Protein AF-A0AAW1TEH0-F1 (afdb_monomer)

InterPro domains:
  IPR003607 HD/PDEase domain [SM00471] (40-158)
  IPR006674 HD domain [PF13023] (23-176)
  IPR006674 HD domain [PS51831] (44-149)
  IPR039356 5'-deoxynucleotidase YfbR/HDDC2 [PTHR11845] (7-198)
  IPR049733 Coiled-coil domain-containing protein 61, N-terminal head domain [PF27933] (208-357)
  IPR049733 Coiled-coil domain-containing protein 61, N-terminal head domain [cd22284] (207-353)

Nearest PDB structures (foldseek):
  6hxy-assembly1_A-2  TM=8.951E-01  e=3.213E-14  Danio rerio
  6hxv-assembly1_A  TM=8.447E-01  e=1.474E-14  Danio rerio
  6hxy-assembly1_B-2  TM=8.820E-01  e=5.402E-14  Danio rerio
  6hxt-assembly2_B  TM=9.485E-01  e=8.048E-13  Homo sapiens
  6hxv-assembly1_B  TM=8.302E-01  e=3.565E-14  Danio rerio

Radius of gyration: 36.33 Å; Cα contacts (8 Å, |Δi|>4): 473; chains: 1; bounding box: 85×61×121 Å

Solvent-accessible surface area (backbone atoms only — not comparable to full-atom values): 25794 Å² total; per-residue (Å²): 134,82,76,82,76,77,66,50,78,53,54,69,65,29,49,52,50,51,59,58,46,51,49,39,27,63,71,41,53,40,45,71,39,52,77,71,64,48,92,81,52,56,23,49,44,55,54,25,49,53,38,24,50,48,28,65,72,60,70,57,52,93,83,39,53,40,71,57,27,24,53,29,32,64,40,60,66,55,31,35,46,73,74,42,74,82,50,89,85,70,76,60,50,72,69,54,50,51,50,53,38,52,54,34,40,52,52,52,19,50,48,28,32,82,73,13,53,66,21,53,50,52,47,50,40,34,48,44,44,74,68,43,76,46,56,35,21,42,48,43,60,26,38,57,53,42,50,51,40,49,51,36,51,53,42,29,70,66,64,69,48,89,45,61,69,58,50,62,74,44,66,93,67,58,83,45,72,68,46,42,54,52,42,52,50,50,51,50,53,51,52,51,54,52,51,54,64,68,64,55,62,75,52,70,81,41,78,48,75,46,78,46,73,49,97,88,42,53,25,43,38,37,38,37,40,53,94,61,46,28,43,35,44,39,38,30,34,70,89,81,63,52,38,30,38,34,78,40,42,39,68,55,47,29,53,51,22,46,75,58,76,56,54,40,57,44,67,55,46,52,51,47,50,52,35,19,72,69,62,74,43,92,44,28,42,67,48,75,35,44,68,67,54,50,51,50,55,50,54,58,70,71,52,77,95,72,87,85,82,85,90,79,89,79,79,84,84,78,90,75,81,89,72,93,69,80,83,72,76,38,38,28,44,30,44,34,40,49,54,101,88,48,76,45,66,47,77,43,70,21,46,53,59,92,65,81,60,67,68,56,51,53,48,51,52,51,50,53,52,49,52,53,52,56,61,72,67,57,77,93,82,69,95,88,64,70,84,56,56,64,56,50,50,56,49,52,51,49,57,51,51,54,48,52,52,55,61,76,58,73,83,74,81,86,82,76,54,76,65,56,55,48,48,53,52,50,54,51,51,50,53,52,50,52,53,50,50,54,51,51,53,49,53,52,51,48,53,53,55,52,67,73,73,111

Organism: NCBI:txid2026836

Secondary structure (DSSP, 8-state):
-PPPPPPPPPPHHHHHHHHHHHHHHHHSBPHHHHHHT-SSPPBHHHHHHHHHHHHHHT---TT--HHHHHHHHHHTTTTHHHH----TTS---HHHHHHHHHHHHHHHHHHT-TT-HHHHHHHHHHHHHHH--SHHHHHHHHHHHHHHHHHHHHHHHHH----HHHHHTTTTT--SHHHHHHHHHHHHHHHHHHHHHHS--SS---EEEEEEEETTEEEEEEEEEETTTEEEEEEEETTT--EEEEEEEHHHHHHHHHHTTS---HHHHHHHHHHHHTT--TTEEEEEEEHHHHHHHHHHHTS------------PPP------------EEEEEEEEETTEEEEEEEEEEE-SS--HHHHHHHHHHHHHHHHHHHHS----TTS-TTHHHHHHHHHHHHHHHHHHHHT--S-----HHHHHHHHHHHHHHHHHHHHHHHHHHHHHHHHHTTT-

pLDDT: mean 75.52, std 21.48, range [28.7, 98.69]

Foldseek 3Di:
DDDPDPQDFFDPQLVVVLVVLCVLQQVAFQVVCVVLVQLDGGGNQVLLVVQLVVLVVVPDDVQDDSVLLSLLSNQQCSLCSPVNNDDPVNPQDPVRVVVSSLVSLVVSLVSRPVRHPVSVSSNVSNVCLVVCPGPSNLVSVLSSLLSQLLVLLVSCVQPVRHSVVSVVVCPPVRDDPSSVVSSVVSVVVSVVVVVVVVPPDLQPQDWDWDWDDAPNWIKIWTWGDDPSFKIKIWIATPPPRWIWIDIAGQVRQQVLCVVLSGGDGSSRVVVLVRCQRVVVDPQKHKHKAFPVVVVVVVVVVVDDDDDDDDDDDDDDDDDDDDDDDDRFRKMWIWIWGDDPPDITTRTDIIHIDPAPDLVVLVVVLVVLVVVLVVLVPDDDDDPDDDSCPVVVVSVVVSVVSVVSSVVRPPDDDDDDDPVVVVVVVVVVVVVVVVVVVVVVVVVVVVVVVVVVVD

Sequence (454 aa):
MSAPQPAQPPAASCVVDFLSLLQKLKTTKRTGWIRKGIPQPESISDHMYRMGMMGIVSGGQPGTNQDRCVKMAIVHDVAEAIVGDITPFDGVSKSEKQRLETEAIQQIKQMLGETSAAGAEIEELWNEYEEGCSANARLVKDFDKVEMILQAFEYEQAYQINCQEFFDSTQGKLTTPTAQAWADEIIARRKHTQSQSKQDTPAPELDVQAVINFHGADYAVHLTTVNGETLKVLIEQQEDASRWQGEFSAKHIEDVTSKTGSFKKYGVFIRMLITAIQQTSESVVVDLLTFADLEELKSRRAAPSAAGAASKPAGPPAQQSQTGLQPSNKRYLILTYAAEFDRVHYPLPLAYEERPDPDRLKGLIRQLRFQLTEAGQKPAARKGNDPWAEVHRLREENARLQRQVKQASGSIEEPGTPEELARLVEEVQESARELHLVRQERDLLQQRSESVRG

Mean predicted aligned error: 19.3 Å

Structure (mmCIF, N/CA/C/O backbone):
data_AF-A0AAW1TEH0-F1
#
_entry.id   AF-A0AAW1TEH0-F1
#
loop_
_atom_site.group_PDB
_atom_site.id
_atom_site.type_symbol
_atom_site.label_atom_id
_atom_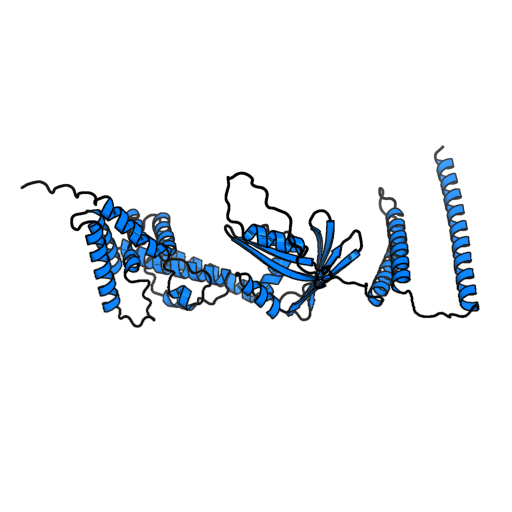site.label_alt_id
_atom_site.label_comp_id
_atom_site.label_asym_id
_atom_site.label_entity_id
_atom_site.label_seq_id
_atom_site.pdbx_PDB_ins_code
_atom_site.Cartn_x
_atom_site.Cartn_y
_atom_site.Cartn_z
_atom_site.occupancy
_atom_site.B_iso_or_equiv
_atom_site.auth_seq_id
_atom_site.auth_comp_id
_atom_site.auth_asym_id
_atom_site.auth_atom_id
_atom_site.pdbx_PDB_model_num
ATOM 1 N N . MET A 1 1 ? -35.680 14.117 40.034 1.00 50.69 1 MET A N 1
ATOM 2 C CA . MET A 1 1 ? -34.607 13.451 39.270 1.00 50.69 1 MET A CA 1
ATOM 3 C C . MET A 1 1 ? -34.295 14.351 38.092 1.00 50.69 1 MET A C 1
ATOM 5 O O . MET A 1 1 ? -35.158 14.515 37.242 1.00 50.69 1 MET A O 1
ATOM 9 N N . SER A 1 2 ? -33.160 15.049 38.117 1.00 45.38 2 SER A N 1
ATOM 10 C CA . SER A 1 2 ? -32.759 15.917 37.004 1.00 45.38 2 SER A CA 1
ATOM 11 C C . SER A 1 2 ? -32.443 15.054 35.784 1.00 45.38 2 SER A C 1
ATOM 13 O O . SER A 1 2 ? -31.808 14.012 35.932 1.00 45.38 2 SER A O 1
ATOM 15 N N . ALA A 1 3 ? -32.916 15.462 34.606 1.00 46.06 3 ALA A N 1
ATOM 16 C CA . ALA A 1 3 ? -32.582 14.804 33.348 1.00 46.06 3 ALA A CA 1
ATOM 17 C C . ALA A 1 3 ? -31.049 14.762 33.164 1.00 46.06 3 ALA A C 1
ATOM 19 O O . ALA A 1 3 ? -30.383 15.721 33.572 1.00 46.06 3 ALA A O 1
ATOM 20 N N . PRO A 1 4 ? -30.480 13.687 32.584 1.00 55.66 4 PRO A N 1
ATOM 21 C CA . PRO A 1 4 ? -29.053 13.636 32.295 1.00 55.66 4 PRO A CA 1
ATOM 22 C C . PRO A 1 4 ? -28.684 14.831 31.411 1.00 55.66 4 PRO A C 1
ATOM 24 O O . PRO A 1 4 ? -29.312 15.065 30.377 1.00 55.66 4 PRO A O 1
ATOM 27 N N . GLN A 1 5 ? -27.713 15.631 31.860 1.00 55.28 5 GLN A N 1
ATOM 28 C CA . GLN A 1 5 ? -27.193 16.736 31.063 1.00 55.28 5 GLN A CA 1
ATOM 29 C C . GLN A 1 5 ? -26.659 16.181 29.733 1.00 55.28 5 GLN A C 1
ATOM 31 O O . GLN A 1 5 ? -25.989 15.146 29.744 1.00 55.28 5 GLN A O 1
ATOM 36 N N . PRO A 1 6 ? -26.944 16.839 28.595 1.00 59.38 6 PRO A N 1
ATOM 37 C CA . PRO A 1 6 ? -26.382 16.430 27.317 1.00 59.38 6 PRO A CA 1
ATOM 38 C C . PRO A 1 6 ? -24.857 16.484 27.407 1.00 59.38 6 PRO A C 1
ATOM 40 O O . PRO A 1 6 ? -24.298 17.458 27.921 1.00 59.38 6 PRO A O 1
ATOM 43 N N . ALA A 1 7 ? -24.201 15.424 26.934 1.00 67.00 7 ALA A N 1
ATOM 44 C CA . ALA A 1 7 ? -22.751 15.333 26.934 1.00 67.00 7 ALA A CA 1
ATOM 45 C C . ALA A 1 7 ? -22.156 16.559 26.227 1.00 67.00 7 ALA A C 1
ATOM 47 O O . ALA A 1 7 ? -22.526 16.886 25.098 1.00 67.00 7 ALA A O 1
ATOM 48 N N . GLN A 1 8 ? -21.274 17.268 26.927 1.00 71.75 8 GLN A N 1
ATOM 49 C CA . GLN A 1 8 ? -20.642 18.470 26.398 1.00 71.75 8 GLN A CA 1
ATOM 50 C C . GLN A 1 8 ? -19.594 18.064 25.350 1.00 71.75 8 GLN A C 1
ATOM 52 O O . GLN A 1 8 ? -18.878 17.076 25.554 1.00 71.75 8 GLN A O 1
ATOM 57 N N . PRO A 1 9 ? -19.484 18.797 24.228 1.00 80.88 9 PRO A N 1
ATOM 58 C CA . PRO A 1 9 ? -18.384 18.590 23.298 1.00 80.88 9 PRO A CA 1
ATOM 59 C C . PRO A 1 9 ? -17.042 18.893 23.992 1.00 80.88 9 PRO A C 1
ATOM 61 O O . PRO A 1 9 ? -16.998 19.765 24.867 1.00 80.88 9 PRO A O 1
ATOM 64 N N . PRO A 1 10 ? -15.944 18.214 23.610 1.00 88.56 10 PRO A N 1
ATOM 65 C CA . PRO A 1 10 ? -14.612 18.541 24.109 1.00 88.56 10 PRO A CA 1
ATOM 66 C C . PRO A 1 10 ? -14.251 20.016 23.881 1.00 88.56 10 PRO A C 1
ATOM 68 O O . PRO A 1 10 ? -14.662 20.627 22.890 1.00 88.56 10 PRO A O 1
ATOM 71 N N . ALA A 1 11 ? -13.426 20.582 24.765 1.00 91.62 11 ALA A N 1
ATOM 72 C CA . ALA A 1 11 ? -12.857 21.909 24.548 1.00 91.62 11 ALA A CA 1
ATOM 73 C C . ALA A 1 11 ? -11.985 21.927 23.279 1.00 91.62 11 ALA A C 1
ATOM 75 O O . ALA A 1 11 ? -11.324 20.943 22.956 1.00 91.62 11 ALA A O 1
ATOM 76 N N . ALA A 1 12 ? -11.931 23.061 22.575 1.00 94.25 12 ALA A N 1
ATOM 77 C CA . ALA A 1 12 ? -11.182 23.163 21.320 1.00 94.25 12 ALA A CA 1
ATOM 78 C C . ALA A 1 12 ? -9.693 22.791 21.468 1.00 94.25 12 ALA A C 1
ATOM 80 O O . ALA A 1 12 ? -9.146 22.135 20.587 1.00 94.25 12 ALA A O 1
ATOM 81 N N . SER A 1 13 ? -9.054 23.152 22.588 1.00 95.25 13 SER A N 1
ATOM 82 C CA . SER A 1 13 ? -7.667 22.766 22.883 1.00 95.25 13 SER A CA 1
ATOM 83 C C . SER A 1 13 ? -7.499 21.248 22.967 1.00 95.25 13 SER A C 1
ATOM 85 O O . SER A 1 13 ? -6.648 20.700 22.281 1.00 95.25 13 SER A O 1
ATOM 87 N N . CYS A 1 14 ? -8.381 20.566 23.704 1.00 95.31 14 CYS A N 1
ATOM 88 C CA . CYS A 1 14 ? -8.415 19.107 23.819 1.00 95.31 14 CYS A CA 1
ATOM 89 C C . CYS A 1 14 ? -8.551 18.421 22.452 1.00 95.31 14 CYS A C 1
ATOM 91 O O . CYS A 1 14 ? -7.860 17.445 22.168 1.00 95.31 14 CYS A O 1
ATOM 93 N N . VAL A 1 15 ? -9.421 18.950 21.581 1.00 95.44 15 VAL A N 1
ATOM 94 C CA . VAL A 1 15 ? -9.578 18.434 20.212 1.00 95.44 15 VAL A CA 1
ATOM 95 C C . VAL A 1 15 ? -8.291 18.616 19.410 1.00 95.44 15 VAL A C 1
ATOM 97 O O . VAL A 1 15 ? -7.858 17.684 18.742 1.00 95.44 15 VAL A O 1
ATOM 100 N N . VAL A 1 16 ? -7.668 19.795 19.463 1.00 97.25 16 VAL A N 1
ATOM 101 C CA . VAL A 1 16 ? -6.427 20.075 18.722 1.00 97.25 16 VAL A CA 1
ATOM 102 C C . VAL A 1 16 ? -5.269 19.205 19.215 1.00 97.25 16 VAL A C 1
ATOM 104 O O . VAL A 1 16 ? -4.508 18.702 18.386 1.00 97.25 16 VAL A O 1
ATOM 107 N N . ASP A 1 17 ? -5.160 18.969 20.521 1.00 96.88 17 ASP A N 1
ATOM 108 C CA . ASP A 1 17 ? -4.152 18.077 21.102 1.00 96.88 17 ASP A CA 1
ATOM 109 C C . ASP A 1 17 ? -4.350 16.635 20.618 1.00 96.88 17 ASP A C 1
ATOM 111 O O . ASP A 1 17 ? -3.402 16.005 20.141 1.00 96.88 17 ASP A O 1
ATOM 115 N N . PHE A 1 18 ? -5.594 16.146 20.623 1.00 97.50 18 PHE A N 1
ATOM 116 C CA . PHE A 1 18 ? -5.933 14.829 20.084 1.00 97.50 18 PHE A CA 1
ATOM 117 C C . PHE A 1 18 ? -5.610 14.713 18.589 1.00 97.50 18 PHE A C 1
ATOM 119 O O . PHE A 1 18 ? -4.945 13.770 18.164 1.00 97.50 18 PHE A O 1
ATOM 126 N N . LEU A 1 19 ? -6.007 15.693 17.774 1.00 97.62 19 LEU A N 1
ATOM 127 C CA . LEU A 1 19 ? -5.701 15.695 16.339 1.00 97.62 19 LEU A CA 1
ATOM 128 C C . LEU A 1 19 ? -4.189 15.760 16.066 1.00 97.62 19 LEU A C 1
ATOM 130 O O . LEU A 1 19 ? -3.714 15.168 15.094 1.00 97.62 19 LEU A O 1
ATOM 134 N N . SER A 1 20 ? -3.433 16.442 16.928 1.00 97.88 20 SER A N 1
ATOM 135 C CA . SER A 1 20 ? -1.969 16.495 16.857 1.00 97.88 20 SER A CA 1
ATOM 136 C C . SER A 1 20 ? -1.342 15.148 17.227 1.00 97.88 20 SER A C 1
ATOM 138 O O . SER A 1 20 ? -0.408 14.708 16.556 1.00 97.88 20 SER A O 1
ATOM 140 N N . LEU A 1 21 ? -1.888 14.445 18.225 1.00 97.94 21 LEU A N 1
ATOM 141 C CA . LEU A 1 21 ? -1.490 13.075 18.559 1.00 97.94 21 LEU A CA 1
ATOM 142 C C . LEU A 1 21 ? -1.702 12.126 17.367 1.00 97.94 21 LEU A C 1
ATOM 144 O O . LEU A 1 21 ? -0.793 11.371 17.021 1.00 97.94 21 LEU A O 1
ATOM 148 N N . LEU A 1 22 ? -2.841 12.219 16.669 1.00 97.81 22 LEU A N 1
ATOM 149 C CA . LEU A 1 22 ? -3.137 11.380 15.497 1.00 97.81 22 LEU A CA 1
ATOM 150 C C . LEU A 1 22 ? -2.142 11.553 14.338 1.00 97.81 22 LEU A C 1
ATOM 152 O O . LEU A 1 22 ? -2.038 10.666 13.489 1.00 97.81 22 LEU A O 1
ATOM 156 N N . GLN A 1 23 ? -1.364 12.644 14.286 1.00 97.56 23 GLN A N 1
ATOM 157 C CA . GLN A 1 23 ? -0.278 12.775 13.307 1.00 97.56 23 GLN A CA 1
ATOM 158 C C . GLN A 1 23 ? 0.714 11.608 13.407 1.00 97.56 23 GLN A C 1
ATOM 160 O O . GLN A 1 23 ? 1.258 11.190 12.383 1.00 97.56 23 GLN A O 1
ATOM 165 N N . LYS A 1 24 ? 0.920 11.049 14.606 1.00 97.75 24 LYS A N 1
ATOM 166 C CA . LYS A 1 24 ? 1.814 9.905 14.813 1.00 97.75 24 LYS A CA 1
ATOM 167 C C . LYS A 1 24 ? 1.425 8.716 13.943 1.00 97.75 24 LYS A C 1
ATOM 169 O O . LYS A 1 24 ? 2.305 8.129 13.327 1.00 97.75 24 LYS A O 1
ATOM 174 N N . LEU A 1 25 ? 0.131 8.456 13.770 1.00 97.75 25 LEU A N 1
ATOM 175 C CA . LEU A 1 25 ? -0.382 7.365 12.932 1.00 97.75 25 LEU A CA 1
ATOM 176 C C . LEU A 1 25 ? -0.077 7.568 11.438 1.00 97.75 25 LEU A C 1
ATOM 178 O O . LEU A 1 25 ? 0.054 6.592 10.708 1.00 97.75 25 LEU A O 1
ATOM 182 N N . LYS A 1 26 ? 0.093 8.822 10.991 1.00 95.25 26 LYS A N 1
ATOM 183 C CA . LYS A 1 26 ? 0.506 9.166 9.615 1.00 95.25 26 LYS A CA 1
ATOM 184 C C . LYS A 1 26 ? 1.996 8.953 9.380 1.00 95.25 26 LYS A C 1
ATOM 186 O O . LYS A 1 26 ? 2.430 8.673 8.265 1.00 95.25 26 LYS A O 1
ATOM 191 N N . THR A 1 27 ? 2.799 9.148 10.421 1.00 94.25 27 THR A N 1
ATOM 192 C CA . THR A 1 27 ? 4.264 9.095 10.324 1.00 94.25 27 THR A CA 1
ATOM 193 C C . THR A 1 27 ? 4.842 7.739 10.706 1.00 94.25 27 THR A C 1
ATOM 195 O O . THR A 1 27 ? 5.915 7.384 10.224 1.00 94.25 27 THR A O 1
ATOM 198 N N . THR A 1 28 ? 4.150 6.978 11.552 1.00 93.31 28 THR A N 1
ATOM 199 C CA . THR A 1 28 ? 4.564 5.637 11.960 1.00 93.31 28 THR A CA 1
ATOM 200 C C . THR A 1 28 ? 4.217 4.651 10.858 1.00 93.31 28 THR A C 1
ATOM 202 O O . THR A 1 28 ? 3.061 4.518 10.455 1.00 93.31 28 THR A O 1
ATOM 205 N N . LYS A 1 29 ? 5.249 3.985 10.344 1.00 94.75 29 LYS A N 1
ATOM 206 C CA . LYS A 1 29 ? 5.131 2.962 9.309 1.00 94.75 29 LYS A CA 1
ATOM 207 C C . LYS A 1 29 ? 4.844 1.607 9.940 1.00 94.75 29 LYS A C 1
ATOM 209 O O . LYS A 1 29 ? 5.410 1.321 10.992 1.00 94.75 29 LYS A O 1
ATOM 214 N N . ARG A 1 30 ? 4.013 0.782 9.295 1.00 95.25 30 ARG A N 1
ATOM 215 C CA . ARG A 1 30 ? 3.663 -0.534 9.844 1.00 95.25 30 ARG A CA 1
ATOM 216 C C . ARG A 1 30 ? 4.897 -1.427 9.963 1.00 95.25 30 ARG A C 1
ATOM 218 O O . ARG A 1 30 ? 5.583 -1.726 8.976 1.00 95.25 30 ARG A O 1
ATOM 225 N N . THR A 1 31 ? 5.177 -1.866 11.181 1.00 90.31 31 THR A N 1
ATOM 226 C CA . THR A 1 31 ? 6.418 -2.525 11.594 1.00 90.31 31 THR A CA 1
ATOM 227 C C . THR A 1 31 ? 6.627 -3.852 10.862 1.00 90.31 31 THR A C 1
ATOM 229 O O . THR A 1 31 ? 7.761 -4.195 10.516 1.00 90.31 31 THR A O 1
ATOM 232 N N . GLY A 1 32 ? 5.545 -4.580 10.557 1.00 90.25 32 GLY A N 1
ATOM 233 C CA . GLY A 1 32 ? 5.601 -5.818 9.770 1.00 90.25 32 GLY A CA 1
ATOM 234 C C . GLY A 1 32 ? 6.278 -5.625 8.407 1.00 90.25 32 GLY A C 1
ATOM 235 O O . GLY A 1 32 ? 7.169 -6.394 8.041 1.00 90.25 32 GLY A O 1
ATOM 236 N N . TRP A 1 33 ? 5.941 -4.549 7.694 1.00 91.88 33 TRP A N 1
ATOM 237 C CA . TRP A 1 33 ? 6.515 -4.235 6.382 1.00 91.88 33 TRP A CA 1
ATOM 238 C C . TRP A 1 33 ? 7.955 -3.725 6.473 1.00 91.88 33 TRP A C 1
ATOM 240 O O . TRP A 1 33 ? 8.785 -4.089 5.637 1.00 91.88 33 TRP A O 1
ATOM 250 N N . ILE A 1 34 ? 8.284 -2.945 7.509 1.00 84.19 34 ILE A N 1
ATOM 251 C CA . ILE A 1 34 ? 9.665 -2.500 7.766 1.00 84.19 34 ILE A CA 1
ATOM 252 C C . ILE A 1 34 ? 10.576 -3.714 7.961 1.00 84.19 34 ILE A C 1
ATOM 254 O O . ILE A 1 34 ? 11.607 -3.831 7.300 1.00 84.19 34 ILE A O 1
ATOM 258 N N . ARG A 1 35 ? 10.178 -4.652 8.831 1.00 85.06 35 ARG A N 1
ATOM 259 C CA . ARG A 1 35 ? 10.927 -5.895 9.096 1.00 85.06 35 ARG A CA 1
ATOM 260 C C . ARG A 1 35 ? 11.078 -6.744 7.840 1.00 85.06 35 ARG A C 1
ATOM 262 O O . ARG A 1 35 ? 12.106 -7.390 7.654 1.00 85.06 35 ARG A O 1
ATOM 269 N N . LYS A 1 36 ? 10.069 -6.714 6.969 1.00 85.69 36 LYS A N 1
ATOM 270 C CA . LYS A 1 36 ? 10.090 -7.410 5.686 1.00 85.69 36 LYS A CA 1
ATOM 271 C C . LYS A 1 36 ? 11.004 -6.759 4.639 1.00 85.69 36 LYS A C 1
ATOM 273 O O . LYS A 1 36 ? 11.279 -7.373 3.609 1.00 85.69 36 LYS A O 1
ATOM 278 N N . GLY A 1 37 ? 11.496 -5.549 4.902 1.00 79.62 37 GLY A N 1
ATOM 279 C CA . GLY A 1 37 ? 12.357 -4.799 3.992 1.00 79.62 37 GLY A CA 1
ATOM 280 C C . GLY A 1 37 ? 11.597 -4.111 2.858 1.00 79.62 37 GLY A C 1
ATOM 281 O O . GLY A 1 37 ? 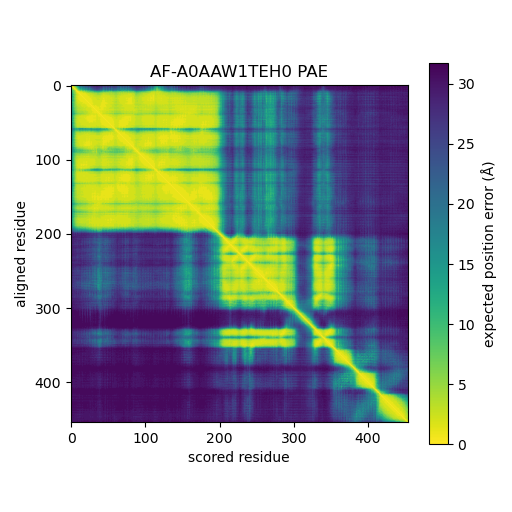12.174 -3.885 1.796 1.00 79.62 37 GLY A O 1
ATOM 282 N N . ILE A 1 38 ? 10.312 -3.790 3.051 1.00 80.38 38 ILE A N 1
ATOM 283 C CA . ILE A 1 38 ? 9.543 -3.005 2.077 1.00 80.38 38 ILE A CA 1
ATOM 284 C C . ILE A 1 38 ? 10.137 -1.583 1.995 1.00 80.38 38 ILE A C 1
ATOM 286 O O . ILE A 1 38 ? 10.271 -0.943 3.038 1.00 80.38 38 ILE A O 1
ATOM 290 N N . PRO A 1 39 ? 10.487 -1.057 0.799 1.00 66.75 39 PRO A N 1
ATOM 291 C CA . PRO A 1 39 ? 11.146 0.250 0.678 1.00 66.75 39 PRO A CA 1
ATOM 292 C C . PRO A 1 39 ? 10.292 1.446 1.114 1.00 66.75 39 PRO A C 1
ATOM 294 O O . PRO A 1 39 ? 10.798 2.362 1.757 1.00 66.75 39 PRO A O 1
ATOM 297 N N . GLN A 1 40 ? 9.005 1.454 0.755 1.00 82.56 40 GLN A N 1
ATOM 298 C CA . GLN A 1 40 ? 8.055 2.504 1.134 1.00 82.56 40 GLN A CA 1
ATOM 299 C C . GLN A 1 40 ? 6.815 1.873 1.773 1.00 82.56 40 GLN A C 1
ATOM 301 O O . GLN A 1 40 ? 5.783 1.724 1.119 1.00 82.56 40 GLN A O 1
ATOM 306 N N . PRO A 1 41 ? 6.923 1.447 3.041 1.00 86.81 41 PRO A N 1
ATOM 307 C CA . PRO A 1 41 ? 5.804 0.848 3.742 1.00 86.81 41 PRO A CA 1
ATOM 308 C C . PRO A 1 41 ? 4.717 1.893 4.017 1.00 86.81 41 PRO A C 1
ATOM 310 O O . PRO A 1 41 ? 4.986 3.088 4.209 1.00 86.81 41 PRO A O 1
ATOM 313 N N . GLU A 1 42 ? 3.477 1.426 4.047 1.00 93.88 42 GLU A N 1
ATOM 314 C CA . GLU A 1 42 ? 2.310 2.200 4.448 1.00 93.88 42 GLU A CA 1
ATOM 315 C C . GLU A 1 42 ? 2.426 2.655 5.912 1.00 93.88 42 GLU A C 1
ATOM 317 O O . GLU A 1 42 ? 3.155 2.070 6.726 1.00 93.88 42 GLU A O 1
ATOM 322 N N . SER A 1 43 ? 1.733 3.739 6.241 1.00 97.31 43 SER A N 1
ATOM 323 C CA . SER A 1 43 ? 1.518 4.173 7.620 1.00 97.31 43 SER A CA 1
ATOM 324 C C . SER A 1 43 ? 0.347 3.431 8.268 1.00 97.31 43 SER A C 1
ATOM 326 O O . SER A 1 43 ? -0.500 2.872 7.576 1.00 97.31 43 SER A O 1
ATOM 328 N N . ILE A 1 44 ? 0.252 3.478 9.598 1.00 97.56 44 ILE A N 1
ATOM 329 C CA . ILE A 1 44 ? -0.903 2.925 10.332 1.00 97.56 44 ILE A CA 1
ATOM 330 C C . ILE A 1 44 ? -2.208 3.593 9.864 1.00 97.56 44 ILE A C 1
ATOM 332 O O . ILE A 1 44 ? -3.243 2.947 9.715 1.00 97.56 44 ILE A O 1
ATOM 336 N N . SER A 1 45 ? -2.166 4.896 9.565 1.00 97.50 45 SER A N 1
ATOM 337 C CA . SER A 1 45 ? -3.347 5.600 9.058 1.00 97.50 45 SER A CA 1
ATOM 338 C C . SER A 1 45 ? -3.763 5.191 7.640 1.00 97.50 45 SER A C 1
ATOM 340 O O . SER A 1 45 ? -4.956 5.245 7.347 1.00 97.50 45 SER A O 1
ATOM 342 N N . ASP A 1 46 ? -2.827 4.764 6.783 1.00 98.19 46 ASP A N 1
ATOM 343 C CA . ASP A 1 46 ? -3.145 4.267 5.432 1.00 98.19 46 ASP A CA 1
ATOM 344 C C . ASP A 1 46 ? -3.942 2.953 5.526 1.00 98.19 46 ASP A C 1
ATOM 346 O O . ASP A 1 46 ? -5.009 2.822 4.918 1.00 98.19 46 ASP A O 1
ATOM 350 N N . HIS A 1 47 ? -3.478 2.047 6.393 1.00 98.44 47 HIS A N 1
ATOM 351 C CA . HIS A 1 47 ? -4.145 0.790 6.735 1.00 98.44 47 HIS A CA 1
ATOM 352 C C . HIS A 1 47 ? -5.578 1.027 7.248 1.00 98.44 47 HIS A C 1
ATOM 354 O O . HIS A 1 47 ? -6.557 0.542 6.669 1.00 98.44 47 HIS A O 1
ATOM 360 N N . MET A 1 48 ? -5.733 1.863 8.283 1.00 98.44 48 MET A N 1
ATOM 361 C CA . MET A 1 48 ? -7.051 2.173 8.854 1.00 98.44 48 MET A CA 1
ATOM 362 C C . MET A 1 48 ? -7.983 2.886 7.871 1.00 98.44 48 MET A C 1
ATOM 364 O O . MET A 1 48 ? -9.194 2.652 7.890 1.00 98.44 48 MET A O 1
ATOM 368 N N . TYR A 1 49 ? -7.452 3.743 6.993 1.00 98.69 49 TYR A N 1
ATOM 369 C CA . TYR A 1 49 ? -8.249 4.384 5.948 1.00 98.69 49 TYR A CA 1
ATOM 370 C C . TYR A 1 49 ? -8.873 3.339 5.021 1.00 98.69 49 TYR A C 1
ATOM 372 O O . TYR A 1 49 ? -10.090 3.359 4.797 1.00 98.69 49 TYR A O 1
ATOM 380 N N . ARG A 1 50 ? -8.071 2.392 4.517 1.00 98.56 50 ARG A N 1
ATOM 381 C CA . ARG A 1 50 ? -8.577 1.354 3.614 1.00 98.56 50 ARG A CA 1
ATOM 382 C C . ARG A 1 50 ? -9.550 0.414 4.325 1.00 98.56 50 ARG A C 1
ATOM 384 O O . ARG A 1 50 ? -10.575 0.070 3.736 1.00 98.56 50 ARG A O 1
ATOM 391 N N . MET A 1 51 ? -9.337 0.107 5.604 1.00 98.44 51 MET A N 1
ATOM 392 C CA . MET A 1 51 ? -10.329 -0.614 6.414 1.00 98.44 51 MET A CA 1
ATOM 393 C C . MET A 1 51 ? -11.643 0.160 6.597 1.00 98.44 51 MET A C 1
ATOM 395 O O . MET A 1 51 ? -12.724 -0.429 6.531 1.00 98.44 51 MET A O 1
ATOM 399 N N . GLY A 1 52 ? -11.588 1.481 6.784 1.00 98.00 52 GLY A N 1
ATOM 400 C CA . GLY A 1 52 ? -12.783 2.328 6.810 1.00 98.00 52 GLY A CA 1
ATOM 401 C C . GLY A 1 52 ? -13.574 2.221 5.502 1.00 98.00 52 GLY A C 1
ATOM 402 O O . GLY A 1 52 ? -14.790 2.012 5.521 1.00 98.00 52 GLY A O 1
ATOM 403 N N . MET A 1 53 ? -12.876 2.253 4.362 1.00 98.44 53 MET A N 1
ATOM 404 C CA . MET A 1 53 ? -13.480 2.037 3.043 1.00 98.44 53 MET A CA 1
ATOM 405 C C . MET A 1 53 ? -14.069 0.629 2.897 1.00 98.44 53 MET A C 1
ATOM 407 O O . MET A 1 53 ? -15.160 0.487 2.347 1.00 98.44 53 MET A O 1
ATOM 411 N N . MET A 1 54 ? -13.413 -0.399 3.440 1.00 97.94 54 MET A N 1
ATOM 412 C CA . MET A 1 54 ? -13.948 -1.766 3.507 1.00 97.94 54 MET A CA 1
ATOM 413 C C . MET A 1 54 ? -15.266 -1.822 4.289 1.00 97.94 54 MET A C 1
ATOM 415 O O . MET A 1 54 ? -16.227 -2.439 3.825 1.00 97.94 54 MET A O 1
ATOM 419 N N . GLY A 1 55 ? -15.363 -1.102 5.411 1.00 96.31 55 GLY A N 1
ATOM 420 C CA . GLY A 1 55 ? -16.615 -0.901 6.146 1.00 96.31 55 GLY A CA 1
ATOM 421 C C . GLY A 1 55 ? -17.732 -0.340 5.262 1.00 96.31 55 GLY A C 1
ATOM 422 O O . GLY A 1 55 ? -18.831 -0.899 5.225 1.00 96.31 55 GLY A O 1
ATOM 423 N N . ILE A 1 56 ? -17.435 0.697 4.475 1.00 96.12 56 ILE A N 1
ATOM 424 C CA . ILE A 1 56 ? -18.390 1.327 3.548 1.00 96.12 56 ILE A CA 1
ATOM 425 C C . ILE A 1 56 ? -18.815 0.365 2.426 1.00 96.12 56 ILE A C 1
ATOM 427 O O . ILE A 1 56 ? -20.003 0.241 2.138 1.00 96.12 56 ILE A O 1
ATOM 431 N N . VAL A 1 57 ? -17.893 -0.352 1.785 1.00 96.31 57 VAL A N 1
ATOM 432 C CA . VAL A 1 57 ? -18.244 -1.191 0.618 1.00 96.31 57 VAL A CA 1
ATOM 433 C C . VAL A 1 57 ? -18.790 -2.570 0.993 1.00 96.31 57 VAL A C 1
ATOM 435 O O . VAL A 1 57 ? -19.327 -3.269 0.139 1.00 96.31 57 VAL A O 1
ATOM 438 N N . SER A 1 58 ? -18.715 -2.960 2.269 1.00 92.31 58 SER A N 1
ATOM 439 C CA . SER A 1 58 ? -19.247 -4.240 2.758 1.00 92.31 58 SER A CA 1
ATOM 440 C C . SER A 1 58 ? -20.775 -4.367 2.695 1.00 92.31 58 SER A C 1
ATOM 442 O O . SER A 1 58 ? -21.300 -5.468 2.875 1.00 92.31 58 SER A O 1
ATOM 444 N N . GLY A 1 59 ? -21.486 -3.261 2.444 1.00 78.62 59 GLY A N 1
ATOM 445 C CA . GLY A 1 59 ? -22.916 -3.249 2.122 1.00 78.62 59 GLY A CA 1
ATOM 446 C C . GLY A 1 59 ? -23.863 -3.609 3.270 1.00 78.62 59 GLY A C 1
ATOM 447 O O . GLY A 1 59 ? -25.032 -3.868 3.006 1.00 78.62 59 GLY A O 1
ATOM 448 N N . GLY A 1 60 ? -23.382 -3.623 4.519 1.00 73.62 60 GLY A N 1
ATOM 449 C CA . GLY A 1 60 ? -24.167 -4.010 5.693 1.00 73.62 60 GLY A CA 1
ATOM 450 C C . GLY A 1 60 ? -24.397 -5.522 5.756 1.00 73.62 60 GLY A C 1
ATOM 451 O O . GLY A 1 60 ? -25.164 -6.096 4.989 1.00 73.62 60 GLY A O 1
ATOM 452 N N . GLN A 1 61 ? -23.734 -6.190 6.697 1.00 81.88 61 GLN A N 1
ATOM 453 C CA . GLN A 1 61 ? -23.892 -7.627 6.929 1.00 81.88 61 GLN A CA 1
ATOM 454 C C . GLN A 1 61 ? -24.973 -7.901 7.987 1.00 81.88 61 GLN A C 1
ATOM 456 O O . GLN A 1 61 ? -25.192 -7.057 8.864 1.00 81.88 61 GLN A O 1
ATOM 461 N N . PRO A 1 62 ? -25.638 -9.073 7.970 1.00 85.81 62 PRO A N 1
ATOM 462 C CA . PRO A 1 62 ? -26.618 -9.429 8.992 1.00 85.81 62 PRO A CA 1
ATOM 463 C C . PRO A 1 62 ? -26.057 -9.267 10.411 1.00 85.81 62 PRO A C 1
ATOM 465 O O . PRO A 1 62 ? -25.025 -9.838 10.758 1.00 85.81 62 PRO A O 1
ATOM 468 N N . GLY A 1 63 ? -26.744 -8.475 11.236 1.00 88.88 63 GLY A N 1
ATOM 469 C CA . GLY A 1 63 ? -26.336 -8.206 12.617 1.00 88.88 63 GLY A CA 1
ATOM 470 C C . GLY A 1 63 ? -25.204 -7.188 12.779 1.00 88.88 63 GLY A C 1
ATOM 471 O O . GLY A 1 63 ? -24.780 -6.962 13.909 1.00 88.88 63 GLY A O 1
ATOM 472 N N . THR A 1 64 ? -24.732 -6.562 11.697 1.00 94.38 64 THR A N 1
ATOM 473 C CA . THR A 1 64 ? -23.732 -5.485 11.754 1.00 94.38 64 THR A CA 1
ATOM 474 C C . THR A 1 64 ? -24.364 -4.111 11.558 1.00 94.38 64 THR A C 1
ATOM 476 O O . THR A 1 64 ? -25.373 -3.965 10.867 1.00 94.38 64 THR A O 1
ATOM 479 N N . ASN A 1 65 ? -23.756 -3.095 12.162 1.00 95.94 65 ASN A N 1
ATOM 480 C CA . ASN A 1 65 ? -24.032 -1.690 11.908 1.00 95.94 65 ASN A CA 1
ATOM 481 C C . ASN A 1 65 ? -22.849 -1.109 11.127 1.00 95.94 65 ASN A C 1
ATOM 483 O O . ASN A 1 65 ? -21.737 -1.025 11.645 1.00 95.94 65 ASN A O 1
ATOM 487 N N . GLN A 1 66 ? -23.109 -0.703 9.887 1.00 95.38 66 GLN A N 1
ATOM 488 C CA . GLN A 1 66 ? -22.090 -0.220 8.965 1.00 95.38 66 GLN A CA 1
ATOM 489 C C . GLN A 1 66 ? -21.336 1.006 9.493 1.00 95.38 66 GLN A C 1
ATOM 491 O O . GLN A 1 66 ? -20.107 0.992 9.509 1.00 95.38 66 GLN A O 1
ATOM 496 N N . ASP A 1 67 ? -22.046 2.027 9.981 1.00 95.81 67 ASP A N 1
ATOM 497 C CA . ASP A 1 67 ? -21.429 3.239 10.537 1.00 95.81 67 ASP A CA 1
ATOM 498 C C . ASP A 1 67 ? -20.520 2.894 11.716 1.00 95.81 67 ASP A C 1
ATOM 500 O O . ASP A 1 67 ? -19.422 3.434 11.856 1.00 95.81 67 ASP A O 1
ATOM 504 N N . ARG A 1 68 ? -20.952 1.941 12.548 1.00 96.75 68 ARG A N 1
ATOM 505 C CA . ARG A 1 68 ? -20.159 1.459 13.677 1.00 96.75 68 ARG A CA 1
ATOM 506 C C . ARG A 1 68 ? -18.924 0.682 13.223 1.00 96.75 68 ARG A C 1
ATOM 508 O O . ARG A 1 68 ? -17.863 0.887 13.800 1.00 96.75 68 ARG A O 1
ATOM 515 N N . CYS A 1 69 ? -19.019 -0.140 12.177 1.00 97.62 69 CYS A N 1
ATOM 516 C CA . CYS A 1 69 ? -17.860 -0.805 11.571 1.00 97.62 69 CYS A CA 1
ATOM 517 C C . CYS A 1 69 ? -16.849 0.200 11.005 1.00 97.62 69 CYS A C 1
ATOM 519 O O . CYS A 1 69 ? -15.653 0.033 11.226 1.00 97.62 69 CYS A O 1
ATOM 521 N N . VAL A 1 70 ? -17.309 1.254 10.322 1.00 98.12 70 VAL A N 1
ATOM 522 C CA . VAL A 1 70 ? -16.431 2.314 9.795 1.00 98.12 70 VAL A CA 1
ATOM 523 C C . VAL A 1 70 ? -15.731 3.050 10.936 1.00 98.12 70 VAL A C 1
ATOM 525 O O . VAL A 1 70 ? -14.511 3.192 10.911 1.00 98.12 70 VAL A O 1
ATOM 528 N N . LYS A 1 71 ? -16.481 3.472 11.963 1.00 98.25 71 LYS A N 1
ATOM 529 C CA . LYS A 1 71 ? -15.916 4.137 13.146 1.00 98.25 71 LYS A CA 1
ATOM 530 C C . LYS A 1 71 ? -14.918 3.248 13.888 1.00 98.25 71 LYS A C 1
ATOM 532 O O . LYS A 1 71 ? -13.852 3.715 14.262 1.00 98.25 71 LYS A O 1
ATOM 537 N N . MET A 1 72 ? -15.240 1.970 14.067 1.00 98.50 72 MET A N 1
ATOM 538 C CA . MET A 1 72 ? -14.349 1.006 14.710 1.00 98.50 72 MET A CA 1
ATOM 539 C C . MET A 1 72 ? -13.064 0.805 13.900 1.00 98.50 72 MET A C 1
ATOM 541 O O . MET A 1 72 ? -11.982 0.838 14.475 1.00 98.50 72 MET A O 1
ATOM 545 N N . ALA A 1 73 ? -13.156 0.679 12.573 1.00 98.31 73 ALA A N 1
ATOM 546 C CA . ALA A 1 73 ? -11.992 0.526 11.701 1.00 98.31 73 ALA A CA 1
ATOM 547 C C . ALA A 1 73 ? -11.002 1.698 11.813 1.00 98.31 73 ALA A C 1
ATOM 549 O O . ALA A 1 73 ? -9.798 1.468 11.854 1.00 98.31 73 ALA A O 1
ATOM 550 N N . ILE A 1 74 ? -11.484 2.939 11.929 1.00 98.00 74 ILE A N 1
ATOM 551 C CA . ILE A 1 74 ? -10.610 4.119 12.072 1.00 98.00 74 ILE A CA 1
ATOM 552 C C . ILE A 1 74 ? -10.125 4.374 13.512 1.00 98.00 74 ILE A C 1
ATOM 554 O O . ILE A 1 74 ? -9.331 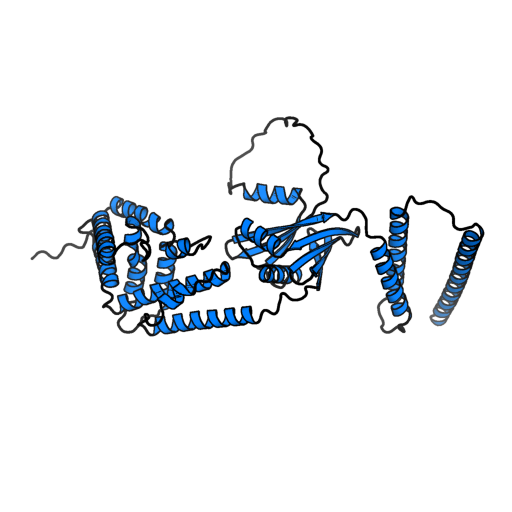5.288 13.726 1.00 98.00 74 ILE A O 1
ATOM 558 N N . VAL A 1 75 ? -10.621 3.611 14.494 1.00 98.12 75 VAL A N 1
ATOM 559 C CA . VAL A 1 75 ? -10.285 3.748 15.924 1.00 98.12 75 VAL A CA 1
ATOM 560 C C . VAL A 1 75 ? -9.427 2.592 16.440 1.00 98.12 75 VAL A C 1
ATOM 562 O O . VAL A 1 75 ? -8.684 2.789 17.394 1.00 98.12 75 VAL A O 1
ATOM 565 N N . HIS A 1 76 ? -9.511 1.398 15.852 1.00 98.19 76 HIS A N 1
ATOM 566 C CA . HIS A 1 76 ? -8.968 0.186 16.472 1.00 98.19 76 HIS A CA 1
ATOM 567 C C . HIS A 1 76 ? -7.464 0.252 16.811 1.00 98.19 76 HIS A C 1
ATOM 569 O O . HIS A 1 76 ? -7.090 -0.152 17.908 1.00 98.19 76 HIS A O 1
ATOM 575 N N . ASP A 1 77 ? -6.647 0.873 15.953 1.00 97.88 77 ASP A N 1
ATOM 576 C CA . ASP A 1 77 ? -5.204 1.073 16.173 1.00 97.88 77 ASP A CA 1
ATOM 577 C C . ASP A 1 77 ? -4.860 2.487 16.690 1.00 97.88 77 ASP A C 1
ATOM 579 O O . ASP A 1 77 ? -3.706 2.918 16.677 1.00 97.88 77 ASP A O 1
ATOM 583 N N . VAL A 1 78 ? -5.833 3.262 17.187 1.00 97.62 78 VAL A N 1
ATOM 584 C CA . VAL A 1 78 ? -5.576 4.635 17.672 1.00 97.62 78 VAL A CA 1
ATOM 585 C C . VAL A 1 78 ? -4.589 4.669 18.847 1.00 97.62 78 VAL A C 1
ATOM 587 O O . VAL A 1 78 ? -3.838 5.636 19.000 1.00 97.62 78 VAL A O 1
ATOM 590 N N . ALA A 1 79 ? -4.546 3.601 19.650 1.00 97.56 79 ALA A N 1
ATOM 591 C CA . ALA A 1 79 ? -3.601 3.441 20.751 1.00 97.56 79 ALA A CA 1
ATOM 592 C C . ALA A 1 79 ? -2.137 3.462 20.271 1.00 97.56 79 ALA A C 1
ATOM 594 O O . ALA A 1 79 ? -1.261 3.967 20.983 1.00 97.56 79 ALA A O 1
ATOM 595 N N . GLU A 1 80 ? -1.866 3.006 19.043 1.00 97.31 80 GLU A N 1
ATOM 596 C CA . GLU A 1 80 ? -0.524 2.966 18.450 1.00 97.31 80 GLU A CA 1
ATOM 597 C C . GLU A 1 80 ? 0.074 4.366 18.232 1.00 97.31 80 GLU A C 1
ATOM 599 O O . GLU A 1 80 ? 1.288 4.510 18.078 1.00 97.31 80 GLU A O 1
ATOM 604 N N . ALA A 1 81 ? -0.738 5.429 18.307 1.00 97.00 81 ALA A N 1
ATOM 605 C CA . ALA A 1 81 ? -0.248 6.807 18.320 1.00 97.00 81 ALA A CA 1
ATOM 606 C C . ALA A 1 81 ? 0.638 7.099 19.545 1.00 97.00 81 ALA A C 1
ATOM 608 O O . ALA A 1 81 ? 1.495 7.985 19.489 1.00 97.00 81 ALA A O 1
ATOM 609 N N . ILE A 1 82 ? 0.421 6.358 20.638 1.00 96.69 82 ILE A N 1
ATOM 610 C CA . ILE A 1 82 ? 1.164 6.453 21.897 1.00 96.69 82 ILE A CA 1
ATOM 611 C C . ILE A 1 82 ? 2.132 5.273 22.036 1.00 96.69 82 ILE A C 1
ATOM 613 O O . ILE A 1 82 ? 3.305 5.493 22.335 1.00 96.69 82 ILE A O 1
ATOM 617 N N . VAL A 1 83 ? 1.664 4.037 21.820 1.00 94.81 83 VAL A N 1
ATOM 618 C CA . VAL A 1 83 ? 2.463 2.825 22.101 1.00 94.81 83 VAL A CA 1
ATOM 619 C C . VAL A 1 83 ? 3.360 2.378 20.940 1.00 94.81 83 VAL A C 1
ATOM 621 O O . VAL A 1 83 ? 4.331 1.658 21.170 1.00 94.81 83 VAL A O 1
ATOM 624 N N . GLY A 1 84 ? 3.084 2.838 19.714 1.00 91.69 84 GLY A N 1
ATOM 625 C CA . GLY A 1 84 ? 3.699 2.342 18.478 1.00 91.69 84 GLY A CA 1
ATOM 626 C C . GLY A 1 84 ? 3.105 1.013 17.987 1.00 91.69 84 GLY A C 1
ATOM 627 O O . GLY A 1 84 ? 2.407 0.329 18.725 1.00 91.69 84 GLY A O 1
ATOM 628 N N . ASP A 1 85 ? 3.400 0.635 16.740 1.00 90.31 85 ASP A N 1
ATOM 629 C CA . ASP A 1 85 ? 2.961 -0.645 16.151 1.00 90.31 85 ASP A CA 1
ATOM 630 C C . ASP A 1 85 ? 3.815 -1.805 16.702 1.00 90.31 85 ASP A C 1
ATOM 632 O O . ASP A 1 85 ? 4.906 -2.104 16.190 1.00 90.31 85 ASP A O 1
ATOM 636 N N . ILE A 1 86 ? 3.339 -2.405 17.802 1.00 85.88 86 ILE A N 1
ATOM 637 C CA . ILE A 1 86 ? 3.972 -3.534 18.500 1.00 85.88 86 ILE A CA 1
ATOM 638 C C . ILE A 1 86 ? 3.628 -4.846 17.785 1.00 85.88 86 ILE A C 1
ATOM 640 O O . ILE A 1 86 ? 2.477 -5.292 17.752 1.00 85.88 86 ILE A O 1
ATOM 644 N N . THR A 1 87 ? 4.658 -5.551 17.319 1.00 81.50 87 THR A N 1
ATOM 645 C CA . THR A 1 87 ? 4.535 -6.827 16.602 1.00 81.50 87 THR A CA 1
ATOM 646 C C . THR A 1 87 ? 4.836 -8.039 17.494 1.00 81.50 87 THR A C 1
ATOM 648 O O . THR A 1 87 ? 5.514 -7.916 18.517 1.00 81.50 87 THR A O 1
ATOM 651 N N . PRO A 1 88 ? 4.443 -9.266 17.085 1.00 75.62 88 PRO A N 1
ATOM 652 C CA . PRO A 1 88 ? 4.784 -10.497 17.812 1.00 75.62 88 PRO A CA 1
ATOM 653 C C . PRO A 1 88 ? 6.289 -10.732 18.019 1.00 75.62 88 PRO A C 1
ATOM 655 O O . PRO A 1 88 ? 6.687 -11.537 18.858 1.00 75.62 88 PRO A O 1
ATOM 658 N N . PHE A 1 89 ? 7.133 -10.046 17.250 1.00 78.88 89 PHE A N 1
ATOM 659 C CA . PHE A 1 89 ? 8.584 -10.175 17.297 1.00 78.88 89 PHE A CA 1
ATOM 660 C C . PHE A 1 89 ? 9.262 -9.153 18.223 1.00 78.88 89 PHE A C 1
ATOM 662 O O . PHE A 1 89 ? 10.487 -9.168 18.334 1.00 78.88 89 PHE A O 1
ATOM 669 N N . ASP A 1 90 ? 8.509 -8.254 18.861 1.00 81.31 90 ASP A N 1
ATOM 670 C CA . ASP A 1 90 ? 9.037 -7.279 19.827 1.00 81.31 90 ASP A CA 1
ATOM 671 C C . ASP A 1 90 ? 9.226 -7.872 21.234 1.00 81.31 90 ASP A C 1
ATOM 673 O O . ASP A 1 90 ? 9.712 -7.201 22.138 1.00 81.31 90 ASP A O 1
ATOM 677 N N . GLY A 1 91 ? 8.859 -9.143 21.442 1.00 84.25 91 GLY A N 1
ATOM 678 C CA . GLY A 1 91 ? 9.009 -9.825 22.733 1.00 84.25 91 GLY A CA 1
ATOM 679 C C . GLY A 1 91 ? 8.045 -9.332 23.819 1.00 84.25 91 GLY A C 1
ATOM 680 O O . GLY A 1 91 ? 8.151 -9.755 24.969 1.00 84.25 91 GLY A O 1
ATOM 681 N N . VAL A 1 92 ? 7.092 -8.467 23.464 1.00 87.94 92 VAL A N 1
ATOM 682 C CA . VAL A 1 92 ? 6.031 -7.994 24.355 1.00 87.94 92 VAL A CA 1
ATOM 683 C C . VAL A 1 92 ? 4.950 -9.071 24.450 1.00 87.94 92 VAL A C 1
ATOM 685 O O . VAL A 1 92 ? 4.447 -9.565 23.440 1.00 87.94 92 VAL A O 1
ATOM 688 N N . SER A 1 93 ? 4.595 -9.470 25.671 1.00 90.62 93 SER A N 1
ATOM 689 C CA . SER A 1 93 ? 3.535 -10.458 25.884 1.00 90.62 93 SER A CA 1
ATOM 690 C C . SER A 1 93 ? 2.170 -9.883 25.497 1.00 90.62 93 SER A C 1
ATOM 692 O O . SER A 1 93 ? 1.944 -8.678 25.584 1.00 90.62 93 SER A O 1
ATOM 694 N N . LYS A 1 94 ? 1.214 -10.745 25.127 1.00 88.19 94 LYS A N 1
ATOM 695 C CA . LYS A 1 94 ? -0.146 -10.300 24.779 1.00 88.19 94 LYS A CA 1
ATOM 696 C C . LYS A 1 94 ? -0.805 -9.494 25.908 1.00 88.19 94 LYS A C 1
ATOM 698 O O . LYS A 1 94 ? -1.464 -8.501 25.635 1.00 88.19 94 LYS A O 1
ATOM 703 N N . SER A 1 95 ? -0.604 -9.905 27.163 1.00 90.94 95 SER A N 1
ATOM 704 C CA . SER A 1 95 ? -1.143 -9.194 28.328 1.00 90.94 95 SER A CA 1
ATOM 705 C C . SER A 1 95 ? -0.504 -7.822 28.521 1.00 90.94 95 SER A C 1
ATOM 707 O O . SER A 1 95 ? -1.190 -6.884 28.906 1.00 90.94 95 SER A O 1
ATOM 709 N N . GLU A 1 96 ? 0.797 -7.698 28.250 1.00 93.12 96 GLU A N 1
ATOM 710 C CA . GLU A 1 96 ? 1.494 -6.419 28.368 1.00 93.12 96 GLU A CA 1
ATOM 711 C C . GLU A 1 96 ? 1.113 -5.469 27.234 1.00 93.12 96 GLU A C 1
ATOM 713 O O . GLU A 1 96 ? 0.836 -4.302 27.495 1.00 93.12 96 GLU A O 1
ATOM 718 N N . LYS A 1 97 ? 1.000 -5.979 26.001 1.00 91.62 97 LYS A N 1
ATOM 719 C CA . LYS A 1 97 ? 0.470 -5.217 24.864 1.00 91.62 97 LYS A CA 1
ATOM 720 C C . LYS A 1 97 ? -0.910 -4.643 25.207 1.00 91.62 97 LYS A C 1
ATOM 722 O O . LYS A 1 97 ? -1.104 -3.435 25.146 1.00 91.62 97 LYS A O 1
ATOM 727 N N . GLN A 1 98 ? -1.819 -5.501 25.671 1.00 92.62 98 GLN A N 1
ATOM 728 C CA . GLN A 1 98 ? -3.168 -5.095 26.056 1.00 92.62 98 GLN A CA 1
ATOM 729 C C . GLN A 1 98 ? -3.162 -4.050 27.182 1.00 92.62 98 GLN A C 1
ATOM 731 O O . GLN A 1 98 ? -3.934 -3.095 27.126 1.00 92.62 98 GLN A O 1
ATOM 736 N N . ARG A 1 99 ? -2.293 -4.195 28.194 1.00 96.06 99 ARG A N 1
ATOM 737 C CA . ARG A 1 99 ? -2.146 -3.209 29.278 1.00 96.06 99 ARG A CA 1
ATOM 738 C C . ARG A 1 99 ? -1.717 -1.843 28.737 1.00 96.06 99 ARG A C 1
ATOM 740 O O . ARG A 1 99 ? -2.351 -0.845 29.066 1.00 96.06 99 ARG A O 1
ATOM 747 N N . LEU A 1 100 ? -0.674 -1.811 27.905 1.00 95.69 100 LEU A N 1
ATOM 748 C CA . LEU A 1 100 ? -0.138 -0.582 27.311 1.00 95.69 100 LEU A CA 1
ATOM 749 C C . LEU A 1 100 ? -1.175 0.121 26.428 1.00 95.69 100 LEU A C 1
ATOM 751 O O . LEU A 1 100 ? -1.363 1.330 26.547 1.00 95.69 100 LEU A O 1
ATOM 755 N N . GLU A 1 101 ? -1.876 -0.625 25.574 1.00 96.38 101 GLU A N 1
ATOM 756 C CA . GLU A 1 101 ? -2.914 -0.059 24.709 1.00 96.38 101 GLU A CA 1
ATOM 757 C C . GLU A 1 101 ? -4.119 0.434 25.516 1.00 96.38 101 GLU A C 1
ATOM 759 O O . GLU A 1 101 ? -4.615 1.529 25.263 1.00 96.38 101 GLU A O 1
ATOM 764 N N . THR A 1 102 ? -4.530 -0.300 26.556 1.00 96.31 102 THR A N 1
ATOM 765 C CA . THR A 1 102 ? -5.596 0.147 27.468 1.00 96.31 102 THR A CA 1
ATOM 766 C C . THR A 1 102 ? -5.219 1.470 28.140 1.00 96.31 102 THR A C 1
ATOM 768 O O . THR A 1 102 ? -6.024 2.400 28.178 1.00 96.31 102 THR A O 1
ATOM 771 N N . GLU A 1 103 ? -3.985 1.595 28.641 1.00 97.38 103 GLU A N 1
ATOM 772 C CA . GLU A 1 103 ? -3.477 2.838 29.237 1.00 97.38 103 GLU A CA 1
ATOM 773 C C . GLU A 1 103 ? -3.432 3.992 28.226 1.00 97.38 103 GLU A C 1
ATOM 775 O O . GLU A 1 103 ? -3.756 5.128 28.579 1.00 97.38 103 GLU A O 1
ATOM 780 N N . ALA A 1 104 ? -3.085 3.717 26.967 1.00 97.50 104 ALA A N 1
ATOM 781 C CA . ALA A 1 104 ? -3.113 4.708 25.895 1.00 97.50 104 ALA A CA 1
ATOM 782 C C . ALA A 1 104 ? -4.539 5.192 25.585 1.00 97.50 104 ALA A C 1
ATOM 784 O O . ALA A 1 104 ? -4.759 6.396 25.446 1.00 97.50 104 ALA A O 1
ATOM 785 N N . ILE A 1 105 ? -5.525 4.293 25.547 1.00 97.44 105 ILE A N 1
ATOM 786 C CA . ILE A 1 105 ? -6.935 4.665 25.355 1.00 97.44 105 ILE A CA 1
ATOM 787 C C . ILE A 1 105 ? -7.456 5.513 26.518 1.00 97.44 105 ILE A C 1
ATOM 789 O O . ILE A 1 105 ? -8.124 6.520 26.278 1.00 97.44 105 ILE A O 1
ATOM 793 N N . GLN A 1 106 ? -7.096 5.185 27.765 1.00 96.38 106 GLN A N 1
ATOM 794 C CA . GLN A 1 106 ? -7.446 6.028 28.918 1.00 96.38 106 GLN A CA 1
ATOM 795 C C . GLN A 1 106 ? -6.843 7.434 28.801 1.00 96.38 106 GLN A C 1
ATOM 797 O O . GLN A 1 106 ? -7.530 8.424 29.054 1.00 96.38 106 GLN A O 1
ATOM 802 N N . GLN A 1 107 ? -5.587 7.548 28.355 1.00 96.56 107 GLN A N 1
ATOM 803 C CA . GLN A 1 107 ? -4.953 8.849 28.108 1.00 96.56 107 GLN A CA 1
ATOM 804 C C . GLN A 1 107 ? -5.664 9.641 27.001 1.00 96.56 107 GLN A C 1
ATOM 806 O O . GLN A 1 107 ? -5.873 10.845 27.149 1.00 96.56 107 GLN A O 1
ATOM 811 N N . ILE A 1 108 ? -6.080 8.985 25.913 1.00 96.56 108 ILE A N 1
ATOM 812 C CA . ILE A 1 108 ? -6.838 9.619 24.820 1.00 96.56 108 ILE A CA 1
ATOM 813 C C . ILE A 1 108 ? -8.199 10.120 25.318 1.00 96.56 108 ILE A C 1
ATOM 815 O O . ILE A 1 108 ? -8.589 11.255 25.030 1.00 96.56 108 ILE A O 1
ATOM 819 N N . LYS A 1 109 ? -8.908 9.313 26.112 1.00 95.25 109 LYS A N 1
ATOM 820 C CA . LYS A 1 109 ? -10.181 9.702 26.731 1.00 95.25 109 LYS A CA 1
ATOM 821 C C . LYS A 1 109 ? -10.016 10.907 27.659 1.00 95.25 109 LYS A C 1
ATOM 823 O O . LYS A 1 109 ? -10.787 11.861 27.561 1.00 95.25 109 LYS A O 1
ATOM 828 N N . GLN A 1 110 ? -8.980 10.907 28.498 1.00 94.12 110 GLN A N 1
ATOM 829 C CA . GLN A 1 110 ? -8.630 12.039 29.362 1.00 94.12 110 GLN A CA 1
ATOM 830 C C . GLN A 1 110 ? -8.317 13.302 28.567 1.00 94.12 110 GLN A C 1
ATOM 832 O O . GLN A 1 110 ? -8.811 14.378 28.906 1.00 94.12 110 GLN A O 1
ATOM 837 N N . MET A 1 111 ? -7.543 13.169 27.488 1.00 94.56 111 MET A N 1
ATOM 838 C CA . MET A 1 111 ? -7.179 14.272 26.599 1.00 94.56 111 MET A CA 1
ATOM 839 C C . MET A 1 111 ? -8.411 14.927 25.974 1.00 94.56 111 MET A C 1
ATOM 841 O O . MET A 1 111 ? -8.481 16.151 25.918 1.00 94.56 111 MET A O 1
ATOM 845 N N . LEU A 1 112 ? -9.407 14.134 25.567 1.00 93.81 112 LEU A N 1
ATOM 846 C CA . LEU A 1 112 ? -10.687 14.617 25.033 1.00 93.81 112 LEU A CA 1
ATOM 847 C C . LEU A 1 112 ? -11.660 15.116 26.117 1.00 93.81 112 LEU A C 1
ATOM 849 O O . LEU A 1 112 ? -12.715 15.664 25.798 1.00 93.81 112 LEU A O 1
ATOM 853 N N . GLY A 1 113 ? -11.293 14.981 27.390 1.00 88.62 113 GLY A N 1
ATOM 854 C CA . GLY A 1 113 ? -12.116 15.301 28.547 1.00 88.62 113 GLY A CA 1
ATOM 855 C C . GLY A 1 113 ? -12.915 14.089 29.020 1.00 88.62 113 GLY A C 1
ATOM 856 O O . GLY A 1 113 ? -13.722 13.535 28.274 1.00 88.62 113 GLY A O 1
ATOM 857 N N . GLU A 1 114 ? -12.741 13.740 30.298 1.00 79.44 114 GLU A N 1
ATOM 858 C CA . GLU A 1 114 ? -13.338 12.564 30.961 1.00 79.44 114 GLU A CA 1
ATOM 859 C C . GLU A 1 114 ? -14.866 12.465 30.831 1.00 79.44 114 GLU A C 1
ATOM 861 O O . GLU A 1 114 ? -15.432 11.376 30.806 1.00 79.44 114 GLU A O 1
ATOM 866 N N . THR A 1 115 ? -15.554 13.604 30.740 1.00 82.75 115 THR A N 1
ATOM 867 C CA . THR A 1 115 ? -17.019 13.671 30.619 1.00 82.75 115 THR A CA 1
ATOM 868 C C . THR A 1 115 ? -17.505 13.869 29.181 1.00 82.75 115 THR A C 1
ATOM 870 O O . THR A 1 115 ? -18.706 14.045 28.959 1.00 82.75 115 THR A O 1
ATOM 873 N N . SER A 1 116 ? -16.600 13.867 28.197 1.00 88.31 116 SER A N 1
ATOM 874 C CA . SER A 1 116 ? -16.962 14.049 26.793 1.00 88.31 116 SER A CA 1
ATOM 875 C C . SER A 1 116 ? -17.557 12.772 26.195 1.00 88.31 116 SER A C 1
ATOM 877 O O . SER A 1 116 ? -17.079 11.663 26.435 1.00 88.31 116 SER A O 1
ATOM 879 N N . ALA A 1 117 ? -18.580 12.926 25.348 1.00 89.69 117 ALA A N 1
ATOM 880 C CA . ALA A 1 117 ? -19.128 11.793 24.596 1.00 89.69 117 ALA A CA 1
ATOM 881 C C . ALA A 1 117 ? -18.113 11.202 23.605 1.00 89.69 117 ALA A C 1
ATOM 883 O O . ALA A 1 117 ? -18.125 10.001 23.372 1.00 89.69 117 ALA A O 1
ATOM 884 N N . ALA A 1 118 ? -17.230 12.034 23.042 1.00 91.75 118 ALA A N 1
ATOM 885 C CA . ALA A 1 118 ? -16.249 11.600 22.051 1.00 91.75 118 ALA A CA 1
ATOM 886 C C . ALA A 1 118 ? -15.202 10.648 22.652 1.00 91.75 118 ALA A C 1
ATOM 888 O O . ALA A 1 118 ? -14.921 9.606 22.067 1.00 91.75 118 ALA A O 1
ATOM 889 N N . GLY A 1 119 ? -14.658 10.976 23.832 1.00 92.94 119 GLY A N 1
ATOM 890 C CA . GLY A 1 119 ? -13.715 10.097 24.528 1.00 92.94 119 GLY A CA 1
ATOM 891 C C . GLY A 1 119 ? -14.352 8.760 24.918 1.00 92.94 119 GLY A C 1
ATOM 892 O O . GLY A 1 119 ? -13.737 7.713 24.730 1.00 92.94 119 GLY A O 1
ATOM 893 N N . ALA A 1 120 ? -15.603 8.790 25.392 1.00 93.06 120 ALA A N 1
ATOM 894 C CA . ALA A 1 120 ? -16.361 7.582 25.717 1.00 93.06 120 ALA A CA 1
ATOM 895 C C . ALA A 1 120 ? -16.648 6.710 24.479 1.00 93.06 120 ALA A C 1
ATOM 897 O O . ALA A 1 120 ? -16.486 5.497 24.547 1.00 93.06 120 ALA A O 1
ATOM 898 N N . GLU A 1 121 ? -17.022 7.308 23.342 1.00 95.56 121 GLU A N 1
ATOM 899 C CA . GLU A 1 121 ? -17.280 6.567 22.098 1.00 95.56 121 GLU A CA 1
ATOM 900 C C . GLU A 1 121 ? -16.008 5.888 21.563 1.00 95.56 121 GLU A C 1
ATOM 902 O O . GLU A 1 121 ? -16.062 4.731 21.153 1.00 95.56 121 GLU A O 1
ATOM 907 N N . ILE A 1 122 ? -14.856 6.570 21.596 1.00 96.50 122 ILE A N 1
ATOM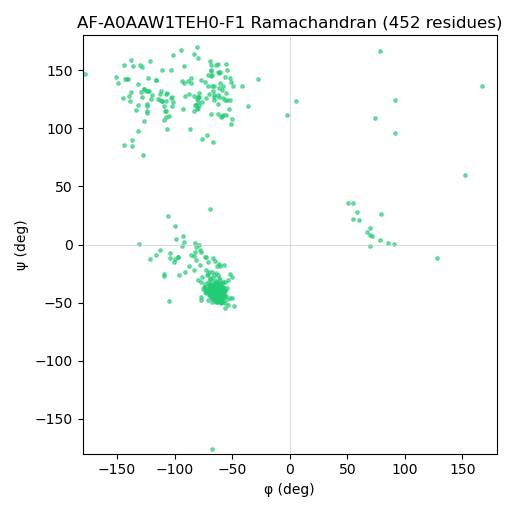 908 C CA . ILE A 1 122 ? -13.566 5.992 21.176 1.00 96.50 122 ILE A CA 1
ATOM 909 C C . ILE A 1 122 ? -13.196 4.791 22.053 1.00 96.50 122 ILE A C 1
ATOM 911 O O . ILE A 1 122 ? -12.846 3.735 21.529 1.00 96.50 122 ILE A O 1
ATOM 915 N N . GLU A 1 123 ? -13.300 4.937 23.375 1.00 96.56 123 GLU A N 1
ATOM 916 C CA . GLU A 1 123 ? -13.040 3.852 24.325 1.00 96.56 123 GLU A CA 1
ATOM 917 C C . GLU A 1 123 ? -13.991 2.665 24.106 1.00 96.56 123 GLU A C 1
ATOM 919 O O . GLU A 1 123 ? -13.550 1.517 24.085 1.00 96.56 123 GLU A O 1
ATOM 924 N N . GLU A 1 124 ? -15.285 2.922 23.906 1.00 97.25 124 GLU A N 1
ATOM 925 C CA . GLU A 1 124 ? -16.294 1.888 23.657 1.00 97.25 124 GLU A CA 1
ATOM 926 C C . GLU A 1 124 ? -16.010 1.111 22.364 1.00 97.25 124 GLU A C 1
ATOM 928 O O . GLU A 1 124 ? -16.042 -0.120 22.363 1.00 97.25 124 GLU A O 1
ATOM 933 N N . LEU A 1 125 ? -15.700 1.816 21.271 1.00 98.31 125 LEU A N 1
ATOM 934 C CA . LEU A 1 125 ? -15.366 1.202 19.983 1.00 98.31 125 LEU A CA 1
ATOM 935 C C . LEU A 1 125 ? -14.095 0.356 20.069 1.00 98.31 125 LEU A C 1
ATOM 937 O O . LEU A 1 125 ? -14.060 -0.745 19.515 1.00 98.31 125 LEU A O 1
ATOM 941 N N . TRP A 1 126 ? -13.068 0.859 20.758 1.00 98.19 126 TRP A N 1
ATOM 942 C CA . TRP A 1 126 ? -11.812 0.137 20.944 1.00 98.19 126 TRP A CA 1
ATOM 943 C C . TRP A 1 126 ? -12.006 -1.122 21.798 1.00 98.19 126 TRP A C 1
ATOM 945 O O . TRP A 1 126 ? -11.583 -2.205 21.398 1.00 98.19 126 TRP A O 1
ATOM 955 N N . ASN A 1 127 ? -12.727 -1.019 22.919 1.00 97.75 127 ASN A N 1
ATOM 956 C CA . ASN A 1 127 ? -13.039 -2.171 23.769 1.00 97.75 127 ASN A CA 1
ATOM 957 C C . ASN A 1 127 ? -13.865 -3.225 23.018 1.00 97.75 127 ASN A C 1
ATOM 959 O O . ASN A 1 127 ? -13.549 -4.411 23.084 1.00 97.75 127 ASN A O 1
ATOM 963 N N . GLU A 1 128 ? -14.889 -2.814 22.259 1.00 98.12 128 GLU A N 1
ATOM 964 C CA . GLU A 1 128 ? -15.689 -3.748 21.457 1.00 98.12 128 GLU A CA 1
ATOM 965 C C . GLU A 1 128 ? -14.824 -4.473 20.415 1.00 98.12 128 GLU A C 1
ATOM 967 O O . GLU A 1 128 ? -14.976 -5.686 20.222 1.00 98.12 128 GLU A O 1
ATOM 972 N N . TYR A 1 129 ? -13.903 -3.754 19.760 1.00 98.25 129 TYR A N 1
ATOM 973 C CA . TYR A 1 129 ? -12.939 -4.365 18.850 1.00 98.25 129 TYR A CA 1
ATOM 974 C C . TYR A 1 129 ? -12.063 -5.385 19.577 1.00 98.25 129 TYR A C 1
ATOM 976 O O . TYR A 1 129 ? -11.935 -6.509 19.095 1.00 98.25 129 TYR A O 1
ATOM 984 N N . GLU A 1 130 ? -11.492 -5.046 20.731 1.00 96.50 130 GLU A N 1
ATOM 985 C CA . GLU A 1 130 ? -10.597 -5.938 21.473 1.00 96.50 130 GLU A CA 1
ATOM 986 C C . GLU A 1 130 ? -11.289 -7.188 22.019 1.00 96.50 130 GLU A C 1
ATOM 988 O O . GLU A 1 130 ? -10.739 -8.290 21.918 1.00 96.50 130 GLU A O 1
ATOM 993 N N . GLU A 1 131 ? -12.526 -7.061 22.495 1.00 95.88 131 GLU A N 1
ATOM 994 C CA . GLU A 1 131 ? -13.343 -8.200 22.916 1.00 95.88 131 GLU A CA 1
ATOM 995 C C . GLU A 1 131 ? -13.624 -9.170 21.759 1.00 95.88 131 GLU A C 1
ATOM 997 O O . GLU A 1 131 ? -13.671 -10.385 21.963 1.00 95.88 131 GLU A O 1
ATOM 1002 N N . GLY A 1 132 ? -13.825 -8.663 20.536 1.00 95.25 132 GLY A N 1
ATOM 1003 C CA . GLY A 1 132 ? -14.014 -9.489 19.336 1.00 95.25 132 GLY A CA 1
ATOM 1004 C C . GLY A 1 132 ? -15.315 -10.307 19.312 1.00 95.25 132 GLY A C 1
ATOM 1005 O O . GLY A 1 132 ? -15.484 -11.184 18.461 1.00 95.25 132 GLY A O 1
ATOM 1006 N N . CYS A 1 133 ? -16.240 -10.041 20.238 1.00 93.94 133 CYS A N 1
ATOM 1007 C CA . CYS A 1 133 ? -17.458 -10.829 20.440 1.00 93.94 133 CYS A CA 1
ATOM 1008 C C . CYS A 1 133 ? -18.664 -10.324 19.637 1.00 93.94 133 CYS A C 1
ATOM 1010 O O . CYS A 1 133 ? -19.588 -11.098 19.368 1.00 93.94 133 CYS A O 1
ATOM 1012 N N . SER A 1 134 ? -18.697 -9.048 19.247 1.00 96.62 134 SER A N 1
ATOM 1013 C CA . SER A 1 134 ? -19.812 -8.498 18.471 1.00 96.62 134 SER A CA 1
ATOM 1014 C C . SER A 1 134 ? -19.694 -8.860 16.986 1.00 96.62 134 SER A C 1
ATOM 1016 O O . SER A 1 134 ? -18.623 -9.209 16.485 1.00 96.62 134 SER A O 1
ATOM 1018 N N . ALA A 1 135 ? -20.806 -8.789 16.248 1.00 96.25 135 ALA A N 1
ATOM 1019 C CA . ALA A 1 135 ? -20.765 -8.982 14.799 1.00 96.25 135 ALA A CA 1
ATOM 1020 C C . ALA A 1 135 ? -19.932 -7.892 14.100 1.00 96.25 135 ALA A C 1
ATOM 1022 O O . ALA A 1 135 ? -19.218 -8.205 13.149 1.00 96.25 135 ALA A O 1
ATOM 1023 N N . ASN A 1 136 ? -19.968 -6.651 14.606 1.00 96.75 136 ASN A N 1
ATOM 1024 C CA . ASN A 1 136 ? -19.148 -5.552 14.091 1.00 96.75 136 ASN A CA 1
ATOM 1025 C C . ASN A 1 136 ? -17.660 -5.844 14.300 1.00 96.75 136 ASN A C 1
ATOM 1027 O O . ASN A 1 136 ? -16.888 -5.775 13.349 1.00 96.75 136 ASN A O 1
ATOM 1031 N N . ALA A 1 137 ? -17.274 -6.231 15.520 1.00 97.38 137 ALA A N 1
ATOM 1032 C CA . ALA A 1 137 ? -15.887 -6.497 15.879 1.00 97.38 137 ALA A CA 1
ATOM 1033 C C . ALA A 1 137 ? -15.303 -7.673 15.101 1.00 97.38 137 ALA A C 1
ATOM 1035 O O . ALA A 1 137 ? -14.188 -7.578 14.598 1.00 97.38 137 ALA A O 1
ATOM 1036 N N . ARG A 1 138 ? -16.066 -8.762 14.929 1.00 97.06 138 ARG A N 1
ATOM 1037 C CA . ARG A 1 138 ? -15.637 -9.884 14.079 1.00 97.06 138 ARG A CA 1
ATOM 1038 C C . ARG A 1 138 ? -15.398 -9.450 12.637 1.00 97.06 138 ARG A C 1
ATOM 1040 O O . ARG A 1 138 ? -14.377 -9.817 12.065 1.00 97.06 138 ARG A O 1
ATOM 1047 N N . LEU A 1 139 ? -16.310 -8.658 12.071 1.00 97.25 139 LEU A N 1
ATOM 1048 C CA . LEU A 1 139 ? -16.171 -8.167 10.703 1.00 97.25 139 LEU A CA 1
ATOM 1049 C C . LEU A 1 139 ? -14.938 -7.264 10.553 1.00 97.25 139 LEU A C 1
ATOM 1051 O O . LEU A 1 139 ? -14.146 -7.469 9.640 1.00 97.25 139 LEU A O 1
ATOM 1055 N N . VAL A 1 140 ? -14.730 -6.316 11.470 1.00 98.06 140 VAL A N 1
ATOM 1056 C CA . VAL A 1 140 ? -13.584 -5.391 11.413 1.00 98.06 140 VAL A CA 1
ATOM 1057 C C . VAL A 1 140 ? -12.258 -6.118 11.677 1.00 98.06 140 VAL A C 1
ATOM 1059 O O . VAL A 1 140 ? -11.287 -5.863 10.971 1.00 98.06 140 VAL A O 1
ATOM 1062 N N . LYS A 1 141 ? -12.209 -7.095 12.597 1.00 98.00 141 LYS A N 1
ATOM 1063 C CA . LYS A 1 141 ? -11.018 -7.950 12.794 1.00 98.00 141 LYS A CA 1
ATOM 1064 C C . LYS A 1 141 ? -10.700 -8.812 11.575 1.00 98.00 141 LYS A C 1
ATOM 1066 O O . LYS A 1 141 ? -9.543 -9.187 11.370 1.00 98.00 141 LYS A O 1
ATOM 1071 N N . ASP A 1 142 ? -11.709 -9.214 10.814 1.00 97.81 142 ASP A N 1
ATOM 1072 C CA . ASP A 1 142 ? -11.484 -9.908 9.553 1.00 97.81 142 ASP A CA 1
ATOM 1073 C C . ASP A 1 142 ? -11.002 -8.938 8.466 1.00 97.81 142 ASP A C 1
ATOM 1075 O O . ASP A 1 142 ? -10.117 -9.302 7.694 1.00 97.81 142 ASP A O 1
ATOM 1079 N N . PHE A 1 143 ? -11.509 -7.699 8.436 1.00 98.31 143 PHE A N 1
ATOM 1080 C CA . PHE A 1 143 ? -11.010 -6.660 7.532 1.00 98.31 143 PHE A CA 1
ATOM 1081 C C . PHE A 1 143 ? -9.541 -6.331 7.763 1.00 98.31 143 PHE A C 1
ATOM 1083 O O . PHE A 1 143 ? -8.825 -6.270 6.775 1.00 98.31 143 PHE A O 1
ATOM 1090 N N . ASP A 1 144 ? -9.073 -6.228 9.008 1.00 98.31 144 ASP A N 1
ATOM 1091 C CA . ASP A 1 144 ? -7.642 -6.047 9.322 1.00 98.31 144 ASP A CA 1
ATOM 1092 C C . ASP A 1 144 ? -6.766 -7.104 8.613 1.00 98.31 144 ASP A C 1
ATOM 1094 O O . ASP A 1 144 ? -5.813 -6.794 7.897 1.00 98.31 144 ASP A O 1
ATOM 1098 N N . LYS A 1 145 ? -7.176 -8.377 8.675 1.00 98.31 145 LYS A N 1
ATOM 1099 C CA . LYS A 1 145 ? -6.463 -9.480 8.008 1.00 98.31 145 LYS A CA 1
ATOM 1100 C C . LYS A 1 145 ? -6.563 -9.426 6.487 1.00 98.31 145 LYS A C 1
ATOM 1102 O O . LYS A 1 145 ? -5.575 -9.714 5.813 1.00 98.31 145 LYS A O 1
ATOM 1107 N N . VAL A 1 146 ? -7.748 -9.128 5.949 1.00 98.56 146 VAL A N 1
ATOM 1108 C CA . VAL A 1 146 ? -7.976 -9.039 4.497 1.00 98.56 146 VAL A CA 1
ATOM 1109 C C . VAL A 1 146 ? -7.182 -7.881 3.895 1.00 98.56 146 VAL A C 1
ATOM 1111 O O . VAL A 1 146 ? -6.562 -8.045 2.847 1.00 98.56 146 VAL A O 1
ATOM 1114 N N . GLU A 1 147 ? -7.169 -6.738 4.572 1.00 98.62 147 GLU A N 1
ATOM 1115 C CA . GLU A 1 147 ? -6.404 -5.555 4.193 1.00 98.62 147 GLU A CA 1
ATOM 1116 C C . GLU A 1 147 ? -4.906 -5.887 4.159 1.00 98.62 147 GLU A C 1
ATOM 1118 O O . GLU A 1 147 ? -4.264 -5.704 3.123 1.00 98.62 147 GLU A O 1
ATOM 1123 N N . MET A 1 148 ? -4.393 -6.535 5.210 1.00 98.00 148 MET A N 1
ATOM 1124 C CA . MET A 1 148 ? -2.990 -6.938 5.298 1.00 98.00 148 MET A CA 1
ATOM 1125 C C . MET A 1 148 ? -2.562 -7.871 4.152 1.00 98.00 148 MET A C 1
ATOM 1127 O O . MET A 1 148 ? -1.482 -7.699 3.585 1.00 98.00 148 MET A O 1
ATOM 1131 N N . ILE A 1 149 ? -3.372 -8.872 3.781 1.00 98.31 149 ILE A N 1
ATOM 1132 C CA . ILE A 1 149 ? -3.013 -9.788 2.679 1.00 98.31 149 ILE A CA 1
ATOM 1133 C C . ILE A 1 149 ? -3.191 -9.153 1.297 1.00 98.31 149 ILE A C 1
ATOM 1135 O O . ILE A 1 149 ? -2.470 -9.520 0.366 1.00 98.31 149 ILE A O 1
ATOM 1139 N N . LEU A 1 150 ? -4.108 -8.193 1.150 1.00 98.50 150 LEU A N 1
ATOM 1140 C CA . LEU A 1 150 ? -4.203 -7.390 -0.065 1.00 98.50 150 LEU A CA 1
ATOM 1141 C C . LEU A 1 150 ? -2.942 -6.535 -0.222 1.00 98.50 150 LEU A C 1
ATOM 1143 O O . LEU A 1 150 ? -2.300 -6.587 -1.271 1.00 98.50 150 LEU A O 1
ATOM 1147 N N . GLN A 1 151 ? -2.525 -5.851 0.844 1.00 98.25 151 GLN A N 1
ATOM 1148 C CA . GLN A 1 151 ? -1.299 -5.059 0.851 1.00 98.25 151 GLN A CA 1
ATOM 1149 C C . GLN A 1 151 ? -0.058 -5.921 0.584 1.00 98.25 151 GLN A C 1
ATOM 1151 O O . GLN A 1 151 ? 0.820 -5.532 -0.190 1.00 98.25 151 GLN A O 1
ATOM 1156 N N . ALA A 1 152 ? 0.003 -7.124 1.170 1.00 97.38 152 ALA A N 1
ATOM 1157 C CA . ALA A 1 152 ? 1.057 -8.102 0.909 1.00 97.38 152 ALA A CA 1
ATOM 1158 C C . ALA A 1 152 ? 1.150 -8.456 -0.582 1.00 97.38 152 ALA A C 1
ATOM 1160 O O . ALA A 1 152 ? 2.251 -8.515 -1.133 1.00 97.38 152 ALA A O 1
ATOM 1161 N N . PHE A 1 153 ? 0.006 -8.690 -1.233 1.00 95.50 153 PHE A N 1
ATOM 1162 C CA . PHE A 1 153 ? -0.053 -8.984 -2.663 1.00 95.50 153 PHE A CA 1
ATOM 1163 C C . PHE A 1 153 ? 0.411 -7.789 -3.506 1.00 95.50 153 PHE A C 1
ATOM 1165 O O . PHE A 1 153 ? 1.220 -7.960 -4.418 1.00 95.50 153 PHE A O 1
ATOM 1172 N N . GLU A 1 154 ? -0.039 -6.578 -3.189 1.00 92.12 154 GLU A N 1
ATOM 1173 C CA . GLU A 1 154 ? 0.370 -5.354 -3.889 1.00 92.12 154 GLU A CA 1
ATOM 1174 C C . GLU A 1 154 ? 1.879 -5.099 -3.752 1.00 92.12 154 GLU A C 1
ATOM 1176 O O . GLU A 1 154 ? 2.548 -4.770 -4.735 1.00 92.12 154 GLU A O 1
ATOM 1181 N N . TYR A 1 155 ? 2.455 -5.342 -2.573 1.00 87.94 155 TYR A N 1
ATOM 1182 C CA . TYR A 1 155 ? 3.901 -5.260 -2.359 1.00 87.94 155 TYR A CA 1
ATOM 1183 C C . TYR A 1 155 ? 4.689 -6.367 -3.052 1.00 87.94 155 TYR A C 1
ATOM 1185 O O . TYR A 1 155 ? 5.779 -6.100 -3.567 1.00 87.94 155 TYR A O 1
ATOM 1193 N N . GLU A 1 156 ? 4.152 -7.583 -3.141 1.00 86.62 156 GLU A N 1
ATOM 1194 C CA . GLU A 1 156 ? 4.734 -8.627 -3.986 1.00 86.62 156 GLU A CA 1
ATOM 1195 C C . GLU A 1 156 ? 4.812 -8.174 -5.446 1.00 86.62 156 GLU A C 1
ATOM 1197 O O . GLU A 1 156 ? 5.839 -8.378 -6.093 1.00 86.62 156 GLU A O 1
ATOM 1202 N N . GLN A 1 157 ? 3.772 -7.514 -5.962 1.00 83.06 157 GLN A N 1
ATOM 1203 C CA . GLN A 1 157 ? 3.780 -6.983 -7.327 1.00 83.06 157 GLN A CA 1
ATOM 1204 C C . GLN A 1 157 ? 4.784 -5.840 -7.493 1.00 83.06 157 GLN A C 1
ATOM 1206 O O . GLN A 1 157 ? 5.609 -5.869 -8.411 1.00 83.06 157 GLN A O 1
ATOM 1211 N N . ALA A 1 158 ? 4.753 -4.862 -6.589 1.00 76.69 158 ALA A N 1
ATOM 1212 C CA . ALA A 1 158 ? 5.563 -3.653 -6.687 1.00 76.69 158 ALA A CA 1
ATOM 1213 C C . ALA A 1 158 ? 7.063 -3.914 -6.477 1.00 76.69 158 ALA A C 1
ATOM 1215 O O . ALA A 1 158 ? 7.897 -3.379 -7.218 1.00 76.69 158 ALA A O 1
ATOM 1216 N N . TYR A 1 159 ? 7.402 -4.738 -5.480 1.00 74.50 159 TYR A N 1
ATOM 1217 C CA . TYR A 1 159 ? 8.770 -4.901 -4.980 1.00 74.50 159 TYR A CA 1
ATOM 1218 C C . TYR A 1 159 ? 9.344 -6.303 -5.178 1.00 74.50 159 TYR A C 1
ATOM 1220 O O . TYR A 1 159 ? 10.543 -6.491 -4.981 1.00 74.50 159 TYR A O 1
ATOM 1228 N N . GLN A 1 160 ? 8.535 -7.287 -5.591 1.00 72.12 160 GLN A N 1
ATOM 1229 C CA . GLN A 1 160 ? 8.977 -8.675 -5.800 1.00 72.12 160 GLN A CA 1
ATOM 1230 C C . GLN A 1 160 ? 9.573 -9.320 -4.535 1.00 72.12 160 GLN A C 1
ATOM 1232 O O . GLN A 1 160 ? 10.406 -10.227 -4.615 1.00 72.12 160 GLN A O 1
ATOM 1237 N N . ILE A 1 161 ? 9.131 -8.856 -3.365 1.00 77.81 161 ILE A N 1
ATOM 1238 C CA . ILE A 1 161 ? 9.488 -9.392 -2.051 1.00 77.81 161 ILE A CA 1
ATOM 1239 C C . ILE A 1 161 ? 8.457 -10.458 -1.686 1.00 77.81 161 ILE A C 1
ATOM 1241 O O . ILE A 1 161 ? 7.265 -10.196 -1.742 1.00 77.81 161 ILE A O 1
ATOM 1245 N N . ASN A 1 162 ? 8.901 -11.663 -1.322 1.00 85.88 162 ASN A N 1
ATOM 1246 C CA . ASN A 1 162 ? 8.004 -12.766 -0.969 1.00 85.88 162 ASN A CA 1
ATOM 1247 C C . ASN A 1 162 ? 7.277 -12.476 0.349 1.00 85.88 162 ASN A C 1
ATOM 1249 O O . ASN A 1 162 ? 7.909 -12.543 1.400 1.00 85.88 162 ASN A O 1
ATOM 1253 N N . CYS A 1 163 ? 5.962 -12.269 0.313 1.00 92.12 163 CYS A N 1
ATOM 1254 C CA . CYS A 1 163 ? 5.137 -11.971 1.484 1.00 92.12 163 CYS A CA 1
ATOM 1255 C C . CYS A 1 163 ? 4.278 -13.168 1.933 1.00 92.12 163 CYS A C 1
ATOM 1257 O O . CYS A 1 163 ? 3.258 -12.982 2.591 1.00 92.12 163 CYS A O 1
ATOM 1259 N N . GLN A 1 164 ? 4.676 -14.405 1.611 1.00 93.69 164 GLN A N 1
ATOM 1260 C CA . GLN A 1 164 ? 3.905 -15.620 1.909 1.00 93.69 164 GLN A CA 1
ATOM 1261 C C . GLN A 1 164 ? 3.529 -15.759 3.392 1.00 93.69 164 GLN A C 1
ATOM 1263 O O . GLN A 1 164 ? 2.411 -16.167 3.689 1.00 93.69 164 GLN A O 1
ATOM 1268 N N . GLU A 1 165 ? 4.413 -15.359 4.308 1.00 93.31 165 GLU A N 1
ATOM 1269 C CA . GLU A 1 165 ? 4.171 -15.448 5.755 1.00 93.31 165 GLU A CA 1
ATOM 1270 C C . GLU A 1 165 ? 2.912 -14.687 6.205 1.00 93.31 165 GLU A C 1
ATOM 1272 O O . GLU A 1 165 ? 2.209 -15.137 7.109 1.00 93.31 165 GLU A O 1
ATOM 1277 N N . PHE A 1 166 ? 2.575 -13.579 5.534 1.00 94.94 166 PHE A N 1
ATOM 1278 C CA . PHE A 1 166 ? 1.371 -12.802 5.823 1.00 94.94 166 PHE A CA 1
ATOM 1279 C C . PHE A 1 166 ? 0.113 -13.577 5.423 1.00 94.94 166 PHE A C 1
ATOM 1281 O O . PHE A 1 166 ? -0.841 -13.630 6.196 1.00 94.94 166 PHE A O 1
ATOM 1288 N N . PHE A 1 167 ? 0.134 -14.267 4.278 1.00 96.38 167 PHE A N 1
ATOM 1289 C CA . PHE A 1 167 ? -0.962 -15.147 3.857 1.00 96.38 167 PHE A CA 1
ATOM 1290 C C . PHE A 1 167 ? -1.116 -16.332 4.806 1.00 96.38 167 PHE A C 1
ATOM 1292 O O . PHE A 1 167 ? -2.224 -16.595 5.274 1.00 96.38 167 PHE A O 1
ATOM 1299 N N . ASP A 1 168 ? -0.016 -17.002 5.149 1.00 94.69 168 ASP A N 1
ATOM 1300 C CA . ASP A 1 168 ? -0.027 -18.146 6.066 1.00 94.69 168 ASP A CA 1
ATOM 1301 C C . ASP A 1 168 ? -0.587 -17.744 7.437 1.00 94.69 168 ASP A C 1
ATOM 1303 O O . ASP A 1 168 ? -1.376 -18.475 8.038 1.00 94.69 168 ASP A O 1
ATOM 1307 N N . SER A 1 169 ? -0.269 -16.530 7.898 1.00 92.94 169 SER A N 1
ATOM 1308 C CA . SER A 1 169 ? -0.764 -16.003 9.169 1.00 92.94 169 SER A CA 1
ATOM 1309 C C . SER A 1 169 ? -2.286 -15.820 9.227 1.00 92.94 169 SER A C 1
ATOM 1311 O O . SER A 1 169 ? -2.823 -15.741 10.334 1.00 92.94 169 SER A O 1
ATOM 1313 N N . THR A 1 170 ? -2.989 -15.775 8.090 1.00 93.62 170 THR A N 1
ATOM 1314 C CA . THR A 1 170 ? -4.449 -15.553 8.020 1.00 93.62 170 THR A CA 1
ATOM 1315 C C . THR A 1 170 ? -5.256 -16.818 7.727 1.00 93.62 170 THR A C 1
ATOM 1317 O O . THR A 1 170 ? -6.477 -16.820 7.910 1.00 93.62 170 THR A O 1
ATOM 1320 N N . GLN A 1 171 ? -4.599 -17.914 7.335 1.00 90.19 171 GLN A N 1
ATOM 1321 C CA . GLN A 1 171 ? -5.269 -19.170 6.998 1.00 90.19 171 GLN A CA 1
ATOM 1322 C C . GLN A 1 171 ? -6.112 -19.692 8.167 1.00 90.19 171 GLN A C 1
ATOM 1324 O O . GLN A 1 171 ? -5.636 -19.838 9.292 1.00 90.19 171 GLN A O 1
ATOM 1329 N N . GLY A 1 172 ? -7.392 -19.960 7.893 1.00 92.56 172 GLY A N 1
ATOM 1330 C CA . GLY A 1 172 ? -8.343 -20.470 8.884 1.00 92.56 172 GLY A CA 1
ATOM 1331 C C . GLY A 1 172 ? -8.741 -19.477 9.983 1.00 92.56 172 GLY A C 1
ATOM 1332 O O . GLY A 1 172 ? -9.414 -19.883 10.927 1.00 92.56 172 GLY A O 1
ATOM 1333 N N . LYS A 1 173 ? -8.343 -18.198 9.892 1.00 95.19 173 LYS A N 1
ATOM 1334 C CA . LYS A 1 173 ? -8.661 -17.174 10.908 1.00 95.19 173 LYS A CA 1
ATOM 1335 C C . LYS A 1 173 ? -9.813 -16.242 10.536 1.00 95.19 173 LYS A C 1
ATOM 1337 O O . LYS A 1 173 ? -10.291 -15.534 11.415 1.00 95.19 173 LYS A O 1
ATOM 1342 N N . LEU A 1 174 ? -10.226 -16.214 9.267 1.00 96.38 174 LEU A N 1
ATOM 1343 C CA . LEU A 1 174 ? -11.343 -15.393 8.793 1.00 96.38 174 LEU A CA 1
ATOM 1344 C C . LEU A 1 174 ? -12.672 -16.068 9.132 1.00 96.38 174 LEU A C 1
ATOM 1346 O O . LEU A 1 174 ? -12.880 -17.236 8.792 1.00 96.38 174 LEU A O 1
ATOM 1350 N N . THR A 1 175 ? -13.573 -15.341 9.786 1.00 94.69 175 THR A N 1
ATOM 1351 C CA . THR A 1 175 ? -14.808 -15.907 10.359 1.00 94.69 175 THR A CA 1
ATOM 1352 C C . THR A 1 175 ? -16.077 -15.499 9.620 1.00 94.69 175 THR A C 1
ATOM 1354 O O . THR A 1 175 ? -17.075 -16.219 9.662 1.00 94.69 175 THR A O 1
ATOM 1357 N N . THR A 1 176 ? -16.057 -14.357 8.943 1.00 94.88 176 THR A N 1
ATOM 1358 C CA . THR A 1 176 ? -17.208 -13.789 8.245 1.00 94.88 176 THR A CA 1
ATOM 1359 C C . THR A 1 176 ? -17.226 -14.204 6.770 1.00 94.88 176 THR A C 1
ATOM 1361 O O . THR A 1 176 ? -16.175 -14.202 6.122 1.00 94.88 176 THR A O 1
ATOM 1364 N N . PRO A 1 177 ? -18.409 -14.505 6.193 1.00 94.88 177 PRO A N 1
ATOM 1365 C CA . PRO A 1 177 ? -18.516 -14.891 4.783 1.00 94.88 177 PRO A CA 1
ATOM 1366 C C . PRO A 1 177 ? -17.954 -13.838 3.821 1.00 94.88 177 PRO A C 1
ATOM 1368 O O . PRO A 1 177 ? -17.289 -14.178 2.847 1.00 94.88 177 PRO A O 1
ATOM 1371 N N . THR A 1 178 ? -18.176 -12.554 4.114 1.00 95.50 178 THR A N 1
ATOM 1372 C CA . THR A 1 178 ? -17.680 -11.438 3.296 1.00 95.50 178 THR A CA 1
ATOM 1373 C C . THR A 1 178 ? -16.161 -11.410 3.237 1.00 95.50 178 THR A C 1
ATOM 1375 O O . THR A 1 178 ? -15.591 -11.325 2.153 1.00 95.50 178 THR A O 1
ATOM 1378 N N . ALA A 1 179 ? -15.495 -11.522 4.387 1.00 96.31 179 ALA A N 1
ATOM 1379 C CA . ALA A 1 179 ? -14.042 -11.488 4.425 1.00 96.31 179 ALA A CA 1
ATOM 1380 C C . ALA A 1 179 ? -13.411 -12.737 3.803 1.00 96.31 179 ALA A C 1
ATOM 1382 O O . ALA A 1 179 ? -12.396 -12.624 3.121 1.00 96.31 179 ALA A O 1
ATOM 1383 N N . GLN A 1 180 ? -14.027 -13.909 3.987 1.00 97.06 180 GLN A N 1
ATOM 1384 C CA . GLN A 1 180 ? -13.609 -15.142 3.314 1.00 97.06 180 GLN A CA 1
ATOM 1385 C C . GLN A 1 180 ? -13.675 -14.983 1.792 1.00 97.06 180 GLN A C 1
ATOM 1387 O O . GLN A 1 180 ? -12.679 -15.221 1.117 1.00 97.06 180 GLN A O 1
ATOM 1392 N N . ALA A 1 181 ? -14.793 -14.476 1.263 1.00 97.00 181 ALA A N 1
ATOM 1393 C CA . ALA A 1 181 ? -14.947 -14.242 -0.171 1.00 97.00 181 ALA A CA 1
ATOM 1394 C C . ALA A 1 181 ? -13.896 -13.264 -0.729 1.00 97.00 181 ALA A C 1
ATOM 1396 O O . ALA A 1 181 ? -13.344 -13.494 -1.804 1.00 97.00 181 ALA A O 1
ATOM 1397 N N . TRP A 1 182 ? -13.586 -12.184 -0.004 1.00 97.88 182 TRP A N 1
ATOM 1398 C CA . TRP A 1 182 ? -12.562 -11.222 -0.427 1.00 97.88 182 TRP A CA 1
ATOM 1399 C C . TRP A 1 182 ? -11.149 -11.809 -0.369 1.00 97.88 182 TRP A C 1
ATOM 1401 O O . TRP A 1 182 ? -10.367 -11.616 -1.299 1.00 97.88 182 TRP A O 1
ATOM 1411 N N . ALA A 1 183 ? -10.822 -12.559 0.683 1.00 98.06 183 ALA A N 1
ATOM 1412 C CA . ALA A 1 183 ? -9.536 -13.237 0.793 1.00 98.06 183 ALA A CA 1
ATOM 1413 C C . ALA A 1 183 ? -9.343 -14.295 -0.300 1.00 98.06 183 ALA A C 1
ATOM 1415 O O . ALA A 1 183 ? -8.267 -14.361 -0.897 1.00 98.06 183 ALA A O 1
ATOM 1416 N N . ASP A 1 184 ? -10.378 -15.083 -0.599 1.00 97.50 184 ASP A N 1
ATOM 1417 C CA . ASP A 1 184 ? -10.350 -16.082 -1.668 1.00 97.50 184 ASP A CA 1
ATOM 1418 C C . ASP A 1 184 ? -10.081 -15.431 -3.030 1.00 97.50 184 ASP A C 1
ATOM 1420 O O . ASP A 1 184 ? -9.238 -15.918 -3.788 1.00 97.50 184 ASP A O 1
ATOM 1424 N N . GLU A 1 185 ? -10.718 -14.291 -3.310 1.00 98.00 185 GLU A N 1
ATOM 1425 C CA . GLU A 1 185 ? -10.479 -13.508 -4.527 1.00 98.00 185 GLU A CA 1
ATOM 1426 C C . GLU A 1 185 ? -9.034 -12.982 -4.600 1.00 98.00 185 GLU A C 1
ATOM 1428 O O . GLU A 1 185 ? -8.371 -13.121 -5.633 1.00 98.00 185 GLU A O 1
ATOM 1433 N N . ILE A 1 186 ? -8.493 -12.438 -3.504 1.00 97.56 186 ILE A N 1
ATOM 1434 C CA . ILE A 1 186 ? -7.092 -11.980 -3.439 1.00 97.56 186 ILE A CA 1
ATOM 1435 C C . ILE A 1 186 ? -6.134 -13.147 -3.707 1.00 97.56 186 ILE A C 1
ATOM 1437 O O . ILE A 1 186 ? -5.206 -13.035 -4.515 1.00 97.56 186 ILE A O 1
ATOM 1441 N N . ILE A 1 187 ? -6.364 -14.294 -3.066 1.00 96.44 187 ILE A N 1
ATOM 1442 C CA . ILE A 1 187 ? -5.542 -15.498 -3.227 1.00 96.44 187 ILE A CA 1
ATOM 1443 C C . ILE A 1 187 ? -5.629 -16.027 -4.664 1.00 96.44 187 ILE A C 1
ATOM 1445 O O . ILE A 1 187 ? -4.610 -16.451 -5.220 1.00 96.44 187 ILE A O 1
ATOM 1449 N N . ALA A 1 188 ? -6.811 -16.003 -5.282 1.00 95.88 188 ALA A N 1
ATOM 1450 C CA . ALA A 1 188 ? -7.000 -16.407 -6.671 1.00 95.88 188 ALA A CA 1
ATOM 1451 C C . ALA A 1 188 ? -6.195 -15.513 -7.626 1.00 95.88 188 ALA A C 1
ATOM 1453 O O . ALA A 1 188 ? -5.424 -16.032 -8.441 1.00 95.88 188 ALA A O 1
ATOM 1454 N N . ARG A 1 189 ? -6.283 -14.184 -7.470 1.00 94.12 189 ARG A N 1
ATOM 1455 C CA . ARG A 1 189 ? -5.488 -13.218 -8.253 1.00 94.12 189 ARG A CA 1
ATOM 1456 C C . ARG A 1 189 ? -3.993 -13.435 -8.072 1.00 94.12 189 ARG A C 1
ATOM 1458 O O . ARG A 1 189 ? -3.260 -13.518 -9.055 1.00 94.12 189 ARG A O 1
ATOM 1465 N N . ARG A 1 190 ? -3.542 -13.622 -6.831 1.00 93.75 190 ARG A N 1
ATOM 1466 C CA . ARG A 1 190 ? -2.136 -13.897 -6.519 1.00 93.75 190 ARG A CA 1
ATOM 1467 C C . ARG A 1 190 ? -1.623 -15.161 -7.205 1.00 93.75 190 ARG A C 1
ATOM 1469 O O . ARG A 1 190 ? -0.555 -15.132 -7.816 1.00 93.75 190 ARG A O 1
ATOM 1476 N N . LYS A 1 191 ? -2.382 -16.262 -7.151 1.00 91.25 191 LYS A N 1
ATOM 1477 C CA . LYS A 1 191 ? -2.035 -17.522 -7.835 1.00 91.25 191 LYS A CA 1
ATOM 1478 C C . LYS A 1 191 ? -1.962 -17.340 -9.347 1.00 91.25 191 LYS A C 1
ATOM 1480 O O . LYS A 1 191 ? -1.024 -17.837 -9.966 1.00 91.25 191 LYS A O 1
ATOM 1485 N N . HIS A 1 192 ? -2.916 -16.615 -9.927 1.00 87.62 192 HIS A N 1
ATOM 1486 C CA . HIS A 1 192 ? -2.925 -16.322 -11.355 1.00 87.62 192 HIS A CA 1
ATOM 1487 C C . HIS A 1 192 ? -1.657 -15.563 -11.769 1.00 87.62 192 HIS A C 1
ATOM 1489 O O . HIS A 1 192 ? -0.933 -16.019 -12.655 1.00 87.62 192 HIS A O 1
ATOM 1495 N N . THR A 1 193 ? -1.297 -14.495 -11.057 1.00 79.94 193 THR A N 1
ATOM 1496 C CA . THR A 1 193 ? -0.074 -13.732 -11.343 1.00 79.94 193 THR A CA 1
ATOM 1497 C C . THR A 1 193 ? 1.203 -14.557 -11.158 1.00 79.94 193 THR A C 1
ATOM 1499 O O . THR A 1 193 ? 2.119 -14.474 -11.973 1.00 79.94 193 THR A O 1
ATOM 1502 N N . GLN A 1 194 ? 1.268 -15.409 -10.130 1.00 74.00 194 GLN A N 1
ATOM 1503 C CA . GLN A 1 194 ? 2.401 -16.322 -9.928 1.00 74.00 194 GLN A CA 1
ATOM 1504 C C . GLN A 1 194 ? 2.498 -17.408 -11.009 1.00 74.00 194 GLN A C 1
ATOM 1506 O O . GLN A 1 194 ? 3.591 -17.863 -11.337 1.00 74.00 194 GLN A O 1
ATOM 1511 N N . SER A 1 195 ? 1.368 -17.857 -11.557 1.00 68.88 195 SER A N 1
ATOM 1512 C CA . SER A 1 195 ? 1.357 -18.822 -12.659 1.00 68.88 195 SER A CA 1
ATOM 1513 C C . SER A 1 195 ? 1.820 -18.190 -13.972 1.00 68.88 195 SER A C 1
ATOM 1515 O O . SER A 1 195 ? 2.602 -18.809 -14.687 1.00 68.88 195 SER A O 1
ATOM 1517 N N . GLN A 1 196 ? 1.444 -16.932 -14.226 1.00 60.75 196 GLN A N 1
ATOM 1518 C CA . GLN A 1 196 ? 1.941 -16.158 -15.363 1.00 60.75 196 GLN A CA 1
ATOM 1519 C C . GLN A 1 196 ? 3.448 -15.901 -15.252 1.00 60.75 196 GLN A C 1
ATOM 1521 O O . GLN A 1 196 ? 4.165 -16.109 -16.222 1.00 60.75 196 GLN A O 1
ATOM 1526 N N . SER A 1 197 ? 3.957 -15.559 -14.063 1.00 54.28 197 SER A N 1
ATOM 1527 C CA . SER A 1 197 ? 5.400 -15.359 -13.863 1.00 54.28 197 SER A CA 1
ATOM 1528 C C . SER A 1 197 ? 6.220 -16.653 -13.867 1.00 54.28 197 SER A C 1
ATOM 1530 O O . SER A 1 197 ? 7.414 -16.617 -14.138 1.00 54.28 197 SER A O 1
ATOM 1532 N N . LYS A 1 198 ? 5.612 -17.816 -13.597 1.00 45.81 198 LYS A N 1
ATOM 1533 C CA . LYS A 1 198 ? 6.253 -19.136 -13.778 1.00 45.81 198 LYS A CA 1
ATOM 1534 C C . LYS A 1 198 ? 6.181 -19.652 -15.216 1.00 45.81 198 LYS A C 1
ATOM 1536 O O . LYS A 1 198 ? 6.991 -20.496 -15.583 1.00 45.81 198 LYS A O 1
ATOM 1541 N N . GLN A 1 199 ? 5.228 -19.164 -16.009 1.00 43.22 199 GLN A N 1
ATOM 1542 C CA . GLN A 1 199 ? 5.185 -19.360 -17.460 1.00 43.22 199 GLN A CA 1
ATOM 1543 C C . GLN A 1 199 ? 6.076 -18.362 -18.216 1.00 43.22 199 GLN A C 1
ATOM 1545 O O . GLN A 1 199 ? 6.170 -18.449 -19.441 1.00 43.22 199 GLN A O 1
ATOM 1550 N N . ASP A 1 200 ? 6.793 -17.481 -17.506 1.00 42.44 200 ASP A N 1
ATOM 1551 C CA . ASP A 1 200 ? 7.934 -16.762 -18.061 1.00 42.44 200 ASP A CA 1
ATOM 1552 C C . ASP A 1 200 ? 9.057 -17.764 -18.357 1.00 42.44 200 ASP A C 1
ATOM 1554 O O . ASP A 1 200 ? 9.941 -18.047 -17.547 1.00 42.44 200 ASP A O 1
ATOM 1558 N N . THR A 1 201 ? 8.988 -18.313 -19.567 1.00 44.78 201 THR A N 1
ATOM 1559 C CA . THR A 1 201 ? 10.116 -18.709 -20.414 1.00 44.78 201 THR A CA 1
ATOM 1560 C C . THR A 1 201 ? 11.354 -17.848 -20.090 1.00 44.78 201 THR A C 1
ATOM 1562 O O . THR A 1 201 ? 11.174 -16.649 -19.837 1.00 44.78 201 THR A O 1
ATOM 1565 N N . PRO A 1 202 ? 12.595 -18.395 -20.091 1.00 49.69 202 PRO A N 1
ATOM 1566 C CA . PRO A 1 202 ? 13.811 -17.575 -19.993 1.00 49.69 202 PRO A CA 1
ATOM 1567 C C . PRO A 1 202 ? 13.653 -16.330 -20.862 1.00 49.69 202 PRO A C 1
ATOM 1569 O O . PRO A 1 202 ? 13.080 -16.452 -21.948 1.00 49.69 202 PRO A O 1
ATOM 1572 N N . ALA A 1 203 ? 14.063 -15.163 -20.334 1.00 51.78 203 ALA A N 1
ATOM 1573 C CA . ALA A 1 203 ? 13.854 -13.858 -20.965 1.00 51.78 203 ALA A CA 1
ATOM 1574 C C . ALA A 1 203 ? 13.985 -14.021 -22.486 1.00 51.78 203 ALA A C 1
ATOM 1576 O O . ALA A 1 203 ? 15.022 -14.538 -22.911 1.00 51.78 203 ALA A O 1
ATOM 1577 N N . PRO A 1 204 ? 12.925 -13.724 -23.269 1.00 53.72 204 PRO A N 1
ATOM 1578 C CA . PRO A 1 204 ? 12.915 -14.049 -24.688 1.00 53.72 204 PRO A CA 1
ATOM 1579 C C . PRO A 1 204 ? 14.196 -13.508 -25.308 1.00 53.72 204 PRO A C 1
ATOM 1581 O O . PRO A 1 204 ? 14.624 -12.418 -24.919 1.00 53.72 204 PRO A O 1
ATOM 1584 N N . GLU A 1 205 ? 14.809 -14.266 -26.223 1.00 61.38 205 GLU A N 1
ATOM 1585 C CA . GLU A 1 205 ? 15.867 -13.721 -27.069 1.00 61.38 205 GLU A CA 1
ATOM 1586 C C . GLU A 1 205 ? 15.320 -12.432 -27.683 1.00 61.38 205 GLU A C 1
ATOM 1588 O O . GLU A 1 205 ? 14.413 -12.435 -28.514 1.00 61.38 205 GLU A O 1
ATOM 1593 N N . LEU A 1 206 ? 15.780 -11.312 -27.139 1.00 70.50 206 LEU A N 1
ATOM 1594 C CA . LEU A 1 206 ? 15.355 -9.992 -27.526 1.00 70.50 206 LEU A CA 1
ATOM 1595 C C . LEU A 1 206 ? 16.055 -9.701 -28.841 1.00 70.50 206 LEU A C 1
ATOM 1597 O O . LEU A 1 206 ? 17.284 -9.730 -28.900 1.00 70.50 206 LEU A O 1
ATOM 1601 N N . ASP A 1 207 ? 15.263 -9.414 -29.862 1.00 81.88 207 ASP A N 1
ATOM 1602 C CA . ASP A 1 207 ? 15.705 -8.808 -31.109 1.00 81.88 207 ASP A CA 1
ATOM 1603 C C . ASP A 1 207 ? 14.588 -7.871 -31.580 1.00 81.88 207 ASP A C 1
ATOM 1605 O O . ASP A 1 207 ? 13.643 -8.271 -32.261 1.00 81.88 207 ASP A O 1
ATOM 1609 N N . VAL A 1 208 ? 14.614 -6.634 -31.080 1.00 83.44 208 VAL A N 1
ATOM 1610 C CA . VAL A 1 208 ? 13.575 -5.628 -31.343 1.00 83.44 208 VAL A CA 1
ATOM 1611 C C . VAL A 1 208 ? 14.209 -4.419 -32.001 1.00 83.44 208 VAL A C 1
ATOM 1613 O O . VAL A 1 208 ? 15.118 -3.809 -31.439 1.00 83.44 208 VAL A O 1
ATOM 1616 N N . GLN A 1 209 ? 13.683 -4.040 -33.163 1.00 86.81 209 GLN A N 1
ATOM 1617 C CA . GLN A 1 209 ? 14.086 -2.844 -33.889 1.00 86.81 209 GLN A CA 1
ATOM 1618 C C . GLN A 1 209 ? 12.876 -1.935 -34.122 1.00 86.81 209 GLN A C 1
ATOM 1620 O O . GLN A 1 209 ? 11.828 -2.394 -34.576 1.00 86.81 209 GLN A O 1
ATOM 1625 N N . ALA A 1 210 ? 13.023 -0.647 -33.826 1.00 86.38 210 ALA A N 1
ATOM 1626 C CA . ALA A 1 210 ? 11.999 0.365 -34.067 1.00 86.38 210 ALA A CA 1
ATOM 1627 C C . ALA A 1 210 ? 12.634 1.696 -34.478 1.00 86.38 210 ALA A C 1
ATOM 1629 O O . ALA A 1 210 ? 13.775 1.980 -34.119 1.00 86.38 210 ALA A O 1
ATOM 1630 N N . VAL A 1 211 ? 11.884 2.523 -35.209 1.00 87.94 211 VAL A N 1
ATOM 1631 C CA . VAL A 1 211 ? 12.254 3.919 -35.470 1.00 87.94 211 VAL A CA 1
ATOM 1632 C C . VAL A 1 211 ? 11.437 4.800 -34.537 1.00 87.94 211 VAL A C 1
ATOM 1634 O O . VAL A 1 211 ? 10.210 4.718 -34.534 1.00 87.94 211 VAL A O 1
ATOM 1637 N N . ILE A 1 212 ? 12.116 5.609 -33.730 1.00 88.44 212 ILE A N 1
ATOM 1638 C CA . ILE A 1 212 ? 11.499 6.482 -32.732 1.00 88.44 212 ILE A CA 1
ATOM 1639 C C . ILE A 1 212 ? 11.996 7.903 -32.956 1.00 88.44 212 ILE A C 1
ATOM 1641 O O . ILE A 1 212 ? 13.195 8.134 -33.119 1.00 88.44 212 ILE A O 1
ATOM 1645 N N . ASN A 1 213 ? 11.066 8.852 -32.947 1.00 89.00 213 ASN A N 1
ATOM 1646 C CA . ASN A 1 213 ? 11.396 10.265 -32.981 1.00 89.00 213 ASN A CA 1
ATOM 1647 C C . ASN A 1 213 ? 11.725 10.747 -31.561 1.00 89.00 213 ASN A C 1
ATOM 1649 O O . ASN A 1 213 ? 10.849 10.762 -30.694 1.00 89.00 213 ASN A O 1
ATOM 1653 N N . PHE A 1 214 ? 12.975 11.145 -31.329 1.00 88.25 214 PHE A N 1
ATOM 1654 C CA . PHE A 1 214 ? 13.406 11.794 -30.091 1.00 88.25 214 PHE A CA 1
ATOM 1655 C C . PHE A 1 214 ? 13.710 13.262 -30.382 1.00 88.25 214 PHE A C 1
ATOM 1657 O O . PHE A 1 214 ? 14.580 13.577 -31.194 1.00 88.25 214 PHE A O 1
ATOM 1664 N N . HIS A 1 215 ? 12.985 14.166 -29.721 1.00 86.56 215 HIS A N 1
ATOM 1665 C CA . HIS A 1 215 ? 13.175 15.619 -29.824 1.00 86.56 215 HIS A CA 1
ATOM 1666 C C . HIS A 1 215 ? 13.224 16.167 -31.269 1.00 86.56 215 HIS A C 1
ATOM 1668 O O . HIS A 1 215 ? 13.959 17.112 -31.550 1.00 86.56 215 HIS A O 1
ATOM 1674 N N . GLY A 1 216 ? 12.432 15.597 -32.185 1.00 78.06 216 GLY A N 1
ATOM 1675 C CA . GLY A 1 216 ? 12.340 16.052 -33.576 1.00 78.06 216 GLY A CA 1
ATOM 1676 C C . GLY A 1 216 ? 13.316 15.384 -34.547 1.00 78.06 216 GLY A C 1
ATOM 1677 O O . GLY A 1 216 ? 13.253 15.694 -35.732 1.00 78.06 216 GLY A O 1
ATOM 1678 N N . ALA A 1 217 ? 14.157 14.454 -34.088 1.00 79.94 217 ALA A N 1
ATOM 1679 C CA . ALA A 1 217 ? 15.038 13.654 -34.937 1.00 79.94 217 ALA A CA 1
ATOM 1680 C C . ALA A 1 217 ? 14.679 12.163 -34.861 1.00 79.94 217 ALA A C 1
ATOM 1682 O O . ALA A 1 217 ? 14.360 11.647 -33.788 1.00 79.94 217 ALA A O 1
ATOM 1683 N N . ASP A 1 218 ? 14.748 11.469 -35.997 1.00 84.25 218 ASP A N 1
ATOM 1684 C CA . ASP A 1 218 ? 14.434 10.042 -36.087 1.00 84.25 218 ASP A CA 1
ATOM 1685 C C . ASP A 1 218 ? 15.661 9.177 -35.786 1.00 84.25 218 ASP A C 1
ATOM 1687 O O . ASP A 1 218 ? 16.733 9.341 -36.381 1.00 84.25 218 ASP A O 1
ATOM 1691 N N . TYR A 1 219 ? 15.479 8.209 -34.890 1.00 87.88 219 TYR A N 1
ATOM 1692 C CA . TYR A 1 219 ? 16.507 7.256 -34.495 1.00 87.88 219 TYR A CA 1
ATOM 1693 C C . TYR A 1 219 ? 16.018 5.824 -34.694 1.00 87.88 219 TYR A C 1
ATOM 1695 O O . TYR A 1 219 ? 14.935 5.458 -34.239 1.00 87.88 219 TYR A O 1
ATOM 1703 N N . ALA A 1 220 ? 16.840 4.984 -35.318 1.00 87.50 220 ALA A N 1
ATOM 1704 C CA . ALA A 1 220 ? 16.662 3.540 -35.266 1.00 87.50 220 ALA A CA 1
ATOM 1705 C C . ALA A 1 220 ? 17.223 3.014 -33.943 1.00 87.50 220 ALA A C 1
ATOM 1707 O O . ALA A 1 220 ? 18.424 3.103 -33.688 1.00 87.50 220 ALA A O 1
ATOM 1708 N N . VAL A 1 221 ? 16.351 2.452 -33.115 1.00 91.56 221 VAL A N 1
ATOM 1709 C CA . VAL A 1 221 ? 16.701 1.788 -31.861 1.00 91.56 221 VAL A CA 1
ATOM 1710 C C . VAL A 1 221 ? 16.663 0.286 -32.085 1.00 91.56 221 VAL A C 1
ATOM 1712 O O . VAL A 1 221 ? 15.658 -0.253 -32.548 1.00 91.56 221 VAL A O 1
ATOM 1715 N N . HIS A 1 222 ? 17.752 -0.391 -31.741 1.00 90.50 222 HIS A N 1
ATOM 1716 C CA . HIS A 1 222 ? 17.895 -1.837 -31.816 1.00 90.50 222 HIS A CA 1
ATOM 1717 C C . HIS A 1 222 ? 18.290 -2.384 -30.446 1.00 90.50 222 HIS A C 1
ATOM 1719 O O . HIS A 1 222 ? 19.311 -2.002 -29.872 1.00 90.50 222 HIS A O 1
ATOM 1725 N N . LEU A 1 223 ? 17.454 -3.266 -29.910 1.00 90.62 223 LEU A N 1
ATOM 1726 C CA . LEU A 1 223 ? 17.664 -3.932 -28.635 1.00 90.62 223 LEU A CA 1
ATOM 1727 C C . LEU A 1 223 ? 17.896 -5.413 -28.879 1.00 90.62 223 LEU A C 1
ATOM 1729 O O . LEU A 1 223 ? 17.045 -6.074 -29.476 1.00 90.62 223 LEU A O 1
ATOM 1733 N N . THR A 1 224 ? 19.016 -5.931 -28.381 1.00 89.56 224 THR A N 1
ATOM 1734 C CA . THR A 1 224 ? 19.319 -7.363 -28.444 1.00 89.56 224 THR A CA 1
ATOM 1735 C C . THR A 1 224 ? 19.699 -7.921 -27.081 1.00 89.56 224 THR A C 1
ATOM 1737 O O . THR A 1 224 ? 20.205 -7.194 -26.228 1.00 89.56 224 THR A O 1
ATOM 1740 N N . THR A 1 225 ? 19.473 -9.212 -26.849 1.00 84.31 225 THR A N 1
ATOM 1741 C CA . THR A 1 225 ? 20.032 -9.907 -25.678 1.00 84.31 225 THR A CA 1
ATOM 1742 C C . THR A 1 225 ? 21.077 -10.919 -26.096 1.00 84.31 225 THR A C 1
ATOM 1744 O O . THR A 1 225 ? 20.822 -11.755 -26.956 1.00 84.31 225 THR A O 1
ATOM 1747 N N . VAL A 1 226 ? 22.227 -10.904 -25.428 1.00 80.81 226 VAL A N 1
ATOM 1748 C CA . VAL A 1 226 ? 23.272 -11.917 -25.601 1.00 80.81 226 VAL A CA 1
ATOM 1749 C C . VAL A 1 226 ? 23.240 -12.887 -24.429 1.00 80.81 226 VAL A C 1
ATOM 1751 O O . VAL A 1 226 ? 23.279 -12.471 -23.269 1.00 80.81 226 VAL A O 1
ATOM 1754 N N . ASN A 1 227 ? 23.147 -14.182 -24.748 1.00 73.62 227 ASN A N 1
ATOM 1755 C CA . ASN A 1 227 ? 23.048 -15.295 -23.795 1.00 73.62 227 ASN A CA 1
ATOM 1756 C C . ASN A 1 227 ? 21.891 -15.160 -22.781 1.00 73.62 227 ASN A C 1
ATOM 1758 O O . ASN A 1 227 ? 21.959 -15.728 -21.698 1.00 73.62 227 ASN A O 1
ATOM 1762 N N . GLY A 1 228 ? 20.859 -14.368 -23.094 1.00 69.44 228 GLY A N 1
ATOM 1763 C CA . GLY A 1 228 ? 19.715 -14.111 -22.208 1.00 69.44 228 GLY A CA 1
ATOM 1764 C C . GLY A 1 228 ? 20.013 -13.265 -20.959 1.00 69.44 228 GLY A C 1
ATOM 1765 O O . GLY A 1 228 ? 19.087 -12.956 -20.216 1.00 69.44 228 GLY A O 1
ATOM 1766 N N . GLU A 1 229 ? 21.262 -12.847 -20.729 1.00 80.00 229 GLU A N 1
ATOM 1767 C CA . GLU A 1 229 ? 21.692 -12.184 -19.482 1.00 80.00 229 GLU A CA 1
ATOM 1768 C C . GLU A 1 229 ? 22.291 -10.786 -19.682 1.00 80.00 229 GLU A C 1
ATOM 1770 O O . GLU A 1 229 ? 22.461 -10.044 -18.712 1.00 80.00 229 GLU A O 1
ATOM 1775 N N . THR A 1 230 ? 22.602 -10.407 -20.923 1.00 86.69 230 THR A N 1
ATOM 1776 C CA . THR A 1 230 ? 23.166 -9.091 -21.247 1.00 86.69 230 THR A CA 1
ATOM 1777 C C . THR A 1 230 ? 22.304 -8.389 -22.283 1.00 86.69 230 THR A C 1
ATOM 1779 O O . THR A 1 230 ? 22.169 -8.876 -23.405 1.00 86.69 230 THR A O 1
ATOM 1782 N N . LEU A 1 231 ? 21.765 -7.226 -21.926 1.00 91.81 231 LEU A N 1
ATOM 1783 C CA . LEU A 1 231 ? 21.066 -6.321 -22.830 1.00 91.81 231 LEU A CA 1
ATOM 1784 C C . LEU A 1 231 ? 22.092 -5.508 -23.617 1.00 91.81 231 LEU A C 1
ATOM 1786 O O . LEU A 1 231 ? 22.909 -4.807 -23.022 1.00 91.81 231 LEU A O 1
ATOM 1790 N N . LYS A 1 232 ? 22.009 -5.539 -24.942 1.00 91.88 232 LYS A N 1
ATOM 1791 C CA . LYS A 1 232 ? 22.709 -4.610 -25.825 1.00 91.88 232 LYS A CA 1
ATOM 1792 C C . LYS A 1 232 ? 21.711 -3.633 -26.423 1.00 91.88 232 LYS A C 1
ATOM 1794 O O . LYS A 1 232 ? 20.690 -4.034 -26.977 1.00 91.88 232 LYS A O 1
ATOM 1799 N N . VAL A 1 233 ? 22.026 -2.352 -26.315 1.00 93.56 233 VAL A N 1
ATOM 1800 C CA . VAL A 1 233 ? 21.251 -1.251 -26.884 1.00 93.56 233 VAL A CA 1
ATOM 1801 C C . VAL A 1 233 ? 22.114 -0.589 -27.944 1.00 93.56 233 VAL A C 1
ATOM 1803 O O . VAL A 1 233 ? 23.229 -0.171 -27.638 1.00 93.56 233 VAL A O 1
ATOM 1806 N N . LEU A 1 234 ? 21.601 -0.481 -29.163 1.00 91.00 234 LEU A N 1
ATOM 1807 C CA . LEU A 1 234 ? 22.197 0.267 -30.263 1.00 91.00 234 LEU A CA 1
ATOM 1808 C C . LEU A 1 234 ? 21.192 1.319 -30.734 1.00 91.00 234 LEU A C 1
ATOM 1810 O O . LEU A 1 234 ? 20.021 1.015 -30.945 1.00 91.00 234 LEU A O 1
ATOM 1814 N N . ILE A 1 235 ? 21.649 2.552 -30.902 1.00 91.88 235 ILE A N 1
ATOM 1815 C CA . ILE A 1 235 ? 20.847 3.666 -31.400 1.00 91.88 235 ILE A CA 1
ATOM 1816 C C . ILE A 1 235 ? 21.600 4.328 -32.543 1.00 91.88 235 ILE A C 1
ATOM 1818 O O . ILE A 1 235 ? 22.779 4.644 -32.402 1.00 91.88 235 ILE A O 1
ATOM 1822 N N . GLU A 1 236 ? 20.917 4.552 -33.658 1.00 86.94 236 GLU A N 1
ATOM 1823 C CA . GLU A 1 236 ? 21.458 5.200 -34.850 1.00 86.94 236 GLU A CA 1
ATOM 1824 C C . GLU A 1 236 ? 20.548 6.341 -35.299 1.00 86.94 236 GLU A C 1
ATOM 1826 O O . GLU A 1 236 ? 19.355 6.130 -35.512 1.00 86.94 236 GLU A O 1
ATOM 1831 N N . GLN A 1 237 ? 21.100 7.537 -35.470 1.00 84.56 237 GLN A N 1
ATOM 1832 C CA . GLN A 1 237 ? 20.371 8.682 -36.011 1.00 84.56 237 GLN A CA 1
ATOM 1833 C C . GLN A 1 237 ? 20.265 8.581 -37.539 1.00 84.56 237 GLN A C 1
ATOM 1835 O O . GLN A 1 237 ? 21.264 8.371 -38.223 1.00 84.56 237 GLN A O 1
ATOM 1840 N N . GLN A 1 238 ? 19.063 8.751 -38.091 1.00 77.12 238 GLN A N 1
ATOM 1841 C CA . GLN A 1 238 ? 18.803 8.499 -39.518 1.00 77.12 238 GLN A CA 1
ATOM 1842 C C . GLN A 1 238 ? 19.423 9.540 -40.469 1.00 77.12 238 GLN A C 1
ATOM 1844 O O . GLN A 1 238 ? 19.711 9.234 -41.624 1.00 77.12 238 GLN A O 1
ATOM 1849 N N . GLU A 1 239 ? 19.643 10.776 -40.017 1.00 67.06 239 GLU A N 1
ATOM 1850 C CA . GLU A 1 239 ? 20.133 11.864 -40.880 1.00 67.06 239 GLU A CA 1
ATOM 1851 C C . GLU A 1 239 ? 21.644 11.768 -41.165 1.00 67.06 239 GLU A C 1
ATOM 1853 O O . GLU A 1 239 ? 22.107 11.877 -42.313 1.00 67.06 239 GLU A O 1
ATOM 1858 N N . ASP A 1 240 ? 22.426 11.555 -40.108 1.00 71.81 240 ASP A N 1
ATOM 1859 C CA . ASP A 1 240 ? 23.887 11.599 -40.127 1.00 71.81 240 ASP A CA 1
ATOM 1860 C C . ASP A 1 240 ? 24.545 10.231 -39.882 1.00 71.81 240 ASP A C 1
ATOM 1862 O O . ASP A 1 240 ? 25.763 10.119 -40.037 1.00 71.81 240 ASP A O 1
ATOM 1866 N N . ALA A 1 241 ? 23.750 9.193 -39.592 1.00 70.81 241 ALA A N 1
ATOM 1867 C CA . ALA A 1 241 ? 24.196 7.846 -39.235 1.00 70.81 241 ALA A CA 1
ATOM 1868 C C . ALA A 1 241 ? 25.073 7.801 -37.966 1.00 70.81 241 ALA A C 1
ATOM 1870 O O . ALA A 1 241 ? 25.825 6.843 -37.761 1.00 70.81 241 ALA A O 1
ATOM 1871 N N . SER A 1 242 ? 24.983 8.821 -37.103 1.00 76.94 242 SER A N 1
ATOM 1872 C CA . SER A 1 242 ? 25.641 8.828 -35.795 1.00 76.94 242 SER A CA 1
ATOM 1873 C C . SER A 1 242 ? 25.123 7.679 -34.933 1.00 76.94 242 SER A C 1
ATOM 1875 O O . SER A 1 242 ? 23.915 7.449 -34.854 1.00 76.94 242 SER A O 1
ATOM 1877 N N . ARG A 1 243 ? 26.033 6.956 -34.268 1.00 82.69 243 ARG A N 1
ATOM 1878 C CA . ARG A 1 243 ? 25.701 5.749 -33.500 1.00 82.69 243 ARG A CA 1
ATOM 1879 C C . ARG A 1 243 ? 26.111 5.814 -32.041 1.00 82.69 243 ARG A C 1
ATOM 1881 O O . ARG A 1 243 ? 27.192 6.290 -31.699 1.00 82.69 243 ARG A O 1
ATOM 1888 N N . TRP A 1 244 ? 25.263 5.241 -31.194 1.00 91.81 244 TRP A N 1
ATOM 1889 C CA . TRP A 1 244 ? 25.512 5.045 -29.773 1.00 91.81 244 TRP A CA 1
ATOM 1890 C C . TRP A 1 244 ? 25.180 3.621 -29.355 1.00 91.81 244 TRP A C 1
ATOM 1892 O O . TRP A 1 244 ? 24.142 3.089 -29.741 1.00 91.81 244 TRP A O 1
ATOM 1902 N N . GLN A 1 245 ? 26.028 3.018 -28.525 1.00 92.75 245 GLN A N 1
ATOM 1903 C CA . GLN A 1 245 ? 25.813 1.664 -28.023 1.00 92.75 245 GLN A CA 1
ATOM 1904 C C . GLN A 1 245 ? 26.104 1.516 -26.528 1.00 92.75 245 GLN A C 1
ATOM 1906 O O . GLN A 1 245 ? 26.928 2.236 -25.960 1.00 92.75 245 GLN A O 1
ATOM 1911 N N . GLY A 1 246 ? 25.450 0.549 -25.892 1.00 91.56 246 GLY A N 1
ATOM 1912 C CA . GLY A 1 246 ? 25.694 0.162 -24.505 1.00 91.56 246 GLY A CA 1
ATOM 1913 C C . GLY A 1 246 ? 25.379 -1.311 -24.273 1.00 91.56 246 GLY A C 1
ATOM 1914 O O . GLY A 1 246 ? 24.437 -1.846 -24.855 1.00 91.56 246 GLY A O 1
ATOM 1915 N N . GLU A 1 247 ? 26.169 -1.960 -23.419 1.00 92.94 247 GLU A N 1
ATOM 1916 C CA . GLU A 1 247 ? 25.948 -3.340 -22.985 1.00 92.94 247 GLU A CA 1
ATOM 1917 C C . GLU A 1 247 ? 25.753 -3.375 -21.467 1.00 92.94 247 GLU A C 1
ATOM 1919 O O . GLU A 1 247 ? 26.561 -2.825 -20.713 1.00 92.94 247 GLU A O 1
ATOM 1924 N N . PHE A 1 248 ? 24.682 -4.021 -21.012 1.00 93.25 248 PHE A N 1
ATOM 1925 C CA . PHE A 1 248 ? 24.252 -4.014 -19.619 1.00 93.25 248 PHE A CA 1
ATOM 1926 C C . PHE A 1 248 ? 23.918 -5.432 -19.165 1.00 93.25 248 PHE A C 1
ATOM 1928 O O . PHE A 1 248 ? 22.973 -6.048 -19.657 1.00 93.25 248 PHE A O 1
ATOM 1935 N N . SER A 1 249 ? 24.680 -5.954 -18.206 1.00 91.75 249 SER A N 1
ATOM 1936 C CA . SER A 1 249 ? 24.371 -7.248 -17.594 1.00 91.75 249 SER A CA 1
ATOM 1937 C C . SER A 1 249 ? 23.113 -7.169 -16.728 1.00 91.75 249 SER A C 1
ATOM 1939 O O . SER A 1 249 ? 22.768 -6.101 -16.212 1.00 91.75 249 SER A O 1
ATOM 1941 N N . ALA A 1 250 ? 22.468 -8.312 -16.492 1.00 87.12 250 ALA A N 1
ATOM 1942 C CA . ALA A 1 250 ? 21.315 -8.424 -15.602 1.00 87.12 250 ALA A CA 1
ATOM 1943 C C . ALA A 1 250 ? 21.569 -7.786 -14.230 1.00 87.12 250 ALA A C 1
ATOM 1945 O O . ALA A 1 250 ? 20.780 -6.962 -13.769 1.00 87.12 250 ALA A O 1
ATOM 1946 N N . LYS A 1 251 ? 22.737 -8.073 -13.642 1.00 87.75 251 LYS A N 1
ATOM 1947 C CA . LYS A 1 251 ? 23.174 -7.475 -12.376 1.00 87.75 251 LYS A CA 1
ATOM 1948 C C . LYS A 1 251 ? 23.273 -5.950 -12.452 1.00 87.75 251 LYS A C 1
ATOM 1950 O O . LYS A 1 251 ? 22.844 -5.265 -11.533 1.00 87.75 251 LYS A O 1
ATOM 1955 N N . HIS A 1 252 ? 23.817 -5.407 -13.542 1.00 89.81 252 HIS A N 1
ATOM 1956 C CA . HIS A 1 252 ? 23.929 -3.958 -13.702 1.00 89.81 252 HIS A CA 1
ATOM 1957 C C . HIS A 1 252 ? 22.554 -3.283 -13.783 1.00 89.81 252 HIS A C 1
ATOM 1959 O O . HIS A 1 252 ? 22.338 -2.260 -13.138 1.00 89.81 252 HIS A O 1
ATOM 1965 N N . ILE A 1 253 ? 21.619 -3.859 -14.542 1.00 91.12 253 ILE A N 1
ATOM 1966 C CA . ILE A 1 253 ? 20.245 -3.347 -14.655 1.00 91.12 253 ILE A CA 1
ATOM 1967 C C . ILE A 1 253 ? 19.539 -3.368 -13.294 1.00 91.12 253 ILE A C 1
ATOM 1969 O O . ILE A 1 253 ? 18.923 -2.381 -12.886 1.00 91.12 253 ILE A O 1
ATOM 1973 N N . GLU A 1 254 ? 19.667 -4.467 -12.559 1.00 89.25 254 GLU A N 1
ATOM 1974 C CA . GLU A 1 254 ? 19.109 -4.612 -11.215 1.00 89.25 254 GLU A CA 1
ATOM 1975 C C . GLU A 1 254 ? 19.711 -3.595 -10.229 1.00 89.25 254 GLU A C 1
ATOM 1977 O O . GLU A 1 254 ? 18.970 -2.929 -9.502 1.00 89.25 254 GLU A O 1
ATOM 1982 N N . ASP A 1 255 ? 21.026 -3.365 -10.279 1.00 85.69 255 ASP A N 1
ATOM 1983 C CA . ASP A 1 255 ? 21.700 -2.340 -9.473 1.00 85.69 255 ASP A CA 1
ATOM 1984 C C . ASP A 1 255 ? 21.227 -0.917 -9.828 1.00 85.69 255 ASP A C 1
ATOM 1986 O O . ASP A 1 255 ? 21.019 -0.088 -8.936 1.00 85.69 255 ASP A O 1
ATOM 1990 N N . VAL A 1 256 ? 21.051 -0.606 -11.119 1.00 87.75 256 VAL A N 1
ATOM 1991 C CA . VAL A 1 256 ? 20.551 0.703 -11.580 1.00 87.75 256 VAL A CA 1
ATOM 1992 C C . VAL A 1 256 ? 19.130 0.934 -11.076 1.00 87.75 256 VAL A C 1
ATOM 1994 O O . VAL A 1 256 ? 18.861 1.973 -10.472 1.00 87.75 256 VAL A O 1
ATOM 1997 N N . THR A 1 257 ? 18.237 -0.041 -11.253 1.00 87.44 257 THR A N 1
ATOM 1998 C CA . THR A 1 257 ? 16.835 0.080 -10.822 1.00 87.44 257 THR A CA 1
ATOM 1999 C C . THR A 1 257 ? 16.727 0.211 -9.301 1.00 87.44 257 THR A C 1
ATOM 2001 O O . THR A 1 257 ? 15.990 1.065 -8.798 1.00 87.44 257 THR A O 1
ATOM 2004 N N . SER A 1 258 ? 17.554 -0.527 -8.551 1.00 82.94 258 SER A N 1
ATOM 2005 C CA . SER A 1 258 ? 17.658 -0.379 -7.097 1.00 82.94 258 SER A CA 1
ATOM 2006 C C . SER A 1 258 ? 18.106 1.028 -6.688 1.00 82.94 258 SER A C 1
ATOM 2008 O O . SER A 1 258 ? 17.509 1.619 -5.790 1.00 82.94 258 SER A O 1
ATOM 2010 N N . LYS A 1 259 ? 19.131 1.595 -7.342 1.00 83.94 259 LYS A N 1
ATOM 2011 C CA . LYS A 1 259 ? 19.644 2.946 -7.031 1.00 83.94 259 LYS A CA 1
ATOM 2012 C C . LYS A 1 259 ? 18.645 4.054 -7.347 1.00 83.94 259 LYS A C 1
ATOM 2014 O O . LYS A 1 259 ? 18.665 5.091 -6.695 1.00 83.94 259 LYS A O 1
ATOM 2019 N N . THR A 1 260 ? 17.771 3.840 -8.326 1.00 81.50 260 THR A N 1
ATOM 2020 C CA . THR A 1 260 ? 16.712 4.795 -8.689 1.00 81.50 260 THR A CA 1
ATOM 2021 C C . THR A 1 260 ? 15.493 4.755 -7.760 1.00 81.50 260 THR A C 1
ATOM 2023 O O . THR A 1 260 ? 14.557 5.519 -7.967 1.00 81.50 260 THR A O 1
ATOM 2026 N N . GLY A 1 261 ? 15.490 3.891 -6.736 1.00 74.50 261 GLY A N 1
ATOM 2027 C CA . GLY A 1 261 ? 14.417 3.808 -5.738 1.00 74.50 261 GLY A CA 1
ATOM 2028 C C . GLY A 1 261 ? 13.225 2.932 -6.140 1.00 74.50 261 GLY A C 1
ATOM 2029 O O . GLY A 1 261 ? 12.291 2.787 -5.357 1.00 74.50 261 GLY A O 1
ATOM 2030 N N . SER A 1 262 ? 13.260 2.305 -7.320 1.00 79.69 262 SER A N 1
ATOM 2031 C CA . SER A 1 262 ? 12.245 1.347 -7.773 1.00 79.69 262 SER A CA 1
ATOM 2032 C C . SER A 1 262 ? 12.921 0.153 -8.430 1.00 79.69 262 SER A C 1
ATOM 2034 O O . SER A 1 262 ? 13.187 0.129 -9.629 1.00 79.69 262 SER A O 1
ATOM 2036 N N . PHE A 1 263 ? 13.224 -0.856 -7.617 1.00 82.19 263 PHE A N 1
ATOM 2037 C CA . PHE A 1 263 ? 13.869 -2.078 -8.079 1.00 82.19 263 PHE A CA 1
ATOM 2038 C C . PHE A 1 263 ? 13.019 -2.805 -9.134 1.00 82.19 263 PHE A C 1
ATOM 2040 O O . PHE A 1 263 ? 11.791 -2.904 -9.007 1.00 82.19 263 PHE A O 1
ATOM 2047 N N . LYS A 1 264 ? 13.673 -3.329 -10.175 1.00 81.50 264 LYS A N 1
ATOM 2048 C CA . LYS A 1 264 ? 13.071 -4.190 -11.199 1.00 81.50 264 LYS A CA 1
ATOM 2049 C C . LYS A 1 264 ? 14.045 -5.315 -11.536 1.00 81.50 264 LYS A C 1
ATOM 2051 O O . LYS A 1 264 ? 15.189 -5.055 -11.896 1.00 81.50 264 LYS A O 1
ATOM 2056 N N . LYS A 1 265 ? 13.568 -6.564 -11.472 1.00 81.62 265 LYS A N 1
ATOM 2057 C CA . LYS A 1 265 ? 14.321 -7.723 -11.975 1.00 81.62 265 LYS A CA 1
ATOM 2058 C C . LYS A 1 265 ? 14.589 -7.569 -13.466 1.00 81.62 265 LYS A C 1
ATOM 2060 O O . LYS A 1 265 ? 13.731 -7.049 -14.187 1.00 81.62 265 LYS A O 1
ATOM 2065 N N . TYR A 1 266 ? 15.711 -8.104 -13.936 1.00 85.19 266 TYR A N 1
ATOM 2066 C CA . TYR A 1 266 ? 16.137 -7.972 -15.331 1.00 85.19 266 TYR A CA 1
ATOM 2067 C C . TYR A 1 266 ? 15.028 -8.306 -16.346 1.00 85.19 266 TYR A C 1
ATOM 2069 O O . TYR A 1 266 ? 14.671 -7.468 -17.168 1.00 85.19 266 TYR A O 1
ATOM 2077 N N . GLY A 1 267 ? 14.383 -9.473 -16.241 1.00 80.88 267 GLY A N 1
ATOM 2078 C CA . GLY A 1 267 ? 13.329 -9.873 -17.187 1.00 80.88 267 GLY A CA 1
ATOM 2079 C C . GLY A 1 267 ? 12.075 -8.981 -17.178 1.00 80.88 267 GLY A C 1
ATOM 2080 O O . GLY A 1 267 ? 11.361 -8.900 -18.177 1.00 80.88 267 GLY A O 1
ATOM 2081 N N . VAL A 1 268 ? 11.788 -8.289 -16.071 1.00 82.19 268 VAL A N 1
ATOM 2082 C CA . VAL A 1 268 ? 10.701 -7.294 -16.007 1.00 82.19 268 VAL A CA 1
ATOM 2083 C C . VAL A 1 268 ? 11.141 -6.008 -16.692 1.00 82.19 268 VAL A C 1
ATOM 2085 O O . VAL A 1 268 ? 10.404 -5.469 -17.512 1.00 82.19 268 VAL A O 1
ATOM 2088 N N . PHE A 1 269 ? 12.363 -5.558 -16.409 1.00 88.00 269 PHE A N 1
ATOM 2089 C CA . PHE A 1 269 ? 12.941 -4.375 -17.034 1.00 88.00 269 PHE A CA 1
ATOM 2090 C C . PHE A 1 269 ? 12.980 -4.499 -18.564 1.00 88.00 269 PHE A C 1
ATOM 2092 O O . PHE A 1 269 ? 12.576 -3.573 -19.263 1.00 88.00 269 PHE A O 1
ATOM 2099 N N . ILE A 1 270 ? 13.376 -5.663 -19.090 1.00 88.19 270 ILE A N 1
ATOM 2100 C CA . ILE A 1 270 ? 13.371 -5.934 -20.534 1.00 88.19 270 ILE A CA 1
ATOM 2101 C C . ILE A 1 270 ? 11.960 -5.806 -21.118 1.00 88.19 270 ILE A C 1
ATOM 2103 O O . ILE A 1 270 ? 11.779 -5.133 -22.127 1.00 88.19 270 ILE A O 1
ATOM 2107 N N . ARG A 1 271 ? 10.935 -6.366 -20.466 1.00 84.25 271 ARG A N 1
ATOM 2108 C CA . ARG A 1 271 ? 9.538 -6.237 -20.917 1.00 84.25 271 ARG A CA 1
ATOM 2109 C C . ARG A 1 271 ? 9.026 -4.802 -20.872 1.00 84.25 271 ARG A C 1
ATOM 2111 O O . ARG A 1 271 ? 8.350 -4.377 -21.808 1.00 84.25 271 ARG A O 1
ATOM 2118 N N . MET A 1 272 ? 9.374 -4.047 -19.830 1.00 86.12 272 MET A N 1
ATOM 2119 C CA . MET A 1 272 ? 9.064 -2.616 -19.753 1.00 86.12 272 MET A CA 1
ATOM 2120 C C . MET A 1 272 ? 9.705 -1.858 -20.918 1.00 86.12 272 MET A C 1
ATOM 2122 O O . MET A 1 272 ? 9.047 -1.034 -21.544 1.00 86.12 272 MET A O 1
ATOM 2126 N N . LEU A 1 273 ? 10.961 -2.175 -21.241 1.00 87.94 273 LEU A N 1
ATOM 2127 C CA . LEU A 1 273 ? 11.685 -1.546 -22.338 1.00 87.94 273 LEU A CA 1
ATOM 2128 C C . LEU A 1 273 ? 11.083 -1.902 -23.707 1.00 87.94 273 LEU A C 1
ATOM 2130 O O . LEU A 1 273 ? 10.880 -1.005 -24.517 1.00 87.94 273 LEU A O 1
ATOM 2134 N N . ILE A 1 274 ? 10.719 -3.169 -23.947 1.00 84.12 274 ILE A N 1
ATOM 2135 C CA . ILE A 1 274 ? 9.993 -3.588 -25.163 1.00 84.12 274 ILE A CA 1
ATOM 2136 C C . ILE A 1 274 ? 8.690 -2.798 -25.302 1.00 84.12 274 ILE A C 1
ATOM 2138 O O . ILE A 1 274 ? 8.431 -2.221 -26.352 1.00 84.12 274 ILE A O 1
ATOM 2142 N N . THR A 1 275 ? 7.896 -2.747 -24.233 1.00 84.31 275 THR A N 1
ATOM 2143 C CA . THR A 1 275 ? 6.595 -2.059 -24.207 1.00 84.31 275 THR A CA 1
ATOM 2144 C C . THR A 1 275 ? 6.752 -0.564 -24.500 1.00 84.31 275 THR A C 1
ATOM 2146 O O . THR A 1 275 ? 5.963 0.002 -25.254 1.00 84.31 275 THR A O 1
ATOM 2149 N N . ALA A 1 276 ? 7.796 0.068 -23.952 1.00 85.94 276 ALA A N 1
ATOM 2150 C CA . ALA A 1 276 ? 8.102 1.476 -24.193 1.00 85.94 276 ALA A CA 1
ATOM 2151 C C . ALA A 1 276 ? 8.535 1.745 -25.645 1.00 85.94 276 ALA A C 1
ATOM 2153 O O . ALA A 1 276 ? 8.103 2.726 -26.243 1.00 85.94 276 ALA A O 1
ATOM 2154 N N . ILE A 1 277 ? 9.353 0.864 -26.231 1.00 84.31 277 ILE A N 1
ATOM 2155 C CA . ILE A 1 277 ? 9.804 0.965 -27.630 1.00 84.31 277 ILE A CA 1
ATOM 2156 C C . ILE A 1 277 ? 8.654 0.721 -28.612 1.00 84.31 277 ILE A C 1
ATOM 2158 O O . ILE A 1 277 ? 8.540 1.421 -29.614 1.00 84.31 277 ILE A O 1
ATOM 2162 N N . GLN A 1 278 ? 7.792 -0.254 -28.324 1.00 80.81 278 GLN A N 1
ATOM 2163 C CA . GLN A 1 278 ? 6.606 -0.560 -29.129 1.00 80.81 278 GLN A CA 1
ATOM 2164 C C . GLN A 1 278 ? 5.455 0.430 -28.897 1.00 80.81 278 GLN A C 1
ATOM 2166 O O . GLN A 1 278 ? 4.450 0.358 -29.600 1.00 80.81 278 GLN A O 1
ATOM 2171 N N . GLN A 1 279 ? 5.595 1.342 -27.927 1.00 77.44 279 GLN A N 1
ATOM 2172 C CA . GLN A 1 279 ? 4.588 2.337 -27.546 1.00 77.44 279 GLN A CA 1
ATOM 2173 C C . GLN A 1 279 ? 3.222 1.714 -27.202 1.00 77.44 279 GLN A C 1
ATOM 2175 O O . GLN A 1 279 ? 2.169 2.280 -27.486 1.00 77.44 279 GLN A O 1
ATOM 2180 N N . THR A 1 280 ? 3.221 0.533 -26.578 1.00 71.00 280 THR A N 1
ATOM 2181 C CA . THR A 1 280 ? 1.996 -0.228 -26.264 1.00 71.00 280 THR A CA 1
ATOM 2182 C C . THR A 1 280 ? 1.417 0.081 -24.881 1.00 71.00 280 THR A C 1
ATOM 2184 O O . THR A 1 280 ? 0.436 -0.537 -24.472 1.00 71.00 280 THR A O 1
ATOM 2187 N N . SER A 1 281 ? 2.019 1.004 -24.129 1.00 72.44 281 SER A N 1
ATOM 2188 C CA . SER A 1 281 ? 1.553 1.421 -22.805 1.00 72.44 281 SER A CA 1
ATOM 2189 C C . SER A 1 281 ? 1.911 2.879 -22.542 1.00 72.44 281 SER A C 1
ATOM 2191 O O . SER A 1 281 ? 3.026 3.306 -22.823 1.00 72.44 281 SER A O 1
ATOM 2193 N N . GLU A 1 282 ? 0.986 3.627 -21.941 1.00 73.50 282 GLU A N 1
ATOM 2194 C CA . GLU A 1 282 ? 1.220 5.012 -21.508 1.00 73.50 282 GLU A CA 1
ATOM 2195 C C . GLU A 1 282 ? 2.021 5.095 -20.195 1.00 73.50 282 GLU A C 1
ATOM 2197 O O . GLU A 1 282 ? 2.593 6.135 -19.870 1.00 73.50 282 GLU A O 1
ATOM 2202 N N . SER A 1 283 ? 2.094 3.996 -19.435 1.00 77.75 283 SER A N 1
ATOM 2203 C CA . SER A 1 283 ? 2.785 3.934 -18.139 1.00 77.75 283 SER A CA 1
ATOM 2204 C C . SER A 1 283 ? 4.297 3.736 -18.268 1.00 77.75 283 SER A C 1
ATOM 2206 O O . SER A 1 283 ? 5.022 3.898 -17.286 1.00 77.75 283 SER A O 1
ATOM 2208 N N . VAL A 1 284 ? 4.793 3.367 -19.451 1.00 85.69 284 VAL A N 1
ATOM 2209 C CA . VAL A 1 284 ? 6.225 3.196 -19.726 1.00 85.69 284 VAL A CA 1
ATOM 2210 C C . VAL A 1 284 ? 6.601 3.910 -21.012 1.00 85.69 284 VAL A C 1
ATOM 2212 O O . VAL A 1 284 ? 6.093 3.595 -22.081 1.00 85.69 284 VAL A O 1
ATOM 2215 N N . VAL A 1 285 ? 7.521 4.865 -20.913 1.00 87.19 285 VAL A N 1
ATOM 2216 C CA . VAL A 1 285 ? 7.993 5.648 -22.061 1.00 87.19 285 VAL A CA 1
ATOM 2217 C C . VAL A 1 285 ? 9.509 5.655 -22.112 1.00 87.19 285 VAL A C 1
ATOM 2219 O O . VAL A 1 285 ? 10.182 5.486 -21.094 1.00 87.19 285 VAL A O 1
ATOM 2222 N N . VAL A 1 286 ? 10.049 5.846 -23.306 1.00 90.94 286 VAL A N 1
ATOM 2223 C CA . VAL A 1 286 ? 11.485 5.918 -23.554 1.00 90.94 286 VAL A CA 1
ATOM 2224 C C . VAL A 1 286 ? 11.839 7.306 -24.072 1.00 90.94 286 VAL A C 1
ATOM 2226 O O . VAL A 1 286 ? 11.077 7.883 -24.842 1.00 90.94 286 VAL A O 1
ATOM 2229 N N . ASP A 1 287 ? 12.978 7.834 -23.636 1.00 90.38 287 ASP A N 1
ATOM 2230 C CA . ASP A 1 287 ? 13.511 9.122 -24.083 1.00 90.38 287 ASP A CA 1
ATOM 2231 C C . ASP A 1 287 ? 15.029 9.041 -24.308 1.00 90.38 287 ASP A C 1
ATOM 2233 O O . ASP A 1 287 ? 15.686 8.155 -23.750 1.00 90.38 287 ASP A O 1
ATOM 2237 N N . LEU A 1 288 ? 15.603 9.945 -25.104 1.00 89.88 288 LEU A N 1
ATOM 2238 C CA . LEU A 1 288 ? 17.032 9.954 -25.434 1.00 89.88 288 LEU A CA 1
ATOM 2239 C C . LEU A 1 288 ? 17.658 11.317 -25.135 1.00 89.88 288 LEU A C 1
ATOM 2241 O O . LEU A 1 288 ? 17.503 12.268 -25.895 1.00 89.88 288 LEU A O 1
ATOM 2245 N N . LEU A 1 289 ? 18.440 11.384 -24.057 1.00 87.38 289 LEU A N 1
ATOM 2246 C CA . LEU A 1 289 ? 18.978 12.639 -23.530 1.00 87.38 289 LEU A CA 1
ATOM 2247 C C . LEU A 1 289 ? 20.496 12.756 -23.701 1.00 87.38 289 LEU A C 1
ATOM 2249 O O . LEU A 1 289 ? 21.234 11.763 -23.655 1.00 87.38 289 LEU A O 1
ATOM 2253 N N . THR A 1 290 ? 20.996 13.984 -23.845 1.00 84.06 290 THR A N 1
ATOM 2254 C CA . THR A 1 290 ? 22.425 14.286 -23.695 1.00 84.06 290 THR A CA 1
ATOM 2255 C C . THR A 1 290 ? 22.812 14.422 -22.219 1.00 84.06 290 THR A C 1
ATOM 2257 O O . THR A 1 290 ? 21.966 14.484 -21.328 1.00 84.06 290 THR A O 1
ATOM 2260 N N . PHE A 1 291 ? 24.117 14.486 -21.932 1.00 73.69 291 PHE A N 1
ATOM 2261 C CA . PHE A 1 291 ? 24.584 14.766 -20.570 1.00 73.69 291 PHE A CA 1
ATOM 2262 C C . PHE A 1 291 ? 24.099 16.133 -20.053 1.00 73.69 291 PHE A C 1
ATOM 2264 O O . PHE A 1 291 ? 23.762 16.251 -18.879 1.00 73.69 291 PHE A O 1
ATOM 2271 N N . ALA A 1 292 ? 24.030 17.148 -20.923 1.00 70.62 292 ALA A N 1
ATOM 2272 C CA . ALA A 1 292 ? 23.551 18.477 -20.551 1.00 70.62 292 ALA A CA 1
ATOM 2273 C C . ALA A 1 292 ? 22.054 18.457 -20.194 1.00 70.62 292 ALA A C 1
ATOM 2275 O O . ALA A 1 292 ? 21.673 18.985 -19.150 1.00 70.62 292 ALA A O 1
ATOM 2276 N N . ASP A 1 293 ? 21.236 17.762 -20.990 1.00 76.75 293 ASP A N 1
ATOM 2277 C CA . ASP A 1 293 ? 19.796 17.614 -20.731 1.00 76.75 293 ASP A CA 1
ATOM 2278 C C . ASP A 1 293 ? 19.538 16.849 -19.425 1.00 76.75 293 ASP A C 1
ATOM 2280 O O . ASP A 1 293 ? 18.623 17.171 -18.666 1.00 76.75 293 ASP A O 1
ATOM 2284 N N . LEU A 1 294 ? 20.376 15.851 -19.121 1.00 70.56 294 LEU A N 1
ATOM 2285 C CA . LEU A 1 294 ? 20.285 15.077 -17.885 1.00 70.56 294 LEU A CA 1
ATOM 2286 C C . LEU A 1 294 ? 20.571 15.938 -16.641 1.00 70.56 294 LEU A C 1
ATOM 2288 O O . LEU A 1 294 ? 19.897 15.784 -15.620 1.00 70.56 294 LEU A O 1
ATOM 2292 N N . GLU A 1 295 ? 21.548 16.845 -16.711 1.00 72.19 295 GLU A N 1
ATOM 2293 C CA . GLU A 1 295 ? 21.838 17.805 -15.636 1.00 72.19 295 GLU A CA 1
ATOM 2294 C C . GLU A 1 295 ? 20.738 18.874 -15.511 1.00 72.19 295 GLU A C 1
ATOM 2296 O O . GLU A 1 295 ? 20.355 19.245 -14.395 1.00 72.19 295 GLU A O 1
ATOM 2301 N N . GLU A 1 296 ? 20.131 19.306 -16.621 1.00 69.50 296 GLU A N 1
ATOM 2302 C CA . GLU A 1 296 ? 18.952 20.178 -16.581 1.00 69.50 296 GLU A CA 1
ATOM 2303 C C . GLU A 1 296 ? 17.758 19.476 -15.907 1.00 69.50 296 GLU A C 1
ATOM 2305 O O . GLU A 1 296 ? 17.095 20.051 -15.039 1.00 69.50 296 GLU A O 1
ATOM 2310 N N . LEU A 1 297 ? 17.526 18.197 -16.210 1.00 66.31 297 LEU A N 1
ATOM 2311 C CA . LEU A 1 297 ? 16.449 17.408 -15.608 1.00 66.31 297 LEU A CA 1
ATOM 2312 C C . LEU A 1 297 ? 16.658 17.193 -14.099 1.00 66.31 297 LEU A C 1
ATOM 2314 O O . LEU A 1 297 ? 15.699 17.260 -13.325 1.00 66.31 297 LEU A O 1
ATOM 2318 N N . LYS A 1 298 ? 17.907 17.012 -13.649 1.00 68.75 298 LYS A N 1
ATOM 2319 C CA . LYS A 1 298 ? 18.255 16.958 -12.216 1.00 68.75 298 LYS A CA 1
ATOM 2320 C C . LYS A 1 298 ? 18.070 18.305 -11.517 1.00 68.75 298 LYS A C 1
ATOM 2322 O O . LYS A 1 298 ? 17.530 18.337 -10.412 1.00 68.75 298 LYS A O 1
ATOM 2327 N N . SER A 1 299 ? 18.485 19.405 -12.145 1.00 61.34 299 SER A N 1
ATOM 2328 C CA . SER A 1 299 ? 18.371 20.749 -11.558 1.00 61.34 299 SER A CA 1
ATOM 2329 C C . SER A 1 299 ? 16.916 21.216 -11.434 1.00 61.34 299 SER A C 1
ATOM 2331 O O . SER A 1 299 ? 16.552 21.799 -10.413 1.00 61.34 299 SER A O 1
ATOM 2333 N N . ARG A 1 300 ? 16.045 20.859 -12.388 1.00 62.50 300 ARG A N 1
ATOM 2334 C CA . ARG A 1 300 ? 14.590 21.076 -12.283 1.00 62.50 300 ARG A CA 1
ATOM 2335 C C . ARG A 1 300 ? 13.947 20.258 -11.159 1.00 62.50 300 ARG A C 1
ATOM 2337 O O . ARG A 1 300 ? 13.023 20.745 -10.519 1.00 62.50 300 ARG A O 1
ATOM 2344 N N . ARG A 1 301 ? 14.448 19.048 -10.880 1.00 58.12 301 ARG A N 1
ATOM 2345 C CA . ARG A 1 301 ? 13.985 18.197 -9.764 1.00 58.12 301 ARG A CA 1
ATOM 2346 C C . ARG A 1 301 ? 14.401 18.721 -8.385 1.00 58.12 301 ARG A C 1
ATOM 2348 O O . ARG A 1 301 ? 13.736 18.419 -7.401 1.00 58.12 301 ARG A O 1
ATOM 2355 N N . ALA A 1 302 ? 15.490 19.487 -8.315 1.00 50.38 302 ALA A N 1
ATOM 2356 C CA . ALA A 1 302 ? 16.010 20.079 -7.083 1.00 50.38 302 ALA A CA 1
ATOM 2357 C C . ALA A 1 302 ? 15.361 21.430 -6.715 1.00 50.38 302 ALA A C 1
ATOM 2359 O O . ALA A 1 302 ? 15.585 21.928 -5.612 1.00 50.38 302 ALA A O 1
ATOM 2360 N N . ALA A 1 303 ? 14.557 22.024 -7.602 1.00 36.47 303 ALA A N 1
ATOM 2361 C CA . ALA A 1 303 ? 13.815 23.248 -7.320 1.00 36.47 303 ALA A CA 1
ATOM 2362 C C . ALA A 1 303 ? 12.403 22.907 -6.796 1.00 36.47 303 ALA A C 1
ATOM 2364 O O . ALA A 1 303 ? 11.607 22.332 -7.540 1.00 36.47 303 ALA A O 1
ATOM 2365 N N . PRO A 1 304 ? 12.041 23.260 -5.547 1.00 37.91 304 PRO A N 1
ATOM 2366 C CA . PRO A 1 304 ? 10.657 23.159 -5.110 1.00 37.91 304 PRO A CA 1
ATOM 2367 C C . PRO A 1 304 ? 9.814 24.239 -5.796 1.00 37.91 304 PRO A C 1
ATOM 2369 O O . PRO A 1 304 ? 10.279 25.354 -6.038 1.00 37.91 304 PRO A O 1
ATOM 2372 N N . SER A 1 305 ? 8.554 23.912 -6.091 1.00 42.69 305 SER A N 1
ATOM 2373 C CA . SER A 1 305 ? 7.583 24.843 -6.662 1.00 42.69 305 SER A CA 1
ATOM 2374 C C . SER A 1 305 ? 7.445 26.092 -5.784 1.00 42.69 305 SER A C 1
ATOM 2376 O O . SER A 1 305 ? 6.889 26.030 -4.688 1.00 42.69 305 SER A O 1
ATOM 2378 N N . ALA A 1 306 ? 7.898 27.238 -6.281 1.00 32.59 306 ALA A N 1
ATOM 2379 C CA . ALA A 1 306 ? 7.565 28.535 -5.715 1.00 32.59 306 ALA A CA 1
ATOM 2380 C C . ALA A 1 306 ? 7.122 29.457 -6.849 1.00 32.59 306 ALA A C 1
ATOM 2382 O O . ALA A 1 306 ? 7.924 30.041 -7.577 1.00 32.59 306 ALA A O 1
ATOM 2383 N N . ALA A 1 307 ? 5.804 29.561 -7.001 1.00 34.19 307 ALA A N 1
ATOM 2384 C CA . ALA A 1 307 ? 5.194 30.704 -7.646 1.00 34.19 307 ALA A CA 1
ATOM 2385 C C . ALA A 1 307 ? 5.510 31.961 -6.815 1.00 34.19 307 ALA A C 1
ATOM 2387 O O . ALA A 1 307 ? 5.254 31.992 -5.615 1.00 34.19 307 ALA A O 1
ATOM 2388 N N . GLY A 1 308 ? 6.025 32.994 -7.485 1.00 33.25 308 GLY A N 1
ATOM 2389 C CA . GLY A 1 308 ? 6.046 34.372 -6.996 1.00 33.25 308 GLY A CA 1
ATOM 2390 C C . GLY A 1 308 ? 7.289 34.797 -6.212 1.00 33.25 308 GLY A C 1
ATOM 2391 O O . GLY A 1 308 ? 7.328 34.659 -4.999 1.00 33.25 308 GLY A O 1
ATOM 2392 N N . ALA A 1 309 ? 8.248 35.436 -6.890 1.00 28.70 309 ALA A N 1
ATOM 2393 C CA . ALA A 1 309 ? 8.814 36.729 -6.478 1.00 28.70 309 ALA A CA 1
ATOM 2394 C C . ALA A 1 309 ? 9.858 37.232 -7.490 1.00 28.70 309 ALA A C 1
ATOM 2396 O O . ALA A 1 309 ? 10.571 36.469 -8.132 1.00 28.70 309 ALA A O 1
ATOM 2397 N N . ALA A 1 310 ? 9.898 38.553 -7.625 1.00 32.19 310 ALA A N 1
ATOM 2398 C CA . ALA A 1 310 ? 10.607 39.324 -8.630 1.00 32.19 310 ALA A CA 1
ATOM 2399 C C . ALA A 1 310 ? 12.149 39.297 -8.537 1.00 32.19 310 ALA A C 1
ATOM 2401 O O . ALA A 1 310 ? 12.741 39.334 -7.462 1.00 32.19 310 ALA A O 1
ATOM 2402 N N . SER A 1 311 ? 12.753 39.329 -9.728 1.00 34.09 311 SER A N 1
ATOM 2403 C CA . SER A 1 311 ? 14.036 39.923 -10.140 1.00 34.09 311 SER A CA 1
ATOM 2404 C C . SER A 1 311 ? 14.973 40.537 -9.082 1.00 34.09 311 SER A C 1
ATOM 2406 O O . SER A 1 311 ? 14.662 41.576 -8.496 1.00 34.09 311 SER A O 1
ATOM 2408 N N . LYS A 1 312 ? 16.220 40.041 -9.040 1.00 29.92 312 LYS A N 1
ATOM 2409 C CA . LYS A 1 312 ? 17.442 40.848 -8.834 1.00 29.92 312 LYS A CA 1
ATOM 2410 C C . LYS A 1 312 ? 18.605 40.287 -9.676 1.00 29.92 312 LYS A C 1
ATOM 2412 O O . LYS A 1 312 ? 18.701 39.068 -9.795 1.00 29.92 312 LYS A O 1
ATOM 2417 N N . PRO A 1 313 ? 19.482 41.133 -10.252 1.00 32.00 313 PRO A N 1
ATOM 2418 C CA . PRO A 1 313 ? 20.583 40.678 -11.095 1.00 32.00 313 PRO A CA 1
ATOM 2419 C C . PRO A 1 313 ? 21.789 40.266 -10.236 1.00 32.00 313 PRO A C 1
ATOM 2421 O O . PRO A 1 313 ? 22.237 41.030 -9.380 1.00 32.00 313 PRO A O 1
ATOM 2424 N N . ALA A 1 314 ? 22.310 39.061 -10.464 1.00 31.92 314 ALA A N 1
ATOM 2425 C CA . ALA A 1 314 ? 23.565 38.590 -9.882 1.00 31.92 314 ALA A CA 1
ATOM 2426 C C . ALA A 1 314 ? 24.749 38.978 -10.789 1.00 31.92 314 ALA A C 1
ATOM 2428 O O . ALA A 1 314 ? 24.626 38.971 -12.013 1.00 31.92 314 ALA A O 1
ATOM 2429 N N . GLY A 1 315 ? 25.861 39.372 -10.160 1.00 31.59 315 GLY A N 1
ATOM 2430 C CA . GLY A 1 315 ? 27.074 39.913 -10.782 1.00 31.59 315 GLY A CA 1
ATOM 2431 C C . GLY A 1 315 ? 27.877 38.924 -11.644 1.00 31.59 315 GLY A C 1
ATOM 2432 O O . GLY A 1 315 ? 27.447 37.795 -11.871 1.00 31.59 315 GLY A O 1
ATOM 2433 N N . PRO A 1 316 ? 29.042 39.359 -12.161 1.00 31.88 316 PRO A N 1
ATOM 2434 C CA . PRO A 1 316 ? 29.746 38.665 -13.234 1.00 31.88 316 PRO A CA 1
ATOM 2435 C C . PRO A 1 316 ? 30.295 37.305 -12.771 1.00 31.88 316 PRO A C 1
ATOM 2437 O O . PRO A 1 316 ? 30.711 37.175 -11.616 1.00 31.88 316 PRO A O 1
ATOM 2440 N N . PRO A 1 317 ? 30.324 36.290 -13.654 1.00 33.56 317 PRO A N 1
ATOM 2441 C CA . PRO A 1 317 ? 30.755 34.952 -13.284 1.00 33.56 317 PRO A CA 1
ATOM 2442 C C . PRO A 1 317 ? 32.263 34.919 -13.013 1.00 33.56 317 PRO A C 1
ATOM 2444 O O . PRO A 1 317 ? 33.078 35.366 -13.821 1.00 33.56 317 PRO A O 1
ATOM 2447 N N . ALA A 1 318 ? 32.622 34.360 -11.858 1.00 31.02 318 ALA A N 1
ATOM 2448 C CA . ALA A 1 318 ? 33.992 34.039 -11.502 1.00 31.02 318 ALA A CA 1
ATOM 2449 C C . ALA A 1 318 ? 34.531 32.933 -12.423 1.00 31.02 318 ALA A C 1
ATOM 2451 O O . ALA A 1 318 ? 33.915 31.879 -12.583 1.00 31.02 318 ALA A O 1
ATOM 2452 N N . GLN A 1 319 ? 35.702 33.176 -13.011 1.00 32.56 319 GLN A N 1
ATOM 2453 C CA . GLN A 1 319 ? 36.483 32.177 -13.732 1.00 32.56 319 GLN A CA 1
ATOM 2454 C C . GLN A 1 319 ? 36.903 31.060 -12.767 1.00 32.56 319 GLN A C 1
ATOM 2456 O O . GLN A 1 319 ? 37.730 31.281 -11.883 1.00 32.56 319 GLN A O 1
ATOM 2461 N N . GLN A 1 320 ? 36.365 29.855 -12.956 1.00 34.06 320 GLN A N 1
ATOM 2462 C CA . GLN A 1 320 ? 36.936 28.633 -12.395 1.00 34.06 320 GLN A CA 1
ATOM 2463 C C . GLN A 1 320 ? 37.563 27.795 -13.511 1.00 34.06 320 GLN A C 1
ATOM 2465 O O . GLN A 1 320 ? 36.909 27.339 -14.444 1.00 34.06 320 GLN A O 1
ATOM 2470 N N . SER A 1 321 ? 38.883 27.694 -13.382 1.00 29.14 321 SER A N 1
ATOM 2471 C CA . SER A 1 321 ? 39.837 26.734 -13.935 1.00 29.14 321 SER A CA 1
ATOM 2472 C C . SER A 1 321 ? 39.278 25.585 -14.780 1.00 29.14 321 SER A C 1
ATOM 2474 O O . SER A 1 321 ? 38.723 24.612 -14.268 1.00 29.14 321 SER A O 1
ATOM 2476 N N . GLN A 1 322 ? 39.593 25.660 -16.073 1.00 31.25 322 GLN A N 1
ATOM 2477 C CA . GLN A 1 322 ? 39.624 24.536 -16.998 1.00 31.25 322 GLN A CA 1
ATOM 2478 C C . GLN A 1 322 ? 40.597 23.467 -16.482 1.00 31.25 322 GLN A C 1
ATOM 2480 O O . GLN A 1 322 ? 41.812 23.656 -16.487 1.00 31.25 322 GLN A O 1
ATOM 2485 N N . THR A 1 323 ? 40.058 22.323 -16.074 1.00 29.33 323 THR A N 1
ATOM 2486 C CA . THR A 1 323 ? 40.762 21.043 -16.171 1.00 29.33 323 THR A CA 1
ATOM 2487 C C . THR A 1 323 ? 40.033 20.235 -17.238 1.00 29.33 323 THR A C 1
ATOM 2489 O O . THR A 1 323 ? 38.809 20.130 -17.229 1.00 29.33 323 THR A O 1
ATOM 2492 N N . GLY A 1 324 ? 40.778 19.804 -18.254 1.00 36.25 324 GLY A N 1
ATOM 2493 C CA . GLY A 1 324 ? 40.226 19.278 -19.495 1.00 36.25 324 GLY A CA 1
ATOM 2494 C C . GLY A 1 324 ? 39.473 17.963 -19.316 1.00 36.25 324 GLY A C 1
ATOM 2495 O O . GLY A 1 324 ? 40.048 16.966 -18.897 1.00 36.25 324 GLY A O 1
ATOM 2496 N N . LEU A 1 325 ? 38.215 17.951 -19.745 1.00 32.78 325 LEU A N 1
ATOM 2497 C CA . LEU A 1 325 ? 37.558 16.781 -20.313 1.00 32.78 325 LEU A CA 1
ATOM 2498 C C . LEU A 1 325 ? 36.728 17.265 -21.502 1.00 32.78 325 LEU A C 1
ATOM 2500 O O . LEU A 1 325 ? 35.898 18.160 -21.367 1.00 32.78 325 LEU A O 1
ATOM 2504 N N . GLN A 1 326 ? 36.983 16.684 -22.673 1.00 36.38 326 GLN A N 1
ATOM 2505 C CA . GLN A 1 326 ? 36.111 16.808 -23.840 1.00 36.38 326 GLN A CA 1
ATOM 2506 C C . GLN A 1 326 ? 34.662 16.498 -23.415 1.00 36.38 326 GLN A C 1
ATOM 2508 O O . GLN A 1 326 ? 34.468 15.526 -22.673 1.00 36.38 326 GLN A O 1
ATOM 2513 N N . PRO A 1 327 ? 33.642 17.262 -23.848 1.00 45.00 327 PRO A N 1
ATOM 2514 C CA . PRO A 1 327 ? 32.258 16.878 -23.608 1.00 45.00 327 PRO A CA 1
ATOM 2515 C C . PRO A 1 327 ? 32.039 15.522 -24.279 1.00 45.00 327 PRO A C 1
ATOM 2517 O O . P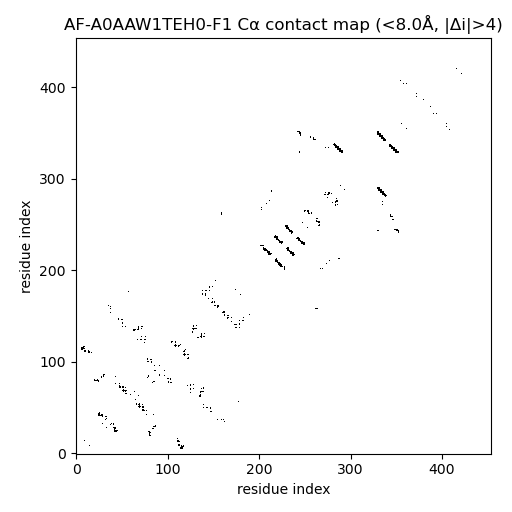RO A 1 327 ? 32.104 15.399 -25.500 1.00 45.00 327 PRO A O 1
ATOM 2520 N N . SER A 1 328 ? 31.869 14.468 -23.478 1.00 58.16 328 SER A N 1
ATOM 2521 C CA . SER A 1 328 ? 31.697 13.130 -24.031 1.00 58.16 328 SER A CA 1
ATOM 2522 C C . SER A 1 328 ? 30.432 13.135 -24.882 1.00 58.16 328 SER A C 1
ATOM 2524 O O . SER A 1 328 ? 29.374 13.493 -24.359 1.00 58.16 328 SER A O 1
ATOM 2526 N N . ASN A 1 329 ? 30.506 12.706 -26.144 1.00 77.62 329 ASN A N 1
ATOM 2527 C CA . ASN A 1 329 ? 29.344 12.583 -27.035 1.00 77.62 329 ASN A CA 1
ATOM 2528 C C . ASN A 1 329 ? 28.392 11.441 -26.605 1.00 77.62 329 ASN A C 1
ATOM 2530 O O . ASN A 1 329 ? 27.764 10.787 -27.425 1.00 77.62 329 ASN A O 1
ATOM 2534 N N . LYS A 1 330 ? 28.319 11.144 -25.305 1.00 83.75 330 LYS A N 1
ATOM 2535 C CA . LYS A 1 330 ? 27.457 10.122 -24.724 1.00 83.75 330 LYS A CA 1
ATOM 2536 C C . LYS A 1 330 ? 25.996 10.541 -24.840 1.00 83.75 330 LYS A C 1
ATOM 2538 O O . LYS A 1 330 ? 25.654 11.728 -24.790 1.00 83.75 330 LYS A O 1
ATOM 2543 N N . ARG A 1 331 ? 25.138 9.537 -24.947 1.00 89.94 331 ARG A N 1
ATOM 2544 C CA . ARG A 1 331 ? 23.685 9.669 -24.844 1.00 89.94 331 ARG A CA 1
ATOM 2545 C C . ARG A 1 331 ? 23.192 8.795 -23.705 1.00 89.94 331 ARG A C 1
ATOM 2547 O O . ARG A 1 331 ? 23.872 7.855 -23.304 1.00 89.94 331 ARG A O 1
ATOM 2554 N N . TYR A 1 332 ? 22.028 9.112 -23.172 1.00 91.31 332 TYR A N 1
ATOM 2555 C CA . TYR A 1 332 ? 21.382 8.339 -22.126 1.00 91.31 332 TYR A CA 1
ATOM 2556 C C . TYR A 1 332 ? 19.998 7.951 -22.617 1.00 91.31 332 TYR A C 1
ATOM 2558 O O . TYR A 1 332 ? 19.157 8.822 -22.826 1.00 91.31 332 TYR A O 1
ATOM 2566 N N . LEU A 1 333 ? 19.771 6.652 -22.798 1.00 93.50 333 LEU A N 1
ATOM 2567 C CA . LEU A 1 333 ? 18.430 6.136 -23.031 1.00 93.50 333 LEU A CA 1
ATOM 2568 C C . LEU A 1 333 ? 17.723 6.058 -21.679 1.00 93.50 333 LEU A C 1
ATOM 2570 O O . LEU A 1 333 ? 18.178 5.351 -20.779 1.00 93.50 333 LEU A O 1
ATOM 2574 N N . ILE A 1 334 ? 16.646 6.810 -21.510 1.00 92.25 334 ILE A N 1
ATOM 2575 C CA . ILE A 1 334 ? 15.909 6.900 -20.255 1.00 92.25 334 ILE A CA 1
ATOM 2576 C C . ILE A 1 334 ? 14.623 6.099 -20.387 1.00 92.25 334 ILE A C 1
ATOM 2578 O O . ILE A 1 334 ? 13.699 6.516 -21.081 1.00 92.25 334 ILE A O 1
ATOM 2582 N N . LEU A 1 335 ? 14.530 4.974 -19.679 1.00 92.75 335 LEU A N 1
ATOM 2583 C CA . LEU A 1 335 ? 13.244 4.313 -19.477 1.00 92.75 335 LEU A CA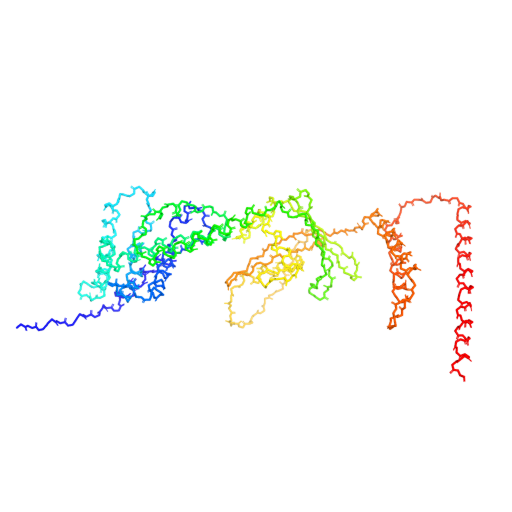 1
ATOM 2584 C C . LEU A 1 335 ? 12.527 5.010 -18.319 1.00 92.75 335 LEU A C 1
ATOM 2586 O O . LEU A 1 335 ? 13.037 5.041 -17.201 1.00 92.75 335 LEU A O 1
ATOM 2590 N N . THR A 1 336 ? 11.349 5.563 -18.572 1.00 88.12 336 THR A N 1
ATOM 2591 C CA . THR A 1 336 ? 10.519 6.210 -17.556 1.00 88.12 336 THR A CA 1
ATOM 2592 C C . THR A 1 336 ? 9.315 5.339 -17.251 1.00 88.12 336 THR A C 1
ATOM 2594 O O . THR A 1 336 ? 8.536 5.022 -18.144 1.00 88.12 336 THR A O 1
ATOM 2597 N N . TYR A 1 337 ? 9.150 4.983 -15.981 1.00 86.50 337 TYR A N 1
ATOM 2598 C CA . TYR A 1 337 ? 7.951 4.336 -15.465 1.00 86.50 337 TYR A CA 1
ATOM 2599 C C . TYR A 1 337 ? 7.101 5.368 -14.725 1.00 86.50 337 TYR A C 1
ATOM 2601 O O . TYR A 1 337 ? 7.571 5.962 -13.753 1.00 86.50 337 TYR A O 1
ATOM 2609 N N . ALA A 1 338 ? 5.877 5.585 -15.196 1.00 79.06 338 ALA A N 1
ATOM 2610 C CA . ALA A 1 338 ? 4.899 6.485 -14.606 1.00 79.06 338 ALA A CA 1
ATOM 2611 C C . ALA A 1 338 ? 3.786 5.674 -13.923 1.00 79.06 338 ALA A C 1
ATOM 2613 O O . ALA A 1 338 ? 2.969 5.039 -14.588 1.00 79.06 338 ALA A O 1
ATOM 2614 N N . ALA A 1 339 ? 3.766 5.718 -12.592 1.00 67.62 339 ALA A N 1
ATOM 2615 C CA . ALA A 1 339 ? 2.625 5.332 -11.769 1.00 67.62 339 ALA A CA 1
ATOM 2616 C C . ALA A 1 339 ? 1.780 6.579 -11.443 1.00 67.62 339 ALA A C 1
ATOM 2618 O O . ALA A 1 339 ? 2.240 7.703 -11.644 1.00 67.62 339 ALA A O 1
ATOM 2619 N N . GLU A 1 340 ? 0.561 6.396 -10.923 1.00 52.41 340 GLU A N 1
ATOM 2620 C CA . GLU A 1 340 ? -0.436 7.469 -10.714 1.00 52.41 340 GLU A CA 1
ATOM 2621 C C . GLU A 1 340 ? 0.099 8.716 -9.981 1.00 52.41 340 GLU A C 1
ATOM 2623 O O . GLU A 1 340 ? -0.366 9.823 -10.243 1.00 52.41 340 GLU A O 1
ATOM 2628 N N . PHE A 1 341 ? 1.116 8.560 -9.124 1.00 52.06 341 PHE A N 1
ATOM 2629 C CA . PHE A 1 341 ? 1.710 9.656 -8.348 1.00 52.06 341 PHE A CA 1
ATOM 2630 C C . PHE A 1 341 ? 3.242 9.730 -8.404 1.00 52.06 341 PHE A C 1
ATOM 2632 O O . PHE A 1 341 ? 3.821 10.622 -7.785 1.00 52.06 341 PHE A O 1
ATOM 2639 N N . ASP A 1 342 ? 3.916 8.830 -9.129 1.00 69.81 342 ASP A N 1
ATOM 2640 C CA . ASP A 1 342 ? 5.383 8.777 -9.153 1.00 69.81 342 ASP A CA 1
ATOM 2641 C C . ASP A 1 342 ? 5.934 8.481 -10.553 1.00 69.81 342 ASP A C 1
ATOM 2643 O O . ASP A 1 342 ? 5.375 7.695 -11.321 1.00 69.81 342 ASP A O 1
ATOM 2647 N N . ARG A 1 343 ? 7.058 9.120 -10.884 1.00 81.12 343 ARG A N 1
ATOM 2648 C CA . ARG A 1 343 ? 7.790 8.925 -12.139 1.00 81.12 343 ARG A CA 1
ATOM 2649 C C . ARG A 1 343 ? 9.226 8.545 -11.833 1.00 81.12 343 ARG A C 1
ATOM 2651 O O . ARG A 1 343 ? 10.017 9.360 -11.351 1.00 81.12 343 ARG A O 1
ATOM 2658 N N . VAL A 1 344 ? 9.587 7.317 -12.176 1.00 85.44 344 VAL A N 1
ATOM 2659 C CA . VAL A 1 344 ? 10.939 6.793 -11.973 1.00 85.44 344 VAL A CA 1
ATOM 2660 C C . VAL A 1 344 ? 11.658 6.718 -13.310 1.00 85.44 344 VAL A C 1
ATOM 2662 O O . VAL A 1 344 ? 11.119 6.186 -14.276 1.00 85.44 344 VAL A O 1
ATOM 2665 N N . HIS A 1 345 ? 12.879 7.249 -13.356 1.00 88.44 345 HIS A N 1
ATOM 2666 C CA . HIS A 1 345 ? 13.715 7.293 -14.552 1.00 88.44 345 HIS A CA 1
ATOM 2667 C C . HIS A 1 345 ? 14.906 6.352 -14.380 1.00 88.44 345 HIS A C 1
ATOM 2669 O O . HIS A 1 345 ? 15.685 6.516 -13.440 1.00 88.44 345 HIS A O 1
ATOM 2675 N N . TYR A 1 346 ? 15.068 5.409 -15.304 1.00 92.12 346 TYR A N 1
ATOM 2676 C CA . TYR A 1 346 ? 16.178 4.462 -15.346 1.00 92.12 346 TYR A CA 1
ATOM 2677 C C . TYR A 1 346 ? 17.132 4.843 -16.490 1.00 92.12 346 TYR A C 1
ATOM 2679 O O . TYR A 1 346 ? 16.836 4.547 -17.650 1.00 92.12 346 TYR A O 1
ATOM 2687 N N . PRO A 1 347 ? 18.250 5.534 -16.201 1.00 91.81 347 PRO A N 1
ATOM 2688 C CA . PRO A 1 347 ? 19.190 5.963 -17.228 1.00 91.81 347 PRO A CA 1
ATOM 2689 C C . PRO A 1 347 ? 20.113 4.822 -17.667 1.00 91.81 347 PRO A C 1
ATOM 2691 O O . PRO A 1 347 ? 20.824 4.239 -16.848 1.00 91.81 347 PRO A O 1
ATOM 2694 N N . LEU A 1 348 ? 20.172 4.569 -18.972 1.00 93.31 348 LEU A N 1
ATOM 2695 C CA . LEU A 1 348 ? 21.109 3.647 -19.609 1.00 93.31 348 LEU A CA 1
ATOM 2696 C C . LEU A 1 348 ? 22.149 4.447 -20.414 1.00 93.31 348 LEU A C 1
ATOM 2698 O O . LEU A 1 348 ? 21.808 5.017 -21.453 1.00 93.31 348 LEU A O 1
ATOM 2702 N N . PRO A 1 349 ? 23.407 4.547 -19.945 1.00 91.75 349 PRO A N 1
ATOM 2703 C CA . PRO A 1 349 ? 24.446 5.310 -20.632 1.00 91.75 349 PRO A CA 1
ATOM 2704 C C . PRO A 1 349 ? 24.925 4.604 -21.905 1.00 91.75 349 PRO A C 1
ATOM 2706 O O . PRO A 1 349 ? 25.388 3.468 -21.856 1.00 91.75 349 PRO A O 1
ATOM 2709 N N . LEU A 1 350 ? 24.893 5.314 -23.028 1.00 92.19 350 LEU A N 1
ATOM 2710 C CA . LEU A 1 350 ? 25.330 4.845 -24.338 1.00 92.19 350 LEU A CA 1
ATOM 2711 C C . LEU A 1 350 ? 26.576 5.614 -24.792 1.00 92.19 350 LEU A C 1
ATOM 2713 O O . LEU A 1 350 ? 26.620 6.851 -24.774 1.00 92.19 350 LEU A O 1
ATOM 2717 N N . ALA A 1 351 ? 27.602 4.874 -25.200 1.00 88.38 351 ALA A N 1
ATOM 2718 C CA . ALA A 1 351 ? 28.846 5.413 -25.730 1.00 88.38 351 ALA A CA 1
ATOM 2719 C C . ALA A 1 351 ? 28.720 5.669 -27.235 1.00 88.38 351 ALA A C 1
ATOM 2721 O O . ALA A 1 351 ? 28.154 4.850 -27.951 1.00 88.38 351 ALA A O 1
ATOM 2722 N N . TYR A 1 352 ? 29.260 6.795 -27.704 1.00 85.88 352 TYR A N 1
ATOM 2723 C CA . TYR A 1 352 ? 29.318 7.121 -29.128 1.00 85.88 352 TYR A CA 1
ATOM 2724 C C . TYR A 1 352 ? 30.324 6.230 -29.861 1.00 85.88 352 TYR A C 1
ATOM 2726 O O . TYR A 1 352 ? 31.436 6.017 -29.372 1.00 85.88 352 TYR A O 1
ATOM 2734 N N . GLU A 1 353 ? 29.946 5.735 -31.034 1.00 78.75 353 GLU A N 1
ATOM 2735 C CA . GLU A 1 353 ? 30.816 4.959 -31.914 1.00 78.75 353 GLU A CA 1
ATOM 2736 C C . GLU A 1 353 ? 31.611 5.920 -32.819 1.00 78.75 353 GLU A C 1
ATOM 2738 O O . GLU A 1 353 ? 31.099 6.439 -33.805 1.00 78.75 353 GLU A O 1
ATOM 2743 N N . GLU A 1 354 ? 32.875 6.198 -32.472 1.00 59.38 354 GLU A N 1
ATOM 2744 C CA . GLU A 1 354 ? 33.701 7.198 -33.178 1.00 59.38 354 GLU A CA 1
ATOM 2745 C C . GLU A 1 354 ? 34.077 6.811 -34.619 1.00 59.38 354 GLU A C 1
ATOM 2747 O O . GLU A 1 354 ? 34.385 7.689 -35.428 1.00 59.38 354 GLU A O 1
ATOM 2752 N N . ARG A 1 355 ? 34.082 5.514 -34.958 1.00 53.12 355 ARG A N 1
ATOM 2753 C CA . ARG A 1 355 ? 34.368 5.012 -36.310 1.00 53.12 355 ARG A CA 1
ATOM 2754 C C . ARG A 1 355 ? 33.518 3.770 -36.593 1.00 53.12 355 ARG A C 1
ATOM 2756 O O . ARG A 1 355 ? 33.604 2.828 -35.810 1.00 53.12 355 ARG A O 1
ATOM 2763 N N . PRO A 1 356 ? 32.750 3.729 -37.695 1.00 52.53 356 PRO A N 1
ATOM 2764 C CA . PRO A 1 356 ? 31.954 2.556 -38.039 1.00 52.53 356 PRO A CA 1
ATOM 2765 C C . PRO A 1 356 ? 32.864 1.368 -38.389 1.00 52.53 356 PRO A C 1
ATOM 2767 O O . PRO A 1 356 ? 33.799 1.518 -39.179 1.00 52.53 356 PRO A O 1
ATOM 2770 N N . ASP A 1 357 ? 32.585 0.192 -37.817 1.00 49.69 357 ASP A N 1
ATOM 2771 C CA . ASP A 1 357 ? 33.329 -1.053 -38.066 1.00 49.69 357 ASP A CA 1
ATOM 2772 C C . ASP A 1 357 ? 33.430 -1.378 -39.584 1.00 49.69 357 ASP A C 1
ATOM 2774 O O . ASP A 1 357 ? 32.403 -1.622 -40.239 1.00 49.69 357 ASP A O 1
ATOM 2778 N N . PRO A 1 358 ? 34.650 -1.405 -40.168 1.00 44.84 358 PRO A N 1
ATOM 2779 C CA . PRO A 1 358 ? 34.872 -1.653 -41.592 1.00 44.84 358 PRO A CA 1
ATOM 2780 C C . PRO A 1 358 ? 34.338 -2.997 -42.092 1.00 44.84 358 PRO A C 1
ATOM 2782 O O . PRO A 1 358 ? 33.907 -3.087 -43.245 1.00 44.84 358 PRO A O 1
ATOM 2785 N N . ASP A 1 359 ? 34.356 -4.046 -41.272 1.00 45.78 359 ASP A N 1
ATOM 2786 C CA . ASP A 1 359 ? 33.920 -5.378 -41.704 1.00 45.78 359 ASP A CA 1
ATOM 2787 C C . ASP A 1 359 ? 32.396 -5.496 -41.699 1.00 45.78 359 ASP A C 1
ATOM 2789 O O . ASP A 1 359 ? 31.808 -6.117 -42.594 1.00 45.78 359 ASP A O 1
ATOM 2793 N N . ARG A 1 360 ? 31.738 -4.765 -40.797 1.00 54.25 360 ARG A N 1
ATOM 2794 C CA . ARG A 1 360 ? 30.284 -4.599 -40.801 1.00 54.25 360 ARG A CA 1
ATOM 2795 C C . ARG A 1 360 ? 29.805 -3.727 -41.962 1.00 54.25 360 ARG A C 1
ATOM 2797 O O . ARG A 1 360 ? 28.818 -4.083 -42.604 1.00 54.25 360 ARG A O 1
ATOM 2804 N N . LEU A 1 361 ? 30.513 -2.643 -42.297 1.00 49.97 361 LEU A N 1
ATOM 2805 C CA . LEU A 1 361 ? 30.221 -1.822 -43.484 1.00 49.97 361 LEU A CA 1
ATOM 2806 C C . LEU A 1 361 ? 30.352 -2.635 -44.778 1.00 49.97 361 LEU A C 1
ATOM 2808 O O . LEU A 1 361 ? 29.478 -2.569 -45.643 1.00 49.97 361 LEU A O 1
ATOM 2812 N N . LYS A 1 362 ? 31.390 -3.473 -44.895 1.00 46.38 362 LYS A N 1
ATOM 2813 C CA . LYS A 1 362 ? 31.524 -4.431 -46.007 1.00 46.38 362 LYS A CA 1
ATOM 2814 C C . LYS A 1 362 ? 30.373 -5.446 -46.028 1.00 46.38 362 LYS A C 1
ATOM 2816 O O . LYS A 1 362 ? 29.895 -5.785 -47.111 1.00 46.38 362 LYS A O 1
ATOM 2821 N N . GLY A 1 363 ? 29.912 -5.909 -44.864 1.00 45.34 363 GLY A N 1
ATOM 2822 C CA . GLY A 1 363 ? 28.747 -6.790 -44.723 1.00 45.34 363 GLY A CA 1
ATOM 2823 C C . GLY A 1 363 ? 27.443 -6.143 -45.199 1.00 45.34 363 GLY A C 1
ATOM 2824 O O . GLY A 1 363 ? 26.731 -6.724 -46.018 1.00 45.34 363 GLY A O 1
ATOM 2825 N N . LEU A 1 364 ? 27.176 -4.904 -44.779 1.00 49.69 364 LEU A N 1
ATOM 2826 C CA . LEU A 1 364 ? 25.992 -4.144 -45.187 1.00 49.69 364 LEU A CA 1
ATOM 2827 C C . LEU A 1 364 ? 26.019 -3.817 -46.686 1.00 49.69 364 LEU A C 1
ATOM 2829 O O . LEU A 1 364 ? 25.010 -3.966 -47.369 1.00 49.69 364 LEU A O 1
ATOM 2833 N N . ILE A 1 365 ? 27.188 -3.466 -47.233 1.00 52.69 365 ILE A N 1
ATOM 2834 C CA . ILE A 1 365 ? 27.381 -3.270 -48.678 1.00 52.69 365 ILE A CA 1
ATOM 2835 C C . ILE A 1 365 ? 27.080 -4.563 -49.449 1.00 52.69 365 ILE A C 1
ATOM 2837 O O . ILE A 1 365 ? 26.449 -4.505 -50.505 1.00 52.69 365 ILE A O 1
ATOM 2841 N N . ARG A 1 366 ? 27.490 -5.734 -48.944 1.00 52.78 366 ARG A N 1
ATOM 2842 C CA . ARG A 1 366 ? 27.146 -7.031 -49.557 1.00 52.78 366 ARG A CA 1
ATOM 2843 C C . ARG A 1 366 ? 25.640 -7.295 -49.513 1.00 52.78 366 ARG A C 1
ATOM 2845 O O . ARG A 1 366 ? 25.081 -7.701 -50.528 1.00 52.78 366 ARG A O 1
ATOM 2852 N N . GLN A 1 367 ? 24.986 -7.015 -48.389 1.00 50.34 367 GLN A N 1
ATOM 2853 C CA . GLN A 1 367 ? 23.545 -7.217 -48.220 1.00 50.34 367 GLN A CA 1
ATOM 2854 C C . GLN A 1 367 ? 22.710 -6.262 -49.090 1.00 50.34 367 GLN A C 1
ATOM 2856 O O . GLN A 1 367 ? 21.788 -6.703 -49.771 1.00 50.34 367 GLN A O 1
ATOM 2861 N N . LEU A 1 368 ? 23.075 -4.979 -49.160 1.00 48.38 368 LEU A N 1
ATOM 2862 C CA . LEU A 1 368 ? 22.430 -3.993 -50.037 1.00 48.38 368 LEU A CA 1
ATOM 2863 C C . LEU A 1 368 ? 22.627 -4.328 -51.519 1.00 48.38 368 LEU A C 1
ATOM 2865 O O . LEU A 1 368 ? 21.702 -4.179 -52.312 1.00 48.38 368 LEU A O 1
ATOM 2869 N N . ARG A 1 369 ? 23.809 -4.828 -51.911 1.00 50.28 369 ARG A N 1
ATOM 2870 C CA . ARG A 1 369 ? 24.049 -5.331 -53.277 1.00 50.28 369 ARG A CA 1
ATOM 2871 C C . ARG A 1 369 ? 23.163 -6.534 -53.597 1.00 50.28 369 ARG A C 1
ATOM 2873 O O . ARG A 1 369 ? 22.629 -6.606 -54.701 1.00 50.28 369 ARG A O 1
ATOM 2880 N N . PHE A 1 370 ? 22.968 -7.438 -52.640 1.00 50.34 370 PHE A N 1
ATOM 2881 C CA . PHE A 1 370 ? 22.069 -8.582 -52.793 1.00 50.34 370 PHE A CA 1
ATOM 2882 C C . PHE A 1 370 ? 20.608 -8.134 -52.972 1.00 50.34 370 PHE A C 1
ATOM 2884 O O . PHE A 1 370 ? 19.959 -8.538 -53.933 1.00 50.34 370 PHE A O 1
ATOM 2891 N N . GLN A 1 371 ? 20.128 -7.205 -52.141 1.00 50.06 371 GLN A N 1
ATOM 2892 C CA . GLN A 1 371 ? 18.771 -6.648 -52.241 1.00 50.06 371 GLN A CA 1
ATOM 2893 C C . GLN A 1 371 ? 18.539 -5.845 -53.532 1.00 50.06 371 GLN A C 1
ATOM 2895 O O . GLN A 1 371 ? 17.477 -5.956 -54.138 1.00 50.06 371 GLN A O 1
ATOM 2900 N N . LEU A 1 372 ? 19.535 -5.086 -54.005 1.00 47.88 372 LEU A N 1
ATOM 2901 C CA . LEU A 1 372 ? 19.498 -4.412 -55.312 1.00 47.88 372 LEU A CA 1
ATOM 2902 C C . LEU A 1 372 ? 19.424 -5.412 -56.477 1.00 47.88 372 LEU A C 1
ATOM 2904 O O . LEU A 1 372 ? 18.777 -5.133 -57.485 1.00 47.88 372 LEU A O 1
ATOM 2908 N N . THR A 1 373 ? 20.058 -6.577 -56.330 1.00 52.06 373 THR A N 1
ATOM 2909 C CA . THR A 1 373 ? 20.016 -7.656 -57.328 1.00 52.06 373 THR A CA 1
ATOM 2910 C C . THR A 1 373 ? 18.645 -8.340 -57.337 1.00 52.06 373 THR A C 1
ATOM 2912 O O . THR A 1 373 ? 18.090 -8.563 -58.410 1.00 52.06 373 THR A O 1
ATOM 2915 N N . GLU A 1 374 ? 18.043 -8.588 -56.168 1.00 47.41 374 GLU A N 1
ATOM 2916 C CA . GLU A 1 374 ? 16.667 -9.101 -56.060 1.00 47.41 374 GLU A CA 1
ATOM 2917 C C . GLU A 1 374 ? 15.614 -8.103 -56.567 1.00 47.41 374 GLU A C 1
ATOM 2919 O O . GLU A 1 374 ? 14.674 -8.485 -57.267 1.00 47.41 374 GLU A O 1
ATOM 2924 N N . ALA A 1 375 ? 15.760 -6.815 -56.247 1.00 48.22 375 ALA A N 1
ATOM 2925 C CA . ALA A 1 375 ? 14.854 -5.767 -56.713 1.00 48.22 375 ALA A CA 1
ATOM 2926 C C . ALA A 1 375 ? 14.923 -5.586 -58.240 1.00 48.22 375 ALA A C 1
ATOM 2928 O O . ALA A 1 375 ? 13.896 -5.354 -58.873 1.00 48.22 375 ALA A O 1
ATOM 2929 N N . GLY A 1 376 ? 16.107 -5.770 -58.838 1.00 46.25 376 GLY A N 1
ATOM 2930 C CA . GLY A 1 376 ? 16.302 -5.779 -60.290 1.00 46.25 376 GLY A CA 1
ATOM 2931 C C . GLY A 1 376 ? 15.727 -7.007 -61.011 1.00 46.25 376 GLY A C 1
ATOM 2932 O O . GLY A 1 376 ? 15.576 -6.968 -62.229 1.00 46.25 376 GLY A O 1
ATOM 2933 N N . GLN A 1 377 ? 15.384 -8.080 -60.287 1.00 43.50 377 GLN A N 1
ATOM 2934 C CA . GLN A 1 377 ? 14.828 -9.320 -60.852 1.00 43.50 377 GLN A CA 1
ATOM 2935 C C . GLN A 1 377 ? 13.292 -9.407 -60.794 1.00 43.50 377 GLN A C 1
ATOM 2937 O O . GLN A 1 377 ? 12.710 -10.289 -61.428 1.00 43.50 377 GLN A O 1
ATOM 2942 N N . LYS A 1 378 ? 12.601 -8.510 -60.076 1.00 41.62 378 LYS A N 1
ATOM 2943 C CA . LYS A 1 378 ? 11.128 -8.510 -60.023 1.00 41.62 378 LYS A CA 1
ATOM 2944 C C . LYS A 1 378 ? 10.534 -7.847 -61.279 1.00 41.62 378 LYS A C 1
ATOM 2946 O O . LYS A 1 378 ? 10.803 -6.670 -61.516 1.00 41.62 378 LYS A O 1
ATOM 2951 N N . PRO A 1 379 ? 9.676 -8.535 -62.064 1.00 40.81 379 PRO A N 1
ATOM 2952 C CA . PRO A 1 379 ? 8.959 -7.890 -63.156 1.00 40.81 379 PRO A CA 1
ATOM 2953 C C . PRO A 1 379 ? 7.989 -6.850 -62.591 1.00 40.81 379 PRO A C 1
ATOM 2955 O O . PRO A 1 379 ? 7.282 -7.108 -61.614 1.00 40.81 379 PRO A O 1
ATOM 2958 N N . ALA A 1 380 ? 7.960 -5.677 -63.224 1.00 45.19 380 ALA A N 1
ATOM 2959 C CA . ALA A 1 380 ? 7.143 -4.536 -62.839 1.00 45.19 380 ALA A CA 1
ATOM 2960 C C . ALA A 1 380 ? 5.668 -4.924 -62.634 1.00 45.19 380 ALA A C 1
ATOM 2962 O O . ALA A 1 380 ? 4.925 -5.159 -63.586 1.00 45.19 380 ALA A O 1
ATOM 2963 N N . ALA A 1 381 ? 5.226 -4.938 -61.377 1.00 40.66 381 ALA A N 1
ATOM 2964 C CA . ALA A 1 381 ? 3.825 -5.103 -61.024 1.00 40.66 381 ALA A CA 1
ATOM 2965 C C . ALA A 1 381 ? 3.433 -4.127 -59.910 1.00 40.66 381 ALA A C 1
ATOM 2967 O O . ALA A 1 381 ? 3.420 -4.484 -58.736 1.00 40.66 381 ALA A O 1
ATOM 2968 N N . ARG A 1 382 ? 3.077 -2.897 -60.303 1.00 37.53 382 ARG A N 1
ATOM 2969 C CA . ARG A 1 382 ? 1.794 -2.219 -60.006 1.00 37.53 382 ARG A CA 1
ATOM 2970 C C . ARG A 1 382 ? 1.892 -0.726 -60.337 1.00 37.53 382 ARG A C 1
ATOM 2972 O O . ARG A 1 382 ? 2.884 -0.067 -60.056 1.00 37.53 382 ARG A O 1
ATOM 2979 N N . LYS A 1 383 ? 0.832 -0.217 -60.974 1.00 45.06 383 LYS A N 1
ATOM 2980 C CA . LYS A 1 383 ? 0.650 1.187 -61.363 1.00 45.06 383 LYS A CA 1
ATOM 2981 C C . LYS A 1 383 ? 0.795 2.115 -60.152 1.00 45.06 383 LYS A C 1
ATOM 2983 O O . LYS A 1 383 ? 0.093 1.916 -59.166 1.00 45.06 383 LYS A O 1
ATOM 2988 N N . GLY A 1 384 ? 1.609 3.160 -60.296 1.00 45.88 384 GLY A N 1
ATOM 2989 C CA . GLY A 1 384 ? 1.515 4.372 -59.476 1.00 45.88 384 GLY A CA 1
ATOM 2990 C C . GLY A 1 384 ? 2.795 4.843 -58.790 1.00 45.88 384 GLY A C 1
ATOM 2991 O O . GLY A 1 384 ? 2.802 5.972 -58.323 1.00 45.88 384 GLY A O 1
ATOM 2992 N N . ASN A 1 385 ? 3.868 4.050 -58.762 1.00 46.28 385 ASN A N 1
ATOM 2993 C CA . ASN A 1 385 ? 5.155 4.480 -58.211 1.00 46.28 385 ASN A CA 1
ATOM 2994 C C . ASN A 1 385 ? 6.254 4.260 -59.251 1.00 46.28 385 ASN A C 1
ATOM 2996 O O . ASN A 1 385 ? 6.275 3.202 -59.881 1.00 46.28 385 ASN A O 1
ATOM 3000 N N . ASP A 1 386 ? 7.118 5.257 -59.457 1.00 49.12 386 ASP A N 1
ATOM 3001 C CA . ASP A 1 386 ? 8.257 5.164 -60.373 1.00 49.12 386 ASP A CA 1
ATOM 3002 C C . ASP A 1 386 ? 9.160 3.992 -59.932 1.00 49.12 386 ASP A C 1
ATOM 3004 O O . ASP A 1 386 ? 9.782 4.075 -58.868 1.00 49.12 386 ASP A O 1
ATOM 3008 N N . PRO A 1 387 ? 9.229 2.886 -60.702 1.00 45.44 387 PRO A N 1
ATOM 3009 C CA . PRO A 1 387 ? 9.977 1.687 -60.316 1.00 45.44 387 PRO A CA 1
ATOM 3010 C C . PRO A 1 387 ? 11.476 1.943 -60.135 1.00 45.44 387 PRO A C 1
ATOM 3012 O O . PRO A 1 387 ? 12.174 1.127 -59.535 1.00 45.44 387 PRO A O 1
ATOM 3015 N N . TRP A 1 388 ? 11.975 3.063 -60.660 1.00 44.28 388 TRP A N 1
ATOM 3016 C CA . TRP A 1 388 ? 13.380 3.434 -60.621 1.00 44.28 388 TRP A CA 1
ATOM 3017 C C . TRP A 1 388 ? 13.730 4.436 -59.521 1.00 44.28 388 TRP A C 1
ATOM 3019 O O . TRP A 1 388 ? 14.912 4.574 -59.215 1.00 44.28 388 TRP A O 1
ATOM 3029 N N . ALA A 1 389 ? 12.756 5.079 -58.871 1.00 49.03 389 ALA A N 1
ATOM 3030 C CA . ALA A 1 389 ? 13.023 6.060 -57.814 1.00 49.03 389 ALA A CA 1
ATOM 3031 C C . ALA A 1 389 ? 13.731 5.430 -56.601 1.00 49.03 389 ALA A C 1
ATOM 3033 O O . ALA A 1 389 ? 14.724 5.965 -56.108 1.00 49.03 389 ALA A O 1
ATOM 3034 N N . GLU A 1 390 ? 13.283 4.245 -56.182 1.00 47.03 390 GLU A N 1
ATOM 3035 C CA . GLU A 1 390 ? 13.913 3.505 -55.084 1.00 47.03 390 GLU A CA 1
ATOM 3036 C C . GLU A 1 390 ? 15.303 2.987 -55.484 1.00 47.03 390 GLU A C 1
ATOM 3038 O O . GLU A 1 390 ? 16.252 3.054 -54.708 1.00 47.03 390 GLU A O 1
ATOM 3043 N N . VAL A 1 391 ? 15.473 2.565 -56.742 1.00 47.50 391 VAL A N 1
ATOM 3044 C CA . VAL A 1 391 ? 16.776 2.137 -57.275 1.00 47.50 391 VAL A CA 1
ATOM 3045 C C . VAL A 1 391 ? 17.761 3.310 -57.347 1.00 47.50 391 VAL A C 1
ATOM 3047 O O . VAL A 1 391 ? 18.944 3.136 -57.054 1.00 47.50 391 VAL A O 1
ATOM 3050 N N . HIS A 1 392 ? 17.300 4.508 -57.707 1.00 50.19 392 HIS A N 1
ATOM 3051 C CA . HIS A 1 392 ? 18.118 5.720 -57.730 1.00 50.19 392 HIS A CA 1
ATOM 3052 C C . HIS A 1 392 ? 18.546 6.148 -56.329 1.00 50.19 392 HIS A C 1
ATOM 3054 O O . HIS A 1 392 ? 19.738 6.363 -56.105 1.00 50.19 392 HIS A O 1
ATOM 3060 N N . ARG A 1 393 ? 17.610 6.173 -55.378 1.00 56.78 393 ARG A N 1
ATOM 3061 C CA . ARG A 1 393 ? 17.890 6.478 -53.973 1.00 56.78 393 ARG A CA 1
ATOM 3062 C C . ARG A 1 393 ? 18.908 5.502 -53.377 1.00 56.78 393 ARG A C 1
ATOM 3064 O O . ARG A 1 393 ? 19.926 5.929 -52.838 1.00 56.78 393 ARG A O 1
ATOM 3071 N N . LEU A 1 394 ? 18.695 4.198 -53.565 1.00 45.75 394 LEU A N 1
ATOM 3072 C CA . LEU A 1 394 ? 19.614 3.160 -53.087 1.00 45.75 394 LEU A CA 1
ATOM 3073 C C . LEU A 1 394 ? 21.007 3.275 -53.728 1.00 45.75 394 LEU A C 1
ATOM 3075 O O . LEU A 1 394 ? 22.010 2.985 -53.078 1.00 45.75 394 LEU A O 1
ATOM 3079 N N . ARG A 1 395 ? 21.108 3.715 -54.990 1.00 49.53 395 ARG A N 1
ATOM 3080 C CA . ARG A 1 395 ? 22.396 3.952 -55.671 1.00 49.53 395 ARG A CA 1
ATOM 3081 C C . ARG A 1 395 ? 23.126 5.187 -55.143 1.00 49.53 395 ARG A C 1
ATOM 3083 O O . ARG A 1 395 ? 24.345 5.131 -54.974 1.00 49.53 395 ARG A O 1
ATOM 3090 N N . GLU A 1 396 ? 22.415 6.275 -54.863 1.00 53.16 396 GLU A N 1
ATOM 3091 C CA . GLU A 1 396 ? 22.995 7.483 -54.260 1.00 53.16 396 GLU A CA 1
ATOM 3092 C C . GLU A 1 396 ? 23.494 7.224 -52.838 1.00 53.16 396 GLU A C 1
ATOM 3094 O O . GLU A 1 396 ? 24.600 7.640 -52.476 1.00 53.16 396 GLU A O 1
ATOM 3099 N N . GLU A 1 397 ? 22.728 6.464 -52.061 1.00 47.75 397 GLU A N 1
ATOM 3100 C CA . GLU A 1 397 ? 23.086 6.049 -50.709 1.00 47.75 397 GLU A CA 1
ATOM 3101 C C . GLU A 1 397 ? 24.326 5.138 -50.712 1.00 47.75 397 GLU A C 1
ATOM 3103 O O . GLU A 1 397 ? 25.275 5.368 -49.961 1.00 47.75 397 GLU A O 1
ATOM 3108 N N . ASN A 1 398 ? 24.412 4.192 -51.656 1.00 44.12 398 ASN A N 1
ATOM 3109 C CA . ASN A 1 398 ? 25.598 3.347 -51.846 1.00 44.12 398 ASN A CA 1
ATOM 3110 C C . ASN A 1 398 ? 26.841 4.178 -52.227 1.00 44.12 398 ASN A C 1
ATOM 3112 O O . ASN A 1 398 ? 27.930 3.959 -51.696 1.00 44.12 398 ASN A O 1
ATOM 3116 N N . ALA A 1 399 ? 26.687 5.187 -53.091 1.00 50.38 399 ALA A N 1
ATOM 3117 C CA . ALA A 1 399 ? 27.770 6.100 -53.462 1.00 50.38 399 ALA A CA 1
ATOM 3118 C C . ALA A 1 399 ? 28.200 7.028 -52.306 1.00 50.38 399 ALA A C 1
ATOM 3120 O O . ALA A 1 399 ? 29.360 7.449 -52.242 1.00 50.38 399 ALA A O 1
ATOM 3121 N N . ARG A 1 400 ? 27.288 7.378 -51.391 1.00 58.25 400 ARG A N 1
ATOM 3122 C CA . ARG A 1 400 ? 27.596 8.123 -50.156 1.00 58.25 400 ARG A CA 1
ATOM 3123 C C . ARG A 1 400 ? 28.375 7.245 -49.172 1.00 58.25 400 ARG A C 1
ATOM 3125 O O . ARG A 1 400 ? 29.438 7.664 -48.715 1.00 58.25 400 ARG A O 1
ATOM 3132 N N . LEU A 1 401 ? 27.918 6.017 -48.930 1.00 46.03 401 LEU A N 1
ATOM 3133 C CA . LEU A 1 401 ? 28.580 5.054 -48.041 1.00 46.03 401 LEU A CA 1
ATOM 3134 C C . LEU A 1 401 ? 29.979 4.668 -48.544 1.00 46.03 401 LEU A C 1
ATOM 3136 O O . LEU A 1 401 ? 30.927 4.628 -47.764 1.00 46.03 401 LEU A O 1
ATOM 3140 N N . GLN A 1 402 ? 30.163 4.476 -49.854 1.00 45.62 402 GLN A N 1
ATOM 3141 C CA . GLN A 1 402 ? 31.487 4.221 -50.442 1.00 45.62 402 GLN A CA 1
ATOM 3142 C C . GLN A 1 402 ? 32.461 5.392 -50.242 1.00 45.62 402 GLN A C 1
ATOM 3144 O O . GLN A 1 402 ? 33.649 5.174 -49.996 1.00 45.62 402 GLN A O 1
ATOM 3149 N N . ARG A 1 403 ? 31.973 6.639 -50.297 1.00 53.59 403 ARG A N 1
ATOM 3150 C CA . ARG A 1 403 ? 32.784 7.829 -49.993 1.00 53.59 403 ARG A CA 1
ATOM 3151 C C . ARG A 1 403 ? 33.172 7.892 -48.516 1.00 53.59 403 ARG A C 1
ATOM 3153 O O . ARG A 1 403 ? 34.322 8.208 -48.222 1.00 53.59 403 ARG A O 1
ATOM 3160 N N . GLN A 1 404 ? 32.265 7.525 -47.613 1.00 45.97 404 GLN A N 1
ATOM 3161 C CA . GLN A 1 404 ? 32.547 7.446 -46.177 1.00 45.97 404 GLN A CA 1
ATOM 3162 C C . GLN A 1 404 ? 33.555 6.337 -45.846 1.00 45.97 404 GLN A C 1
ATOM 3164 O O . GLN A 1 404 ? 34.480 6.578 -45.079 1.00 45.97 404 GLN A O 1
ATOM 3169 N N . VAL A 1 4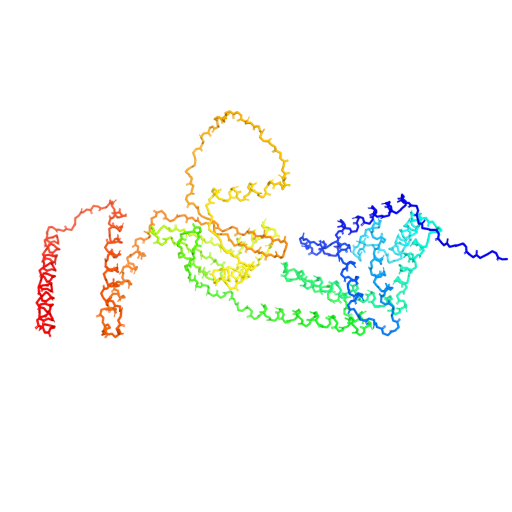05 ? 33.467 5.168 -46.493 1.00 46.97 405 VAL A N 1
ATOM 3170 C CA . VAL A 1 405 ? 34.475 4.096 -46.371 1.00 46.97 405 VAL A CA 1
ATOM 3171 C C . VAL A 1 405 ? 35.842 4.568 -46.872 1.00 46.97 405 VAL A C 1
ATOM 3173 O O . VAL A 1 405 ? 36.855 4.328 -46.217 1.00 46.97 405 VAL A O 1
ATOM 3176 N N . LYS A 1 406 ? 35.887 5.289 -47.999 1.00 47.78 406 LYS A N 1
ATOM 3177 C CA . LYS A 1 406 ? 37.130 5.838 -48.564 1.00 47.78 406 LYS A CA 1
ATOM 3178 C C . LYS A 1 406 ? 37.757 6.916 -47.670 1.00 47.78 406 LYS A C 1
ATOM 3180 O O . LYS A 1 406 ? 38.976 6.965 -47.558 1.00 47.78 406 LYS A O 1
ATOM 3185 N N . GLN A 1 407 ? 36.944 7.740 -47.007 1.00 47.78 407 GLN A N 1
ATOM 3186 C CA . GLN A 1 407 ? 37.410 8.723 -46.021 1.00 47.78 407 GLN A CA 1
ATOM 3187 C C . GLN A 1 407 ? 37.859 8.074 -44.706 1.00 47.78 407 GLN A C 1
ATOM 3189 O O . GLN A 1 407 ? 38.873 8.482 -44.148 1.00 47.78 407 GLN A O 1
ATOM 3194 N N . ALA A 1 408 ? 37.157 7.041 -44.238 1.00 42.88 408 ALA A N 1
ATOM 3195 C CA . ALA A 1 408 ? 37.513 6.299 -43.028 1.00 42.88 408 ALA A CA 1
ATOM 3196 C C . ALA A 1 408 ? 38.780 5.437 -43.200 1.00 42.88 408 ALA A C 1
ATOM 3198 O O . ALA A 1 408 ? 39.460 5.150 -42.218 1.00 42.88 408 ALA A O 1
ATOM 3199 N N . SER A 1 409 ? 39.118 5.057 -44.439 1.00 39.78 409 SER A N 1
ATOM 3200 C CA . SER A 1 409 ? 40.278 4.210 -44.774 1.00 39.78 409 SER A CA 1
ATOM 3201 C C . SER A 1 409 ? 41.557 4.991 -45.115 1.00 39.78 409 SER A C 1
ATOM 3203 O O . SER A 1 409 ? 42.536 4.400 -45.569 1.00 39.78 409 SER A O 1
ATOM 3205 N N . GLY A 1 410 ? 41.585 6.315 -44.941 1.00 38.53 410 GLY A N 1
ATOM 3206 C CA . GLY A 1 410 ? 42.751 7.126 -45.288 1.00 38.53 410 GLY A CA 1
ATOM 3207 C C . GLY A 1 410 ? 43.928 6.923 -44.332 1.00 38.53 410 GLY A C 1
ATOM 3208 O O . GLY A 1 410 ? 43.968 7.603 -43.310 1.00 38.53 410 GLY A O 1
ATOM 3209 N N . SER A 1 411 ? 44.861 6.018 -44.675 1.00 39.41 411 SER A N 1
ATOM 3210 C CA . SER A 1 411 ? 46.334 6.055 -44.459 1.00 39.41 411 SER A CA 1
ATOM 3211 C C . SER A 1 411 ? 46.937 4.640 -44.357 1.00 39.41 411 SER A C 1
ATOM 3213 O O . SER A 1 411 ? 47.512 4.306 -43.327 1.00 39.41 411 SER A O 1
ATOM 3215 N N . ILE A 1 412 ? 46.821 3.790 -45.384 1.00 36.91 412 ILE A N 1
ATOM 3216 C CA . ILE A 1 412 ? 47.751 2.659 -45.571 1.00 36.91 412 ILE A CA 1
ATOM 3217 C C . ILE A 1 412 ? 48.089 2.577 -47.067 1.00 36.91 412 ILE A C 1
ATOM 3219 O O . ILE A 1 412 ? 47.213 2.710 -47.916 1.00 36.91 412 ILE A O 1
ATOM 3223 N N . GLU A 1 413 ? 49.386 2.474 -47.327 1.00 37.78 413 GLU A N 1
ATOM 3224 C CA . GLU A 1 413 ? 50.140 2.661 -48.568 1.00 37.78 413 GLU A CA 1
ATOM 3225 C C . GLU A 1 413 ? 49.627 1.869 -49.793 1.00 37.78 413 GLU A C 1
ATOM 3227 O O . GLU A 1 413 ? 49.218 0.715 -49.690 1.00 37.78 413 GLU A O 1
ATOM 3232 N N . GLU A 1 414 ? 49.705 2.494 -50.975 1.00 37.38 414 GLU A N 1
ATOM 3233 C CA . GLU A 1 414 ? 49.756 1.804 -52.278 1.00 37.38 414 GLU A CA 1
ATOM 3234 C C . GLU A 1 414 ? 51.054 0.963 -52.381 1.00 37.38 414 GLU A C 1
ATOM 3236 O O . GLU A 1 414 ? 52.039 1.342 -51.741 1.00 37.38 414 GLU A O 1
ATOM 3241 N N . PRO A 1 415 ? 51.128 -0.126 -53.187 1.00 44.25 415 PRO A N 1
ATOM 3242 C CA . PRO A 1 415 ? 50.597 -0.158 -54.555 1.00 44.25 415 PRO A CA 1
ATOM 3243 C C . PRO A 1 415 ? 49.919 -1.472 -54.998 1.00 44.25 415 PRO A C 1
ATOM 3245 O O . PRO A 1 415 ? 50.403 -2.573 -54.747 1.00 44.25 415 PRO A O 1
ATOM 3248 N N . GLY A 1 416 ? 48.842 -1.339 -55.774 1.00 36.66 416 GLY A N 1
ATOM 3249 C CA . GLY A 1 416 ? 48.488 -2.312 -56.812 1.00 36.66 416 GLY A CA 1
ATOM 3250 C C . GLY A 1 416 ? 49.124 -1.855 -58.125 1.00 36.66 416 GLY A C 1
ATOM 3251 O O . GLY A 1 416 ? 49.206 -0.657 -58.386 1.00 36.66 416 GLY A O 1
ATOM 3252 N N . THR A 1 417 ? 49.666 -2.778 -58.907 1.00 52.38 417 THR A N 1
ATOM 3253 C CA . THR A 1 417 ? 50.531 -2.492 -60.068 1.00 52.38 417 THR A CA 1
ATOM 3254 C C . THR A 1 417 ? 49.893 -1.543 -61.107 1.00 52.38 417 THR A C 1
ATOM 3256 O O . THR A 1 417 ? 48.668 -1.510 -61.242 1.00 52.38 417 THR A O 1
ATOM 3259 N N . PRO A 1 418 ? 50.689 -0.804 -61.916 1.00 51.25 418 PRO A N 1
ATOM 3260 C CA . PRO A 1 418 ? 50.174 0.034 -63.010 1.00 51.25 418 PRO A CA 1
ATOM 3261 C C . PRO A 1 418 ? 49.237 -0.706 -63.982 1.00 51.25 418 PRO A C 1
ATOM 3263 O O . PRO A 1 418 ? 48.375 -0.087 -64.600 1.00 51.25 418 PRO A O 1
ATOM 3266 N N . GLU A 1 419 ? 49.377 -2.029 -64.089 1.00 47.97 419 GLU A N 1
ATOM 3267 C CA . GLU A 1 419 ? 48.512 -2.905 -64.885 1.00 47.97 419 GLU A CA 1
ATOM 3268 C C . GLU A 1 419 ? 47.125 -3.117 -64.253 1.00 47.97 419 GLU A C 1
ATOM 3270 O O . GLU A 1 419 ? 46.133 -3.187 -64.977 1.00 47.97 419 GLU A O 1
ATOM 3275 N N . GLU A 1 420 ? 47.013 -3.156 -62.923 1.00 48.44 420 GLU A N 1
ATOM 3276 C CA . GLU A 1 420 ? 45.724 -3.238 -62.216 1.00 48.44 420 GLU A CA 1
ATOM 3277 C C . GLU A 1 420 ? 44.973 -1.906 -62.271 1.00 48.44 420 GLU A C 1
ATOM 3279 O O . GLU A 1 420 ? 43.759 -1.891 -62.480 1.00 48.44 420 GLU A O 1
ATOM 3284 N N . LEU A 1 421 ? 45.695 -0.783 -62.177 1.00 46.97 421 LEU A N 1
ATOM 3285 C CA . LEU A 1 421 ? 45.122 0.547 -62.384 1.00 46.97 421 LEU A CA 1
ATOM 3286 C C . LEU A 1 421 ? 44.660 0.735 -63.838 1.00 46.97 421 LEU A C 1
ATOM 3288 O O . LEU A 1 421 ? 43.582 1.280 -64.066 1.00 46.97 421 LEU A O 1
ATOM 3292 N N . ALA A 1 422 ? 45.429 0.246 -64.816 1.00 51.44 422 ALA A N 1
ATOM 3293 C CA . ALA A 1 422 ? 45.029 0.263 -66.222 1.00 51.44 422 ALA A CA 1
ATOM 3294 C C . ALA A 1 422 ? 43.771 -0.586 -66.467 1.00 51.44 422 ALA A C 1
ATOM 3296 O O . ALA A 1 422 ? 42.852 -0.107 -67.128 1.00 51.44 422 ALA A O 1
ATOM 3297 N N . ARG A 1 423 ? 43.678 -1.781 -65.864 1.00 56.28 423 ARG A N 1
ATOM 3298 C CA . ARG A 1 423 ? 42.478 -2.633 -65.941 1.00 56.28 423 ARG A CA 1
ATOM 3299 C C . ARG A 1 423 ? 41.251 -1.977 -65.322 1.00 56.28 423 ARG A C 1
ATOM 3301 O O . ARG A 1 423 ? 40.200 -1.973 -65.944 1.00 56.28 423 ARG A O 1
ATOM 3308 N N . LEU A 1 424 ? 41.383 -1.375 -64.141 1.00 47.94 424 LEU A N 1
ATOM 3309 C CA . LEU A 1 424 ? 40.282 -0.660 -63.485 1.00 47.94 424 LEU A CA 1
ATOM 3310 C C . LEU A 1 424 ? 39.831 0.569 -64.284 1.00 47.94 424 LEU A C 1
ATOM 3312 O O . LEU A 1 424 ? 38.639 0.860 -64.345 1.00 47.94 424 LEU A O 1
ATOM 3316 N N . VAL A 1 425 ? 40.757 1.292 -64.919 1.00 51.47 425 VAL A N 1
ATOM 3317 C CA . VAL A 1 425 ? 40.416 2.413 -65.808 1.00 51.47 425 VAL A CA 1
ATOM 3318 C C . VAL A 1 425 ? 39.714 1.916 -67.072 1.00 51.47 425 VAL A C 1
ATOM 3320 O O . VAL A 1 425 ? 38.746 2.541 -67.501 1.00 51.47 425 VAL A O 1
ATOM 3323 N N . GLU A 1 426 ? 40.154 0.799 -67.644 1.00 57.75 426 GLU A N 1
ATOM 3324 C CA . GLU A 1 426 ? 39.535 0.184 -68.821 1.00 57.75 426 GLU A CA 1
ATOM 3325 C C . GLU A 1 426 ? 38.119 -0.329 -68.505 1.00 57.75 426 GLU A C 1
ATOM 3327 O O . GLU A 1 426 ? 37.179 -0.001 -69.224 1.00 57.75 426 GLU A O 1
ATOM 3332 N N . GLU A 1 427 ? 37.929 -0.983 -67.357 1.00 53.22 427 GLU A N 1
ATOM 3333 C CA . GLU A 1 427 ? 36.639 -1.504 -66.879 1.00 53.22 427 GLU A CA 1
ATOM 3334 C C . GLU A 1 427 ? 35.646 -0.372 -66.535 1.00 53.22 427 GLU A C 1
ATOM 3336 O O . GLU A 1 427 ? 34.448 -0.450 -66.829 1.00 53.22 427 GLU A O 1
ATOM 3341 N N . VAL A 1 428 ? 36.141 0.748 -65.989 1.00 48.66 428 VAL A N 1
ATOM 3342 C CA . VAL A 1 428 ? 35.347 1.970 -65.764 1.00 48.66 428 VAL A CA 1
ATOM 3343 C C . VAL A 1 428 ? 34.987 2.659 -67.083 1.00 48.66 428 VAL A C 1
ATOM 3345 O O . VAL A 1 428 ? 33.869 3.161 -67.228 1.00 48.66 428 VAL A O 1
ATOM 3348 N N . GLN A 1 429 ? 35.898 2.691 -68.057 1.00 51.78 429 GLN A N 1
ATOM 3349 C CA . GLN A 1 429 ? 35.621 3.254 -69.380 1.00 51.78 429 GLN A CA 1
ATOM 3350 C C . GLN A 1 429 ? 34.630 2.397 -70.172 1.00 51.78 429 GLN A C 1
ATOM 3352 O O . GLN A 1 429 ? 33.771 2.951 -70.860 1.00 51.78 429 GLN A O 1
ATOM 3357 N N . GLU A 1 430 ? 34.705 1.075 -70.057 1.00 57.72 430 GLU A N 1
ATOM 3358 C CA . GLU A 1 430 ? 33.771 0.137 -70.679 1.00 57.72 430 GLU A CA 1
ATOM 3359 C C . GLU A 1 430 ? 32.375 0.265 -70.056 1.00 57.72 430 GLU A C 1
ATOM 3361 O O . GLU A 1 430 ? 31.401 0.507 -70.771 1.00 57.72 430 GLU A O 1
ATOM 3366 N N . SER A 1 431 ? 32.299 0.313 -68.722 1.00 47.56 431 SER A N 1
ATOM 3367 C CA . SER A 1 431 ? 31.053 0.588 -67.993 1.00 47.56 431 SER A CA 1
ATOM 3368 C C . SER A 1 431 ? 30.440 1.948 -68.366 1.00 47.56 431 SER A C 1
ATOM 3370 O O . SER A 1 431 ? 29.220 2.088 -68.466 1.00 47.56 431 SER A O 1
ATOM 3372 N N . ALA A 1 432 ? 31.264 2.973 -68.612 1.00 48.44 432 ALA A N 1
ATOM 3373 C CA . ALA A 1 432 ? 30.794 4.284 -69.063 1.00 48.44 432 ALA A CA 1
ATOM 3374 C C . ALA A 1 432 ? 30.254 4.258 -70.506 1.00 48.44 432 ALA A C 1
ATOM 3376 O O . ALA A 1 432 ? 29.298 4.980 -70.811 1.00 48.44 432 ALA A O 1
ATOM 3377 N N . ARG A 1 433 ? 30.824 3.423 -71.387 1.00 59.31 433 ARG A N 1
ATOM 3378 C CA . ARG A 1 433 ? 30.334 3.219 -72.762 1.00 59.31 433 ARG A CA 1
ATOM 3379 C C . ARG A 1 433 ? 29.010 2.464 -72.777 1.00 59.31 433 ARG A C 1
ATOM 3381 O O . ARG A 1 433 ? 28.089 2.902 -73.464 1.00 59.31 433 ARG A O 1
ATOM 3388 N N . GLU A 1 434 ? 28.876 1.408 -71.978 1.00 56.62 434 GLU A N 1
ATOM 3389 C CA . GLU A 1 434 ? 27.607 0.684 -71.828 1.00 56.62 434 GLU A CA 1
ATOM 3390 C C . GLU A 1 434 ? 26.506 1.596 -71.277 1.00 56.62 434 GLU A C 1
ATOM 3392 O O . GLU A 1 434 ? 25.401 1.647 -71.817 1.00 56.62 434 GLU A O 1
ATOM 3397 N N . LEU A 1 435 ? 26.825 2.414 -70.268 1.00 48.53 435 LEU A N 1
ATOM 3398 C CA . LEU A 1 435 ? 25.894 3.402 -69.720 1.00 48.53 435 LEU A CA 1
ATOM 3399 C C . LEU A 1 435 ? 25.454 4.436 -70.771 1.00 48.53 435 LEU A C 1
ATOM 3401 O O . LEU A 1 435 ? 24.309 4.891 -70.751 1.00 48.53 435 LEU A O 1
ATOM 3405 N N . HIS A 1 436 ? 26.352 4.827 -71.677 1.00 56.56 436 HIS A N 1
ATOM 3406 C CA . HIS A 1 436 ? 26.025 5.738 -72.770 1.00 56.56 436 HIS A CA 1
ATOM 3407 C C . HIS A 1 436 ? 25.090 5.083 -73.796 1.00 56.56 436 HIS A C 1
ATOM 3409 O O . HIS A 1 436 ? 24.103 5.706 -74.188 1.00 56.56 436 HIS A O 1
ATOM 3415 N N . LEU A 1 437 ? 25.333 3.816 -74.152 1.00 57.47 437 LEU A N 1
ATOM 3416 C CA . LEU A 1 437 ? 24.480 3.050 -75.067 1.00 57.47 437 LEU A CA 1
ATOM 3417 C C . LEU A 1 437 ? 23.061 2.876 -74.508 1.00 57.47 437 LEU A C 1
ATOM 3419 O O . LEU A 1 437 ? 22.079 3.145 -75.195 1.00 57.47 437 LEU A O 1
ATOM 3423 N N . VAL A 1 438 ? 22.955 2.519 -73.225 1.00 53.69 438 VAL A N 1
ATOM 3424 C CA . VAL A 1 438 ? 21.668 2.332 -72.536 1.00 53.69 438 VAL A CA 1
ATOM 3425 C C . VAL A 1 438 ? 20.885 3.646 -72.441 1.00 53.69 438 VAL A C 1
ATOM 3427 O O . VAL A 1 438 ? 19.662 3.658 -72.589 1.00 53.69 438 VAL A O 1
ATOM 3430 N N . ARG A 1 439 ? 21.567 4.781 -72.235 1.00 54.12 439 ARG A N 1
ATOM 3431 C CA . ARG A 1 439 ? 20.927 6.109 -72.286 1.00 54.12 439 ARG A CA 1
ATOM 3432 C C . ARG A 1 439 ? 20.407 6.427 -73.685 1.00 54.12 439 ARG A C 1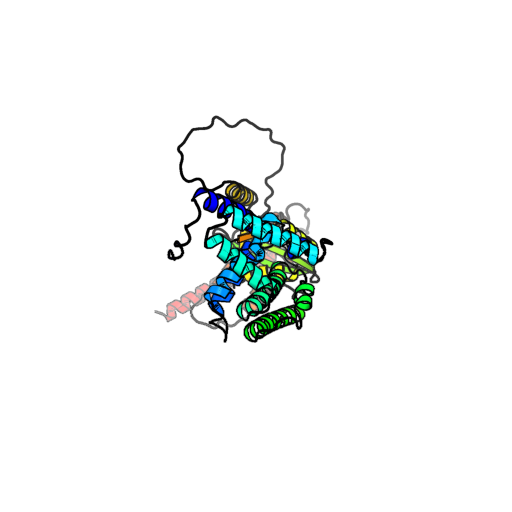
ATOM 3434 O O . ARG A 1 439 ? 19.303 6.946 -73.804 1.00 54.12 439 ARG A O 1
ATOM 3441 N N . GLN A 1 440 ? 21.159 6.075 -74.724 1.00 59.28 440 GLN A N 1
ATOM 3442 C CA . GLN A 1 440 ? 20.757 6.303 -76.108 1.00 59.28 440 GLN A CA 1
ATOM 3443 C C . GLN A 1 440 ? 19.550 5.437 -76.506 1.00 59.28 440 GLN A C 1
ATOM 3445 O O . GLN A 1 440 ? 18.616 5.940 -77.129 1.00 59.28 440 GLN A O 1
ATOM 3450 N N . GLU A 1 441 ? 19.511 4.166 -76.093 1.00 58.28 441 GLU A N 1
ATOM 3451 C CA . GLU A 1 441 ? 18.345 3.293 -76.294 1.00 58.28 441 GLU A CA 1
ATOM 3452 C C . GLU A 1 441 ? 17.110 3.787 -75.535 1.00 58.28 441 GLU A C 1
ATOM 3454 O O . GLU A 1 441 ? 16.013 3.805 -76.097 1.00 58.28 441 GLU A O 1
ATOM 3459 N N . ARG A 1 442 ? 17.277 4.249 -74.288 1.00 57.22 442 ARG A N 1
ATOM 3460 C CA . ARG A 1 442 ? 16.201 4.883 -73.512 1.00 57.22 442 ARG A CA 1
ATOM 3461 C C . ARG A 1 442 ? 15.634 6.095 -74.248 1.00 57.22 442 ARG A C 1
ATOM 3463 O O . ARG A 1 442 ? 14.419 6.191 -74.385 1.00 57.22 442 ARG A O 1
ATOM 3470 N N . ASP A 1 443 ? 16.489 6.988 -74.738 1.00 61.75 443 ASP A N 1
ATOM 3471 C CA . ASP A 1 443 ? 16.055 8.218 -75.406 1.00 61.75 443 ASP A CA 1
ATOM 3472 C C . ASP A 1 443 ? 15.342 7.906 -76.742 1.00 61.75 443 ASP A C 1
ATOM 3474 O O . ASP A 1 443 ? 14.322 8.520 -77.061 1.00 61.75 443 ASP A O 1
ATOM 3478 N N . LEU A 1 444 ? 15.789 6.879 -77.479 1.00 62.34 444 LEU A N 1
ATOM 3479 C CA . LEU A 1 444 ? 15.118 6.377 -78.689 1.00 62.34 444 LEU A CA 1
ATOM 3480 C C . LEU A 1 444 ? 13.753 5.735 -78.394 1.00 62.34 444 LEU A C 1
ATOM 3482 O O . LEU A 1 444 ? 12.794 5.927 -79.147 1.00 62.34 444 LEU A O 1
ATOM 3486 N N . LEU A 1 445 ? 13.642 4.970 -77.306 1.00 56.34 445 LEU A N 1
ATOM 3487 C CA . LEU A 1 445 ? 12.375 4.383 -76.862 1.00 56.34 445 LEU A CA 1
ATOM 3488 C C . LEU A 1 445 ? 11.404 5.456 -76.365 1.00 56.34 445 LEU A C 1
ATOM 3490 O O . LEU A 1 445 ? 10.202 5.354 -76.613 1.00 56.34 445 LEU A O 1
ATOM 3494 N N . GLN A 1 446 ? 11.920 6.504 -75.729 1.00 52.31 446 GLN A N 1
ATOM 3495 C CA . GLN A 1 446 ? 11.137 7.635 -75.254 1.00 52.31 446 GLN A CA 1
ATOM 3496 C C . GLN A 1 446 ? 10.595 8.459 -76.430 1.00 52.31 446 GLN A C 1
ATOM 3498 O O . GLN A 1 446 ? 9.383 8.672 -76.493 1.00 52.31 446 GLN A O 1
ATOM 3503 N N . GLN A 1 447 ? 11.423 8.752 -77.442 1.00 58.53 447 GLN A N 1
ATOM 3504 C CA . GLN A 1 447 ? 10.981 9.373 -78.701 1.00 58.53 447 GLN A CA 1
ATOM 3505 C C . GLN A 1 447 ? 9.951 8.519 -79.457 1.00 58.53 447 GLN A C 1
ATOM 3507 O O . GLN A 1 447 ? 8.959 9.044 -79.965 1.00 58.53 447 GLN A O 1
ATOM 3512 N N . ARG A 1 448 ? 10.127 7.190 -79.506 1.00 54.38 448 ARG A N 1
ATOM 3513 C CA . ARG A 1 448 ? 9.121 6.279 -80.086 1.00 54.38 448 ARG A CA 1
ATOM 3514 C C . ARG A 1 448 ? 7.818 6.269 -79.290 1.00 54.38 448 ARG A C 1
ATOM 3516 O O . ARG A 1 448 ? 6.754 6.170 -79.889 1.00 54.38 448 ARG A O 1
ATOM 3523 N N . SER A 1 449 ? 7.882 6.379 -77.965 1.00 45.34 449 SER A N 1
ATOM 3524 C CA . SER A 1 449 ? 6.689 6.433 -77.114 1.00 45.34 449 SER A CA 1
ATOM 3525 C C . SER A 1 449 ? 5.917 7.750 -77.262 1.00 45.34 449 SER A C 1
ATOM 3527 O O . SER A 1 449 ? 4.689 7.749 -77.184 1.00 45.34 449 SER A O 1
ATOM 3529 N N . GLU A 1 450 ? 6.623 8.851 -77.531 1.00 49.28 450 GLU A N 1
ATOM 3530 C CA . GLU A 1 450 ? 6.047 10.176 -77.781 1.00 49.28 450 GLU A CA 1
ATOM 3531 C C . GLU A 1 450 ? 5.432 10.262 -79.184 1.00 49.28 450 GLU A C 1
ATOM 3533 O O . GLU A 1 450 ? 4.328 10.778 -79.333 1.00 49.28 450 GLU A O 1
ATOM 3538 N N . SER A 1 451 ? 6.058 9.642 -80.189 1.00 50.84 451 SER A N 1
ATOM 3539 C CA . SER A 1 451 ? 5.529 9.569 -81.559 1.00 50.84 451 SER A CA 1
ATOM 3540 C C . SER A 1 451 ? 4.326 8.624 -81.737 1.00 50.84 451 SER A C 1
ATOM 3542 O O . SER A 1 451 ? 3.714 8.635 -82.797 1.00 50.84 451 SER A O 1
ATOM 3544 N N . VAL A 1 452 ? 4.001 7.793 -80.739 1.00 50.00 452 VAL A N 1
ATOM 3545 C CA . VAL A 1 452 ? 2.800 6.925 -80.710 1.00 50.00 452 VAL A CA 1
ATOM 3546 C C . VAL A 1 452 ? 1.648 7.579 -79.921 1.00 50.00 452 VAL A C 1
ATOM 3548 O O . VAL A 1 452 ? 0.518 7.093 -79.954 1.00 50.00 452 VAL A O 1
ATOM 3551 N N . ARG A 1 453 ? 1.914 8.681 -79.202 1.00 48.94 453 ARG A N 1
ATOM 3552 C CA . ARG A 1 453 ? 0.916 9.443 -78.425 1.00 48.94 453 ARG A CA 1
ATOM 3553 C C . ARG A 1 453 ? 0.463 10.755 -79.077 1.00 48.94 453 ARG A C 1
ATOM 3555 O O . ARG A 1 453 ? -0.461 11.365 -78.540 1.00 48.94 453 ARG A O 1
ATOM 3562 N 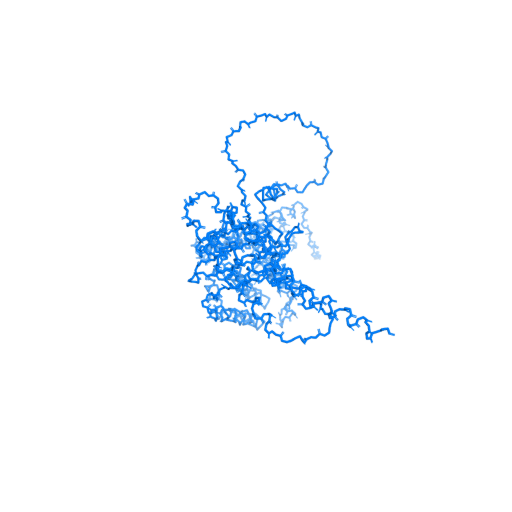N . GLY A 1 454 ? 1.086 11.180 -80.174 1.00 44.53 454 GLY A N 1
ATOM 3563 C CA . GLY A 1 454 ? 0.596 12.238 -81.068 1.00 44.53 454 GLY A CA 1
ATOM 3564 C C . GLY A 1 454 ? 0.070 11.628 -82.353 1.00 44.53 454 GLY A C 1
ATOM 3565 O O . GLY A 1 454 ? -0.909 12.189 -82.891 1.00 44.53 454 GLY A O 1
#